Protein AF-0000000086685899 (afdb_homodimer)

Solvent-accessible surface area (backbone atoms only — not comparable to full-atom values): 23240 Å² total; per-residue (Å²): 134,86,54,44,37,29,38,30,48,35,40,77,41,62,31,35,42,92,77,44,75,45,52,22,32,34,42,58,38,41,54,49,52,27,32,42,73,35,53,27,36,53,33,35,33,55,59,57,46,68,66,38,54,64,39,22,36,62,55,45,72,66,41,32,26,37,35,34,46,57,68,65,41,73,59,38,69,74,48,77,40,80,75,54,94,82,59,51,63,44,70,60,45,48,48,11,47,51,23,39,51,52,31,25,58,74,71,53,40,18,37,39,18,29,26,41,17,21,46,50,50,21,35,75,39,67,11,33,63,37,72,49,40,31,78,80,57,79,61,50,43,62,41,38,68,43,94,79,35,69,28,66,46,55,35,39,30,38,86,90,33,70,57,17,73,60,54,38,62,50,43,80,40,50,20,68,44,50,54,41,52,69,36,48,46,74,39,43,78,33,23,27,33,89,86,62,50,53,35,23,36,30,39,90,90,47,83,37,39,42,23,30,47,34,48,47,42,82,70,71,46,39,50,68,39,30,55,43,46,71,65,63,134,87,51,45,38,28,38,30,48,34,41,79,42,64,30,35,39,91,77,45,75,48,52,22,32,35,40,61,37,42,54,49,51,26,32,41,72,37,52,27,37,55,34,34,33,56,59,55,47,68,66,39,55,64,40,22,36,62,55,45,71,67,41,32,26,38,36,34,47,58,68,65,42,73,60,36,69,74,48,77,39,78,77,55,94,83,59,49,64,46,71,61,44,49,48,12,48,52,22,38,50,52,31,26,59,73,71,52,41,18,34,39,17,28,27,41,16,22,45,49,50,22,36,76,39,68,11,35,65,36,74,48,39,33,79,77,55,79,63,51,42,61,40,37,66,43,92,78,36,70,27,65,46,55,34,40,30,37,89,91,34,70,57,17,73,60,54,39,62,48,46,81,39,50,21,69,45,48,51,42,53,69,34,48,45,75,40,42,78,34,24,28,33,88,86,63,50,53,37,24,36,31,37,90,88,46,84,35,39,41,21,30,46,34,48,47,42,82,68,72,46,40,50,68,39,30,55,44,46,73,64,64

Structure (mmCIF, N/CA/C/O backbone):
data_AF-0000000086685899-model_v1
#
loop_
_entity.id
_entity.type
_entity.pdbx_description
1 polymer 'Glutamine amidotransferase'
#
loop_
_atom_site.group_PDB
_atom_site.id
_atom_site.type_symbol
_atom_site.label_atom_id
_atom_site.label_alt_id
_atom_site.label_comp_id
_atom_site.label_asym_id
_atom_site.label_entity_id
_atom_site.label_seq_id
_atom_site.pdbx_PDB_ins_code
_atom_site.Cartn_x
_atom_site.Cartn_y
_atom_site.Cartn_z
_atom_site.occupancy
_atom_site.B_iso_or_equiv
_atom_site.auth_seq_id
_atom_site.auth_comp_id
_atom_site.auth_asym_id
_atom_site.auth_atom_id
_atom_site.pdbx_PDB_model_num
ATOM 1 N N . MET A 1 1 ? 9.648 11.805 -19.438 1 61.28 1 MET A N 1
ATOM 2 C CA . MET A 1 1 ? 10.25 12.141 -18.141 1 61.28 1 MET A CA 1
ATOM 3 C C . MET A 1 1 ? 9.797 11.164 -17.062 1 61.28 1 MET A C 1
ATOM 5 O O . MET A 1 1 ? 8.672 10.664 -17.109 1 61.28 1 MET A O 1
ATOM 9 N N . THR A 1 2 ? 10.664 10.609 -16.125 1 86.69 2 THR A N 1
ATOM 10 C CA . THR A 1 2 ? 10.391 9.641 -15.078 1 86.69 2 THR A CA 1
ATOM 11 C C . THR A 1 2 ? 9.445 10.227 -14.031 1 86.69 2 THR A C 1
ATOM 13 O O . THR A 1 2 ? 9.5 11.422 -13.75 1 86.69 2 THR A O 1
ATOM 16 N N . ARG A 1 3 ? 8.43 9.57 -13.758 1 95.25 3 ARG A N 1
ATOM 17 C CA . ARG A 1 3 ? 7.512 9.984 -12.703 1 95.25 3 ARG A CA 1
ATOM 18 C C . ARG A 1 3 ? 8.164 9.859 -11.328 1 95.25 3 ARG A C 1
ATOM 20 O O . ARG A 1 3 ? 8.617 8.781 -10.945 1 95.25 3 ARG A O 1
ATOM 27 N N . PRO A 1 4 ? 8.289 11.016 -10.547 1 98.06 4 PRO A N 1
ATOM 28 C CA . PRO A 1 4 ? 8.844 10.906 -9.195 1 98.06 4 PRO A CA 1
ATOM 29 C C . PRO A 1 4 ? 8.133 9.852 -8.359 1 98.06 4 PRO A C 1
ATOM 31 O O . PRO A 1 4 ? 6.902 9.75 -8.391 1 98.06 4 PRO A O 1
ATOM 34 N N . LEU A 1 5 ? 8.914 9.016 -7.648 1 98.5 5 LEU A N 1
ATOM 35 C CA . LEU A 1 5 ? 8.359 7.992 -6.766 1 98.5 5 LEU A CA 1
ATOM 36 C C . LEU A 1 5 ? 7.984 8.586 -5.414 1 98.5 5 LEU A C 1
ATOM 38 O O . LEU A 1 5 ? 8.859 8.977 -4.641 1 98.5 5 LEU A O 1
ATOM 42 N N . ILE A 1 6 ? 6.719 8.641 -5.102 1 98.88 6 ILE A N 1
ATOM 43 C CA . ILE A 1 6 ? 6.188 9.273 -3.902 1 98.88 6 ILE A CA 1
ATOM 44 C C . ILE A 1 6 ? 5.691 8.211 -2.928 1 98.88 6 ILE A C 1
ATOM 46 O O . ILE A 1 6 ? 4.777 7.449 -3.246 1 98.88 6 ILE A O 1
ATOM 50 N N . GLY A 1 7 ? 6.312 8.133 -1.762 1 98.94 7 GLY A N 1
ATOM 51 C CA . GLY A 1 7 ? 5.801 7.27 -0.708 1 98.94 7 GLY A CA 1
ATOM 52 C C . GLY A 1 7 ? 4.609 7.859 0.02 1 98.94 7 GLY A C 1
ATOM 53 O O . GLY A 1 7 ? 4.59 9.055 0.324 1 98.94 7 GLY A O 1
ATOM 54 N N . ILE A 1 8 ? 3.605 7.086 0.219 1 98.94 8 ILE A N 1
ATOM 55 C CA . ILE A 1 8 ? 2.439 7.453 1.017 1 98.94 8 ILE A CA 1
ATOM 56 C C . ILE A 1 8 ? 2.357 6.562 2.252 1 98.94 8 ILE A C 1
ATOM 58 O O . ILE A 1 8 ? 2.232 5.34 2.135 1 98.94 8 ILE A O 1
ATOM 62 N N . THR A 1 9 ? 2.426 7.129 3.455 1 98.81 9 THR A N 1
ATOM 63 C CA . THR A 1 9 ? 2.301 6.316 4.66 1 98.81 9 THR A CA 1
ATOM 64 C C . THR A 1 9 ? 0.893 5.738 4.781 1 98.81 9 THR A C 1
ATOM 66 O O . THR A 1 9 ? -0.087 6.406 4.441 1 98.81 9 THR A O 1
ATOM 69 N N . ALA A 1 10 ? 0.853 4.516 5.262 1 98.12 10 ALA A N 1
ATOM 70 C CA . ALA A 1 10 ? -0.421 3.805 5.316 1 98.12 10 ALA A CA 1
ATOM 71 C C . ALA A 1 10 ? -0.771 3.416 6.75 1 98.12 10 ALA A C 1
ATOM 73 O O . ALA A 1 10 ? -0.029 3.73 7.684 1 98.12 10 ALA A O 1
ATOM 74 N N . TYR A 1 11 ? -2.021 2.818 6.797 1 94.25 11 TYR A N 1
ATOM 75 C CA . TYR A 1 11 ? -2.613 2.271 8.008 1 94.25 11 TYR A CA 1
ATOM 76 C C . TYR A 1 11 ? -2.562 0.75 8.008 1 94.25 11 TYR A C 1
ATOM 78 O O . TYR A 1 11 ? -2.443 0.129 6.949 1 94.25 11 TYR A O 1
ATOM 86 N N . VAL A 1 12 ? -2.525 0.251 9.227 1 98.06 12 VAL A N 1
ATOM 87 C CA . VAL A 1 12 ? -2.93 -1.14 9.406 1 98.06 12 VAL A CA 1
ATOM 88 C C . VAL A 1 12 ? -4.156 -1.209 10.312 1 98.06 12 VAL A C 1
ATOM 90 O O . VAL A 1 12 ? -4.094 -0.811 11.484 1 98.06 12 VAL A O 1
ATOM 93 N N . GLU A 1 13 ? -5.266 -1.632 9.781 1 98.12 13 GLU A N 1
ATOM 94 C CA . GLU A 1 13 ? -6.539 -1.65 10.492 1 98.12 13 GLU A CA 1
ATOM 95 C C . GLU A 1 13 ? -7.328 -2.92 10.18 1 98.12 13 GLU A C 1
ATOM 97 O O . GLU A 1 13 ? -7.172 -3.504 9.102 1 98.12 13 GLU A O 1
ATOM 102 N N . PRO A 1 14 ? -8.172 -3.404 11.203 1 98.19 14 PRO A N 1
ATOM 103 C CA . PRO A 1 14 ? -9.219 -4.32 10.75 1 98.19 14 PRO A CA 1
ATOM 104 C C . PRO A 1 14 ? -10.094 -3.727 9.656 1 98.19 14 PRO A C 1
ATOM 106 O O . PRO A 1 14 ? -10.562 -2.59 9.773 1 98.19 14 PRO A O 1
ATOM 109 N N . ALA A 1 15 ? -10.219 -4.414 8.57 1 98.25 15 ALA A N 1
ATOM 110 C CA . ALA A 1 15 ? -10.953 -3.898 7.422 1 98.25 15 ALA A CA 1
ATOM 111 C C . ALA A 1 15 ? -11.812 -4.988 6.785 1 98.25 15 ALA A C 1
ATOM 113 O O . ALA A 1 15 ? -11.555 -6.18 6.977 1 98.25 15 ALA A O 1
ATOM 114 N N . ALA A 1 16 ? -12.82 -4.578 6.125 1 98.44 16 ALA A N 1
ATOM 115 C CA . ALA A 1 16 ? -13.68 -5.477 5.355 1 98.44 16 ALA A CA 1
ATOM 116 C C . ALA A 1 16 ? -13.719 -5.074 3.885 1 98.44 16 ALA A C 1
ATOM 118 O O . ALA A 1 16 ? -13.781 -3.887 3.561 1 98.44 16 ALA A O 1
ATOM 119 N N . TRP A 1 17 ? -13.609 -5.992 2.973 1 97.12 17 TRP A N 1
ATOM 120 C CA . TRP A 1 17 ? -13.758 -5.809 1.532 1 97.12 17 TRP A CA 1
ATOM 121 C C . TRP A 1 17 ? -14.164 -7.113 0.857 1 97.12 17 TRP A C 1
ATOM 123 O O . TRP A 1 17 ? -13.617 -8.172 1.165 1 97.12 17 TRP A O 1
ATOM 133 N N . GLY A 1 18 ? -15.117 -7.035 -0.012 1 94.19 18 GLY A N 1
ATOM 134 C CA . GLY A 1 18 ? -15.656 -8.273 -0.546 1 94.19 18 GLY A CA 1
ATOM 135 C C . GLY A 1 18 ? -16.141 -9.234 0.531 1 94.19 18 GLY A C 1
ATOM 136 O O . GLY A 1 18 ? -16.969 -8.867 1.368 1 94.19 18 GLY A O 1
ATOM 137 N N . VAL A 1 19 ? -15.484 -10.43 0.601 1 93.56 19 VAL A N 1
ATOM 138 C CA . VAL A 1 19 ? -15.898 -11.445 1.561 1 93.56 19 VAL A CA 1
ATOM 139 C C . VAL A 1 19 ? -14.93 -11.469 2.74 1 93.56 19 VAL A C 1
ATOM 141 O O . VAL A 1 19 ? -15.07 -12.297 3.646 1 93.56 19 VAL A O 1
ATOM 144 N N . TRP A 1 20 ? -13.984 -10.586 2.682 1 95.5 20 TRP A N 1
ATOM 145 C CA . TRP A 1 20 ? -12.891 -10.664 3.641 1 95.5 20 TRP A CA 1
ATOM 146 C C . TRP A 1 20 ? -13.102 -9.695 4.797 1 95.5 20 TRP A C 1
ATOM 148 O O . TRP A 1 20 ? -13.609 -8.586 4.598 1 95.5 20 TRP A O 1
ATOM 158 N N . GLU A 1 21 ? -12.773 -10.102 5.965 1 97.06 21 GLU A N 1
ATOM 159 C CA . GLU A 1 21 ? -12.664 -9.297 7.184 1 97.06 21 GLU A CA 1
ATOM 160 C C . GLU A 1 21 ? -11.406 -9.664 7.973 1 97.06 21 GLU A C 1
ATOM 162 O O . GLU A 1 21 ? -11.367 -10.695 8.641 1 97.06 21 GLU A O 1
ATOM 167 N N . MET A 1 22 ? -10.414 -8.836 7.855 1 97.75 22 MET A N 1
ATOM 168 C CA . MET A 1 22 ? -9.117 -9.078 8.484 1 97.75 22 MET A CA 1
ATOM 169 C C . MET A 1 22 ? -8.289 -7.801 8.539 1 97.75 22 MET A C 1
ATOM 171 O O . MET A 1 22 ? -8.719 -6.758 8.039 1 97.75 22 MET A O 1
ATOM 175 N N . ARG A 1 23 ? -7.125 -7.855 9.18 1 98.25 23 ARG A N 1
ATOM 176 C CA . ARG A 1 23 ? -6.219 -6.711 9.18 1 98.25 23 ARG A CA 1
ATOM 177 C C . ARG A 1 23 ? -5.598 -6.496 7.809 1 98.25 23 ARG A C 1
ATOM 179 O O . ARG A 1 23 ? -5.227 -7.457 7.129 1 98.25 23 ARG A O 1
ATOM 186 N N . ALA A 1 24 ? -5.594 -5.262 7.367 1 98.62 24 ALA A N 1
ATOM 187 C CA . ALA A 1 24 ? -5.047 -4.887 6.066 1 98.62 24 ALA A CA 1
ATOM 188 C C . ALA A 1 24 ? -4.184 -3.631 6.176 1 98.62 24 ALA A C 1
ATOM 190 O O . ALA A 1 24 ? -4.434 -2.77 7.023 1 98.62 24 ALA A O 1
ATOM 191 N N . VAL A 1 25 ? -3.148 -3.629 5.449 1 98.69 25 VAL A N 1
ATOM 192 C CA . VAL A 1 25 ? -2.51 -2.357 5.125 1 98.69 25 VAL A CA 1
ATOM 193 C C . VAL A 1 25 ? -3.365 -1.59 4.121 1 98.69 25 VAL A C 1
ATOM 195 O O . VAL A 1 25 ? -3.744 -2.131 3.078 1 98.69 25 VAL A O 1
ATOM 198 N N . LEU A 1 26 ? -3.689 -0.32 4.438 1 98.56 26 LEU A N 1
ATOM 199 C CA . LEU A 1 26 ? -4.586 0.348 3.502 1 98.56 26 LEU A CA 1
ATOM 200 C C . LEU A 1 26 ? -4.457 1.863 3.609 1 98.56 26 LEU A C 1
ATOM 202 O O . LEU A 1 26 ? -3.943 2.377 4.605 1 98.56 26 LEU A O 1
ATOM 206 N N . VAL A 1 27 ? -4.738 2.561 2.627 1 98.69 27 VAL A N 1
ATOM 207 C CA . VAL A 1 27 ? -4.895 4.008 2.539 1 98.69 27 VAL A CA 1
ATOM 208 C C . VAL A 1 27 ? -6.02 4.348 1.564 1 98.69 27 VAL A C 1
ATOM 210 O O . VAL A 1 27 ? -6.258 3.617 0.601 1 98.69 27 VAL A O 1
ATOM 213 N N . PRO A 1 28 ? -6.812 5.418 1.834 1 98.62 28 PRO A N 1
ATOM 214 C CA . PRO A 1 28 ? -7.805 5.816 0.835 1 98.62 28 PRO A CA 1
ATOM 215 C C . PRO A 1 28 ? -7.211 5.961 -0.564 1 98.62 28 PRO A C 1
ATOM 217 O O . PRO A 1 28 ? -6.129 6.531 -0.722 1 98.62 28 PRO A O 1
ATOM 220 N N . GLU A 1 29 ? -7.902 5.422 -1.553 1 98.69 29 GLU A N 1
ATOM 221 C CA . GLU A 1 29 ? -7.441 5.488 -2.936 1 98.69 29 GLU A CA 1
ATOM 222 C C . GLU A 1 29 ? -7.191 6.93 -3.367 1 98.69 29 GLU A C 1
ATOM 224 O O . GLU A 1 29 ? -6.363 7.188 -4.242 1 98.69 29 GLU A O 1
ATOM 229 N N . SER A 1 30 ? -7.883 7.859 -2.752 1 98.69 30 SER A N 1
ATOM 230 C CA . SER A 1 30 ? -7.812 9.266 -3.139 1 98.69 30 SER A CA 1
ATOM 231 C C . SER A 1 30 ? -6.387 9.789 -3.055 1 98.69 30 SER A C 1
ATOM 233 O O . SER A 1 30 ? -5.977 10.625 -3.869 1 98.69 30 SER A O 1
ATOM 235 N N . TYR A 1 31 ? -5.578 9.336 -2.057 1 98.81 31 TYR A N 1
ATOM 236 C CA . TYR A 1 31 ? -4.18 9.75 -1.982 1 98.81 31 TYR A CA 1
ATOM 237 C C . TYR A 1 31 ? -3.428 9.359 -3.248 1 98.81 31 TYR A C 1
ATOM 239 O O . TYR A 1 31 ? -2.689 10.164 -3.814 1 98.81 31 TYR A O 1
ATOM 247 N N . VAL A 1 32 ? -3.611 8.117 -3.672 1 98.69 32 VAL A N 1
ATOM 248 C CA . VAL A 1 32 ? -2.92 7.566 -4.832 1 98.69 32 VAL A CA 1
ATOM 249 C C . VAL A 1 32 ? -3.352 8.312 -6.094 1 98.69 32 VAL A C 1
ATOM 251 O O . VAL A 1 32 ? -2.518 8.664 -6.93 1 98.69 32 VAL A O 1
ATOM 254 N N . LEU A 1 33 ? -4.629 8.578 -6.203 1 98.44 33 LEU A N 1
ATOM 255 C CA . LEU A 1 33 ? -5.156 9.289 -7.363 1 98.44 33 LEU A CA 1
ATOM 256 C C . LEU A 1 33 ? -4.578 10.703 -7.441 1 98.44 33 LEU A C 1
ATOM 258 O O . LEU A 1 33 ? -4.246 11.18 -8.523 1 98.44 33 LEU A O 1
ATOM 262 N N . MET A 1 34 ? -4.438 11.375 -6.312 1 98.75 34 MET A N 1
ATOM 263 C CA . MET A 1 34 ? -3.908 12.734 -6.293 1 98.75 34 MET A CA 1
ATOM 264 C C . MET A 1 34 ? -2.439 12.758 -6.703 1 98.75 34 MET A C 1
ATOM 266 O O . MET A 1 34 ? -2.016 13.625 -7.465 1 98.75 34 MET A O 1
ATOM 270 N N . VAL A 1 35 ? -1.655 11.805 -6.199 1 98.69 35 VAL A N 1
ATOM 271 C CA . VAL A 1 35 ? -0.245 11.719 -6.566 1 98.69 35 VAL A CA 1
ATOM 272 C C . VAL A 1 35 ? -0.114 11.438 -8.062 1 98.69 35 VAL A C 1
ATOM 274 O O . VAL A 1 35 ? 0.688 12.07 -8.75 1 98.69 35 VAL A O 1
ATOM 277 N N . THR A 1 36 ? -0.958 10.508 -8.547 1 97.44 36 THR A N 1
ATOM 278 C CA . THR A 1 36 ? -0.919 10.133 -9.953 1 97.44 36 THR A CA 1
ATOM 279 C C . THR A 1 36 ? -1.315 11.312 -10.844 1 97.44 36 THR A C 1
ATOM 281 O O . THR A 1 36 ? -0.658 11.586 -11.844 1 97.44 36 THR A O 1
ATOM 284 N N . GLU A 1 37 ? -2.344 11.969 -10.453 1 97.44 37 GLU A N 1
ATOM 285 C CA . GLU A 1 37 ? -2.803 13.141 -11.195 1 97.44 37 GLU A CA 1
ATOM 286 C C . GLU A 1 37 ? -1.733 14.227 -11.219 1 97.44 37 GLU A C 1
ATOM 288 O O . GLU A 1 37 ? -1.608 14.953 -12.203 1 97.44 37 GLU A O 1
ATOM 293 N N . ALA A 1 38 ? -0.98 14.336 -10.18 1 98.31 38 ALA A N 1
ATOM 294 C CA . ALA A 1 38 ? 0.07 15.344 -10.055 1 98.31 38 ALA A CA 1
ATOM 295 C C . ALA A 1 38 ? 1.303 14.953 -10.859 1 98.31 38 ALA A C 1
ATOM 297 O O . ALA A 1 38 ? 2.26 15.727 -10.953 1 98.31 38 ALA A O 1
ATOM 298 N N . GLY A 1 39 ? 1.312 13.75 -11.43 1 97.56 39 GLY A N 1
ATOM 299 C CA . GLY A 1 39 ? 2.418 13.32 -12.266 1 97.56 39 GLY A CA 1
ATOM 300 C C . GLY A 1 39 ? 3.418 12.445 -11.531 1 97.56 39 GLY A C 1
ATOM 301 O O . GLY A 1 39 ? 4.512 12.18 -12.039 1 97.56 39 GLY A O 1
ATOM 302 N N . GLY A 1 40 ? 3.055 12 -10.305 1 98.12 40 GLY A N 1
ATOM 303 C CA . GLY A 1 40 ? 3.926 11.125 -9.539 1 98.12 40 GLY A CA 1
ATOM 304 C C . GLY A 1 40 ? 3.531 9.664 -9.617 1 98.12 40 GLY A C 1
ATOM 305 O O . GLY A 1 40 ? 2.457 9.328 -10.125 1 98.12 40 GLY A O 1
ATOM 306 N N . ARG A 1 41 ? 4.434 8.797 -9.227 1 98.06 41 ARG A N 1
ATOM 307 C CA . ARG A 1 41 ? 4.188 7.379 -9.008 1 98.06 41 ARG A CA 1
ATOM 308 C C . ARG A 1 41 ? 4.078 7.066 -7.516 1 98.06 41 ARG A C 1
ATOM 310 O O . ARG A 1 41 ? 5.031 7.273 -6.762 1 98.06 41 ARG A O 1
ATOM 317 N N . ALA A 1 42 ? 2.955 6.559 -7.148 1 98.31 42 ALA A N 1
ATOM 318 C CA . ALA A 1 42 ? 2.715 6.324 -5.727 1 98.31 42 ALA A CA 1
ATOM 319 C C . ALA A 1 42 ? 3.17 4.93 -5.316 1 98.31 42 ALA A C 1
ATOM 321 O O . ALA A 1 42 ? 2.975 3.961 -6.055 1 98.31 42 ALA A O 1
ATOM 322 N N . VAL A 1 43 ? 3.783 4.82 -4.191 1 98.75 43 VAL A N 1
ATOM 323 C CA . VAL A 1 43 ? 3.922 3.58 -3.439 1 98.75 43 VAL A CA 1
ATOM 324 C C . VAL A 1 43 ? 3.422 3.783 -2.012 1 98.75 43 VAL A C 1
ATOM 326 O O . VAL A 1 43 ? 3.535 4.879 -1.457 1 98.75 43 VAL A O 1
ATOM 329 N N . VAL A 1 44 ? 2.852 2.77 -1.47 1 98.88 44 VAL A N 1
ATOM 330 C CA . VAL A 1 44 ? 2.256 2.822 -0.139 1 98.88 44 VAL A CA 1
ATOM 331 C C . VAL A 1 44 ? 3.211 2.203 0.879 1 98.88 44 VAL A C 1
ATOM 333 O O . VAL A 1 44 ? 3.754 1.12 0.651 1 98.88 44 VAL A O 1
ATOM 336 N N . LEU A 1 45 ? 3.424 2.91 1.993 1 98.81 45 LEU A N 1
ATOM 337 C CA . LEU A 1 45 ? 4.41 2.516 2.992 1 98.81 45 LEU A CA 1
ATOM 338 C C . LEU A 1 45 ? 3.73 1.971 4.242 1 98.81 45 LEU A C 1
ATOM 340 O O . LEU A 1 45 ? 3.225 2.738 5.066 1 98.81 45 LEU A O 1
ATOM 344 N N . PRO A 1 46 ? 3.787 0.634 4.43 1 98.56 46 PRO A N 1
ATOM 345 C CA . PRO A 1 46 ? 3.285 0.114 5.707 1 98.56 46 PRO A CA 1
ATOM 346 C C . PRO A 1 46 ? 4.117 0.575 6.898 1 98.56 46 PRO A C 1
ATOM 348 O O . PRO A 1 46 ? 5.309 0.854 6.754 1 98.56 46 PRO A O 1
ATOM 351 N N . PRO A 1 47 ? 3.436 0.677 8.078 1 96.88 47 PRO A N 1
ATOM 352 C CA . PRO A 1 47 ? 4.219 0.957 9.281 1 96.88 47 PRO A CA 1
ATOM 353 C C . PRO A 1 47 ? 5.344 -0.054 9.5 1 96.88 47 PRO A C 1
ATOM 355 O O . PRO A 1 47 ? 5.109 -1.264 9.453 1 96.88 47 PRO A O 1
ATOM 358 N N . ASP A 1 48 ? 6.465 0.428 9.641 1 95.81 48 ASP A N 1
ATOM 359 C CA . ASP A 1 48 ? 7.66 -0.383 9.852 1 95.81 48 ASP A CA 1
ATOM 360 C C . ASP A 1 48 ? 8.758 0.428 10.539 1 95.81 48 ASP A C 1
ATOM 362 O O . ASP A 1 48 ? 9.344 1.325 9.93 1 95.81 48 ASP A O 1
ATOM 366 N N . SER A 1 49 ? 9.047 0.074 11.742 1 89.38 49 SER A N 1
ATOM 367 C CA . SER A 1 49 ? 10.078 0.798 12.477 1 89.38 49 SER A CA 1
ATOM 368 C C . SER A 1 49 ? 11.32 -0.066 12.688 1 89.38 49 SER A C 1
ATOM 370 O O . SER A 1 49 ? 12.195 0.28 13.484 1 89.38 49 SER A O 1
ATOM 372 N N . ILE A 1 50 ? 11.297 -1.153 12.023 1 90.31 50 ILE A N 1
ATOM 373 C CA . ILE A 1 50 ? 12.438 -2.057 12.141 1 90.31 50 ILE A CA 1
ATOM 374 C C . ILE A 1 50 ? 13.695 -1.372 11.617 1 90.31 50 ILE A C 1
ATOM 376 O O . ILE A 1 50 ? 13.68 -0.767 10.547 1 90.31 50 ILE A O 1
ATOM 380 N N . GLY A 1 51 ? 14.766 -1.414 12.352 1 89.69 51 GLY A N 1
ATOM 381 C CA . GLY A 1 51 ? 16.031 -0.784 12 1 89.69 51 GLY A CA 1
ATOM 382 C C . GLY A 1 51 ? 16.094 0.679 12.391 1 89.69 51 GLY A C 1
ATOM 383 O O . GLY A 1 51 ? 17.125 1.326 12.227 1 89.69 51 GLY A O 1
ATOM 384 N N . GLY A 1 52 ? 14.977 1.212 12.906 1 89.12 52 GLY A N 1
ATOM 385 C CA . GLY A 1 52 ? 14.977 2.59 13.375 1 89.12 52 GLY A CA 1
ATOM 386 C C . GLY A 1 52 ? 15.328 3.588 12.281 1 89.12 52 GLY A C 1
ATOM 387 O O . GLY A 1 52 ? 14.828 3.484 11.156 1 89.12 52 GLY A O 1
ATOM 388 N N . ALA A 1 53 ? 16.109 4.488 12.648 1 89.38 53 ALA A N 1
ATOM 389 C CA . ALA A 1 53 ? 16.516 5.562 11.742 1 89.38 53 ALA A CA 1
ATOM 390 C C . ALA A 1 53 ? 17.25 5.004 10.531 1 89.38 53 ALA A C 1
ATOM 392 O O . ALA A 1 53 ? 17.016 5.441 9.398 1 89.38 53 ALA A O 1
ATOM 393 N N . ALA A 1 54 ? 18.062 4.008 10.758 1 89.88 54 ALA A N 1
ATOM 394 C CA . ALA A 1 54 ? 18.859 3.438 9.672 1 89.88 54 ALA A CA 1
ATOM 395 C C . ALA A 1 54 ? 17.969 2.699 8.672 1 89.88 54 ALA A C 1
ATOM 397 O O . ALA A 1 54 ? 18.156 2.822 7.461 1 89.88 54 ALA A O 1
ATOM 398 N N . GLY A 1 55 ? 17.031 1.99 9.203 1 91.19 55 GLY A N 1
ATOM 399 C CA . GLY A 1 55 ? 16.078 1.307 8.336 1 91.19 55 GLY A CA 1
ATOM 400 C C . GLY A 1 55 ? 15.242 2.256 7.5 1 91.19 55 GLY A C 1
ATOM 401 O O . GLY A 1 55 ? 14.992 2 6.32 1 91.19 55 GLY A O 1
ATOM 402 N N . ALA A 1 56 ? 14.852 3.295 8.078 1 96.12 56 ALA A N 1
ATOM 403 C CA . ALA A 1 56 ? 14.039 4.297 7.387 1 96.12 56 ALA A CA 1
ATOM 404 C C . ALA A 1 56 ? 14.867 5.039 6.34 1 96.12 56 ALA A C 1
ATOM 406 O O . ALA A 1 56 ? 14.352 5.406 5.281 1 96.12 56 ALA A O 1
ATOM 407 N N . ALA A 1 57 ? 16.156 5.246 6.652 1 96.75 57 ALA A N 1
ATOM 408 C CA . ALA A 1 57 ? 17.031 5.953 5.727 1 96.75 57 ALA A CA 1
ATOM 409 C C . ALA A 1 57 ? 17.156 5.195 4.41 1 96.75 57 ALA A C 1
ATOM 411 O O . ALA A 1 57 ? 17.172 5.805 3.336 1 96.75 57 ALA A O 1
ATOM 412 N N . ASP A 1 58 ? 17.281 3.9 4.457 1 95.69 58 ASP A N 1
ATOM 413 C CA . ASP A 1 58 ? 17.391 3.07 3.26 1 95.69 58 ASP A CA 1
ATOM 414 C C . ASP A 1 58 ? 16.156 3.203 2.377 1 95.69 58 ASP A C 1
ATOM 416 O O . ASP A 1 58 ? 16.266 3.287 1.152 1 95.69 58 ASP A O 1
ATOM 420 N N . LEU A 1 59 ? 15.023 3.244 2.959 1 97.19 59 LEU A N 1
ATOM 421 C CA . LEU A 1 59 ? 13.766 3.406 2.229 1 97.19 59 LEU A CA 1
ATOM 422 C C . LEU A 1 59 ? 13.688 4.789 1.594 1 97.19 59 LEU A C 1
ATOM 424 O O . LEU A 1 59 ? 13.359 4.918 0.412 1 97.19 59 LEU A O 1
ATOM 428 N N . VAL A 1 60 ? 14.008 5.777 2.363 1 97.94 60 VAL A N 1
ATOM 429 C CA . VAL A 1 60 ? 13.844 7.168 1.959 1 97.94 60 VAL A CA 1
ATOM 430 C C . VAL A 1 60 ? 14.766 7.48 0.787 1 97.94 60 VAL A C 1
ATOM 432 O O . VAL A 1 60 ? 14.406 8.25 -0.108 1 97.94 60 VAL A O 1
ATOM 435 N N . ARG A 1 61 ? 15.867 6.785 0.738 1 96.62 61 ARG A N 1
ATOM 436 C CA . ARG A 1 61 ? 16.828 6.992 -0.344 1 96.62 61 ARG A CA 1
ATOM 437 C C . ARG A 1 61 ? 16.25 6.516 -1.676 1 96.62 61 ARG A C 1
ATOM 439 O O . ARG A 1 61 ? 16.734 6.914 -2.74 1 96.62 61 ARG A O 1
ATOM 446 N N . ARG A 1 62 ? 15.258 5.73 -1.604 1 97.12 62 ARG A N 1
ATOM 447 C CA . ARG A 1 62 ? 14.641 5.195 -2.814 1 97.12 62 ARG A CA 1
ATOM 448 C C . ARG A 1 62 ? 13.461 6.055 -3.258 1 97.12 62 ARG A C 1
ATOM 450 O O . ARG A 1 62 ? 12.867 5.809 -4.309 1 97.12 62 ARG A O 1
ATOM 457 N N . LEU A 1 63 ? 13.109 7.047 -2.508 1 98.56 63 LEU A N 1
ATOM 458 C CA . LEU A 1 63 ? 11.93 7.863 -2.771 1 98.56 63 LEU A CA 1
ATOM 459 C C . LEU A 1 63 ? 12.328 9.242 -3.281 1 98.56 63 LEU A C 1
ATOM 461 O O . LEU A 1 63 ? 13.461 9.688 -3.072 1 98.56 63 LEU A O 1
ATOM 465 N N . ASP A 1 64 ? 11.344 9.922 -3.912 1 98.75 64 ASP A N 1
ATOM 466 C CA . ASP A 1 64 ? 11.539 11.289 -4.383 1 98.75 64 ASP A CA 1
ATOM 467 C C . ASP A 1 64 ? 10.695 12.273 -3.58 1 98.75 64 ASP A C 1
ATOM 469 O O . ASP A 1 64 ? 10.922 13.484 -3.637 1 98.75 64 ASP A O 1
ATOM 473 N N . GLY A 1 65 ? 9.789 11.828 -2.824 1 98.94 65 GLY A N 1
ATOM 474 C CA . GLY A 1 65 ? 8.906 12.609 -1.97 1 98.94 65 GLY A CA 1
ATOM 475 C C . GLY A 1 65 ? 8.086 11.75 -1.018 1 98.94 65 GLY A C 1
ATOM 476 O O . GLY A 1 65 ? 8.07 10.523 -1.136 1 98.94 65 GLY A O 1
ATOM 477 N N . LEU A 1 66 ? 7.445 12.375 -0.089 1 98.94 66 LEU A N 1
ATOM 478 C CA . LEU A 1 66 ? 6.734 11.672 0.972 1 98.94 66 LEU A CA 1
ATOM 479 C C . LEU A 1 66 ? 5.414 12.359 1.291 1 98.94 66 LEU A C 1
ATOM 481 O O . LEU A 1 66 ? 5.371 13.586 1.462 1 98.94 66 LEU A O 1
ATOM 485 N N . VAL A 1 67 ? 4.375 11.602 1.289 1 99 67 VAL A N 1
ATOM 486 C CA . VAL A 1 67 ? 3.086 12.047 1.809 1 99 67 VAL A CA 1
ATOM 487 C C . VAL A 1 67 ? 2.801 11.359 3.143 1 99 67 VAL A C 1
ATOM 489 O O . VAL A 1 67 ? 2.783 10.133 3.223 1 99 67 VAL A O 1
ATOM 492 N N . LEU A 1 68 ? 2.66 12.148 4.172 1 98.94 68 LEU A N 1
ATOM 493 C CA . LEU A 1 68 ? 2.139 11.656 5.441 1 98.94 68 LEU A CA 1
ATOM 494 C C . LEU A 1 68 ? 0.616 11.734 5.473 1 98.94 68 LEU A C 1
ATOM 496 O O . LEU A 1 68 ? 0.05 12.828 5.578 1 98.94 68 LEU A O 1
ATOM 500 N N . ALA A 1 69 ? -0.044 10.586 5.434 1 98.81 69 ALA A N 1
ATOM 501 C CA . ALA A 1 69 ? -1.497 10.508 5.309 1 98.81 69 ALA A CA 1
ATOM 502 C C . ALA A 1 69 ? -2.182 10.82 6.637 1 98.81 69 ALA A C 1
ATOM 504 O O . ALA A 1 69 ? -1.551 10.758 7.695 1 98.81 69 ALA A O 1
ATOM 505 N N . GLY A 1 70 ? -3.463 11.156 6.547 1 98.12 70 GLY A N 1
ATOM 506 C CA . GLY A 1 70 ? -4.273 11.352 7.738 1 98.12 70 GLY A CA 1
ATOM 507 C C . GLY A 1 70 ? -4.559 10.062 8.484 1 98.12 70 GLY A C 1
ATOM 508 O O . GLY A 1 70 ? -4.059 9 8.109 1 98.12 70 GLY A O 1
ATOM 509 N N . GLY A 1 71 ? -5.285 10.195 9.602 1 95.94 71 GLY A N 1
ATOM 510 C CA . GLY A 1 71 ? -5.613 8.977 10.32 1 95.94 71 GLY A CA 1
ATOM 511 C C . GLY A 1 71 ? -5.719 9.18 11.82 1 95.94 71 GLY A C 1
ATOM 512 O O . GLY A 1 71 ? -6.078 10.273 12.281 1 95.94 71 GLY A O 1
ATOM 513 N N . ALA A 1 72 ? -5.426 8.156 12.594 1 95.69 72 ALA A N 1
ATOM 514 C CA . ALA A 1 72 ? -5.613 8.109 14.039 1 95.69 72 ALA A CA 1
ATOM 515 C C . ALA A 1 72 ? -4.711 9.117 14.734 1 95.69 72 ALA A C 1
ATOM 517 O O . ALA A 1 72 ? -3.742 9.609 14.148 1 95.69 72 ALA A O 1
ATOM 518 N N . ASP A 1 73 ? -5.004 9.344 15.922 1 97.38 73 ASP A N 1
ATOM 519 C CA . ASP A 1 73 ? -4.293 10.344 16.719 1 97.38 73 ASP A CA 1
ATOM 520 C C . ASP A 1 73 ? -2.846 9.93 16.953 1 97.38 73 ASP A C 1
ATOM 522 O O . ASP A 1 73 ? -2.539 8.734 17.016 1 97.38 73 ASP A O 1
ATOM 526 N N . ILE A 1 74 ? -2.029 10.906 17.094 1 97.69 74 ILE A N 1
ATOM 527 C CA . ILE A 1 74 ? -0.646 10.672 17.484 1 97.69 74 ILE A CA 1
ATOM 528 C C . ILE A 1 74 ? -0.577 10.414 18.984 1 97.69 74 ILE A C 1
ATOM 530 O O . ILE A 1 74 ? -1.268 11.07 19.781 1 97.69 74 ILE A O 1
ATOM 534 N N . GLU A 1 75 ? 0.247 9.508 19.359 1 97.38 75 GLU A N 1
ATOM 535 C CA . GLU A 1 75 ? 0.441 9.242 20.781 1 97.38 75 GLU A CA 1
ATOM 536 C C . GLU A 1 75 ? 0.874 10.5 21.516 1 97.38 75 GLU A C 1
ATOM 538 O O . GLU A 1 75 ? 1.905 11.094 21.203 1 97.38 75 GLU A O 1
ATOM 543 N N . PRO A 1 76 ? 0.117 10.883 22.609 1 97.81 76 PRO A N 1
ATOM 544 C CA . PRO A 1 76 ? 0.406 12.133 23.312 1 97.81 76 PRO A CA 1
ATOM 545 C C . PRO A 1 76 ? 1.795 12.141 23.953 1 97.81 76 PRO A C 1
ATOM 547 O O . PRO A 1 76 ? 2.432 13.195 24.031 1 97.81 76 PRO A O 1
ATOM 550 N N . ALA A 1 77 ? 2.338 11.039 24.359 1 97.31 77 ALA A N 1
ATOM 551 C CA . ALA A 1 77 ? 3.66 10.945 24.969 1 97.31 77 ALA A CA 1
ATOM 552 C C . ALA A 1 77 ? 4.738 11.484 24.031 1 97.31 77 ALA A C 1
ATOM 554 O O . ALA A 1 77 ? 5.777 11.969 24.484 1 97.31 77 ALA A O 1
ATOM 555 N N . ARG A 1 78 ? 4.496 11.445 22.75 1 96.88 78 ARG A N 1
ATOM 556 C CA . ARG A 1 78 ? 5.48 11.859 21.75 1 96.88 78 ARG A CA 1
ATOM 557 C C . ARG A 1 78 ? 5.609 13.375 21.719 1 96.88 78 ARG A C 1
ATOM 559 O O . ARG A 1 78 ? 6.562 13.906 21.141 1 96.88 78 ARG A O 1
ATOM 566 N N . TYR A 1 79 ? 4.668 14.016 22.281 1 97.19 79 TYR A N 1
ATOM 567 C CA . TYR A 1 79 ? 4.797 15.461 22.375 1 97.19 79 TYR A CA 1
ATOM 568 C C .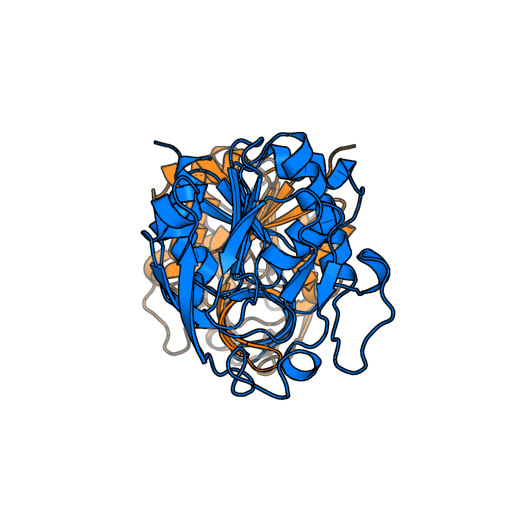 TYR A 1 79 ? 4.586 15.945 23.812 1 97.19 79 TYR A C 1
ATOM 570 O O . TYR A 1 79 ? 4.086 17.047 24.031 1 97.19 79 TYR A O 1
ATOM 578 N N . GLY A 1 80 ? 4.828 15.102 24.797 1 96.12 80 GLY A N 1
ATOM 579 C CA . GLY A 1 80 ? 4.941 15.445 26.203 1 96.12 80 GLY A CA 1
ATOM 580 C C . GLY A 1 80 ? 3.6 15.672 26.875 1 96.12 80 GLY A C 1
ATOM 581 O O . GLY A 1 80 ? 3.502 16.438 27.844 1 96.12 80 GLY A O 1
ATOM 582 N N . ALA A 1 81 ? 2.582 15.102 26.391 1 96.5 81 ALA A N 1
ATOM 583 C CA . ALA A 1 81 ? 1.248 15.312 26.953 1 96.5 81 ALA A CA 1
ATOM 584 C C . ALA A 1 81 ? 0.691 14.023 27.547 1 96.5 81 ALA A C 1
ATOM 586 O O . ALA A 1 81 ? 1.069 12.922 27.125 1 96.5 81 ALA A O 1
ATOM 587 N N . GLU A 1 82 ? -0.21 14.164 28.578 1 96.75 82 GLU A N 1
ATOM 588 C CA . GLU A 1 82 ? -1.003 13.047 29.062 1 96.75 82 GLU A CA 1
ATOM 589 C C . GLU A 1 82 ? -2.186 12.758 28.141 1 96.75 82 GLU A C 1
ATOM 591 O O . GLU A 1 82 ? -2.834 13.68 27.656 1 96.75 82 GLU A O 1
ATOM 596 N N . PRO A 1 83 ? -2.447 11.5 27.922 1 96.25 83 PRO A N 1
ATOM 597 C CA . PRO A 1 83 ? -3.514 11.148 26.984 1 96.25 83 PRO A CA 1
ATOM 598 C C . PRO A 1 83 ? -4.879 11.68 27.406 1 96.25 83 PRO A C 1
ATOM 600 O O . PRO A 1 83 ? -5.254 11.547 28.578 1 96.25 83 PRO A O 1
ATOM 603 N N . HIS A 1 84 ? -5.531 12.305 26.516 1 95.31 84 HIS A N 1
ATOM 604 C CA . HIS A 1 84 ? -6.941 12.656 26.641 1 95.31 84 HIS A CA 1
ATOM 605 C C . HIS A 1 84 ? -7.832 11.43 26.5 1 95.31 84 HIS A C 1
ATOM 607 O O . HIS A 1 84 ? -7.496 10.5 25.766 1 95.31 84 HIS A O 1
ATOM 613 N N . GLU A 1 85 ? -9 11.359 27.125 1 95.12 85 GLU A N 1
ATOM 614 C CA . GLU A 1 85 ? -9.883 10.195 27.125 1 95.12 85 GLU A CA 1
ATOM 615 C C . GLU A 1 85 ? -10.391 9.883 25.719 1 95.12 85 GLU A C 1
ATOM 617 O O . GLU A 1 85 ? -10.688 8.727 25.422 1 95.12 85 GLU A O 1
ATOM 622 N N . LEU A 1 86 ? -10.352 10.852 24.844 1 93.19 86 LEU A N 1
ATOM 623 C CA . LEU A 1 86 ? -10.922 10.656 23.516 1 93.19 86 LEU A CA 1
ATOM 624 C C . LEU A 1 86 ? -9.836 10.391 22.484 1 93.19 86 LEU A C 1
ATOM 626 O O . LEU A 1 86 ? -10.125 10.258 21.281 1 93.19 86 LEU A O 1
ATOM 630 N N . THR A 1 87 ? -8.625 10.312 22.906 1 94.75 87 THR A N 1
ATOM 631 C CA . THR A 1 87 ? -7.508 10.055 22 1 94.75 87 THR A CA 1
ATOM 632 C C . THR A 1 87 ? -7.449 8.578 21.609 1 94.75 87 THR A C 1
ATOM 634 O O . THR A 1 87 ? -7.508 7.703 22.469 1 94.75 87 THR A O 1
ATOM 637 N N . VAL A 1 88 ? -7.441 8.281 20.359 1 94.88 88 VAL A N 1
ATOM 638 C CA . VAL A 1 88 ? -7.301 6.941 19.812 1 94.88 88 VAL A CA 1
ATOM 639 C C . VAL A 1 88 ? -6.023 6.855 18.969 1 94.88 88 VAL A C 1
ATOM 641 O O . VAL A 1 88 ? -5.934 7.449 17.891 1 94.88 88 VAL A O 1
ATOM 644 N N . THR A 1 89 ? -5.078 6.059 19.438 1 96.62 89 THR A N 1
ATOM 645 C CA . THR A 1 89 ? -3.746 6.074 18.844 1 96.62 89 THR A CA 1
ATOM 646 C C . THR A 1 89 ? -3.443 4.746 18.156 1 96.62 89 THR A C 1
ATOM 648 O O . THR A 1 89 ? -4.199 3.783 18.297 1 96.62 89 THR A O 1
ATOM 651 N N . ARG A 1 90 ? -2.447 4.734 17.328 1 97.38 90 ARG A N 1
ATOM 652 C CA . ARG A 1 90 ? -1.796 3.588 16.703 1 97.38 90 ARG A CA 1
ATOM 653 C C . ARG A 1 90 ? -0.283 3.652 16.875 1 97.38 90 ARG A C 1
ATOM 655 O O . ARG A 1 90 ? 0.431 4.16 16.016 1 97.38 90 ARG A O 1
ATOM 662 N N . PRO A 1 91 ? 0.195 3.107 17.984 1 95.75 91 PRO A N 1
ATOM 663 C CA . PRO A 1 91 ? 1.613 3.262 18.312 1 95.75 91 PRO A CA 1
ATOM 664 C C . PRO A 1 91 ? 2.537 2.729 17.219 1 95.75 91 PRO A C 1
ATOM 666 O O . PRO A 1 91 ? 3.615 3.287 17 1 95.75 91 PRO A O 1
ATOM 669 N N . ASP A 1 92 ? 2.145 1.64 16.547 1 94.38 92 ASP A N 1
ATOM 670 C CA . ASP A 1 92 ? 2.971 1.08 15.484 1 94.38 92 ASP A CA 1
ATOM 671 C C . ASP A 1 92 ? 3.086 2.051 14.312 1 94.38 92 ASP A C 1
ATOM 673 O O . ASP A 1 92 ? 4.168 2.227 13.75 1 94.38 92 ASP A O 1
ATOM 677 N N . ARG A 1 93 ? 1.99 2.623 13.977 1 97 93 ARG A N 1
ATOM 678 C CA . ARG A 1 93 ? 2.008 3.609 12.906 1 97 93 ARG A CA 1
ATOM 679 C C . ARG A 1 93 ? 2.883 4.801 13.266 1 97 93 ARG A C 1
ATOM 681 O O . ARG A 1 93 ? 3.682 5.266 12.453 1 97 93 ARG A O 1
ATOM 688 N N . ASP A 1 94 ? 2.699 5.293 14.555 1 97.62 94 ASP A N 1
ATOM 689 C CA . ASP A 1 94 ? 3.508 6.418 15.016 1 97.62 94 ASP A CA 1
ATOM 690 C C . ASP A 1 94 ? 5 6.117 14.875 1 97.62 94 ASP A C 1
ATOM 692 O O . ASP A 1 94 ? 5.754 6.918 14.32 1 97.62 94 ASP A O 1
ATOM 696 N N . ALA A 1 95 ? 5.402 4.992 15.352 1 96.75 95 ALA A N 1
ATOM 697 C CA . ALA A 1 95 ? 6.82 4.633 15.359 1 96.75 95 ALA A CA 1
ATOM 698 C C . ALA A 1 95 ? 7.383 4.59 13.945 1 96.75 95 ALA A C 1
ATOM 700 O O . ALA A 1 95 ? 8.469 5.113 13.688 1 96.75 95 ALA A O 1
ATOM 701 N N . GLY A 1 96 ? 6.676 3.957 13.031 1 97.06 96 GLY A N 1
ATOM 702 C CA . GLY A 1 96 ? 7.117 3.879 11.648 1 97.06 96 GLY A CA 1
ATOM 703 C C . GLY A 1 96 ? 7.199 5.234 10.969 1 97.06 96 GLY A C 1
ATOM 704 O O . GLY A 1 96 ? 8.172 5.527 10.273 1 97.06 96 GLY A O 1
ATOM 705 N N . GLU A 1 97 ? 6.219 6.043 11.219 1 97.94 97 GLU A N 1
ATOM 706 C CA . GLU A 1 97 ? 6.148 7.336 10.547 1 97.94 97 GLU A CA 1
ATOM 707 C C . GLU A 1 97 ? 7.188 8.305 11.102 1 97.94 97 GLU A C 1
ATOM 709 O O . GLU A 1 97 ? 7.742 9.125 10.359 1 97.94 97 GLU A O 1
ATOM 714 N N . VAL A 1 98 ? 7.41 8.227 12.406 1 97.44 98 VAL A N 1
ATOM 715 C CA . VAL A 1 98 ? 8.445 9.062 13 1 97.44 98 VAL A CA 1
ATOM 716 C C . VAL A 1 98 ? 9.805 8.727 12.391 1 97.44 98 VAL A C 1
ATOM 718 O O . VAL A 1 98 ? 10.578 9.625 12.047 1 97.44 98 VAL A O 1
ATOM 721 N N . ALA A 1 99 ? 10.102 7.441 12.211 1 97.38 99 ALA A N 1
ATOM 722 C CA . ALA A 1 99 ? 11.367 7 11.625 1 97.38 99 ALA A CA 1
ATOM 723 C C . ALA A 1 99 ? 11.492 7.477 10.18 1 97.38 99 ALA A C 1
ATOM 725 O O . ALA A 1 99 ? 12.523 8.023 9.789 1 97.38 99 ALA A O 1
ATOM 726 N N . VAL A 1 100 ? 10.422 7.344 9.398 1 98.38 100 VAL A N 1
ATOM 727 C CA . VAL A 1 100 ? 10.461 7.688 7.984 1 98.38 100 VAL A CA 1
ATOM 728 C C . VAL A 1 100 ? 10.539 9.203 7.82 1 98.38 100 VAL A C 1
ATOM 730 O O . VAL A 1 100 ? 11.289 9.703 6.977 1 98.38 100 VAL A O 1
ATOM 733 N N . LEU A 1 101 ? 9.758 9.914 8.609 1 98.69 101 LEU A N 1
ATOM 734 C CA . LEU A 1 101 ? 9.797 11.375 8.547 1 98.69 101 LEU A CA 1
ATOM 735 C C . LEU A 1 101 ? 11.18 11.898 8.922 1 98.69 101 LEU A C 1
ATOM 737 O O . LEU A 1 101 ? 11.719 12.781 8.242 1 98.69 101 LEU A O 1
ATOM 741 N N . GLY A 1 102 ? 11.719 11.391 10.023 1 98.25 102 GLY A N 1
ATOM 742 C CA . GLY A 1 102 ? 13.055 11.797 10.414 1 98.25 102 GLY A CA 1
ATOM 743 C C . GLY A 1 102 ? 14.086 11.586 9.312 1 98.25 102 GLY A C 1
ATOM 744 O O . GLY A 1 102 ? 14.875 12.484 9.023 1 98.25 102 GLY A O 1
ATOM 745 N N . ALA A 1 103 ? 14.094 10.406 8.703 1 98.31 103 ALA A N 1
ATOM 746 C CA . ALA A 1 103 ? 15.008 10.094 7.605 1 98.31 103 ALA A CA 1
ATOM 747 C C . ALA A 1 103 ? 14.789 11.031 6.422 1 98.31 103 ALA A C 1
ATOM 749 O O . ALA A 1 103 ? 15.75 11.453 5.77 1 98.31 103 ALA A O 1
ATOM 750 N N . ALA A 1 104 ? 13.523 11.328 6.129 1 98.75 104 ALA A N 1
ATOM 751 C CA . ALA A 1 104 ? 13.188 12.219 5.02 1 98.75 104 ALA A CA 1
ATOM 752 C C . ALA A 1 104 ? 13.742 13.617 5.25 1 98.75 104 ALA A C 1
ATOM 754 O O . ALA A 1 104 ? 14.328 14.219 4.344 1 98.75 104 ALA A O 1
ATOM 755 N N . LEU A 1 105 ? 13.547 14.109 6.438 1 98.56 105 LEU A N 1
ATOM 756 C CA . LEU A 1 105 ? 14.031 15.445 6.777 1 98.56 105 LEU A CA 1
ATOM 757 C C . LEU A 1 105 ? 15.555 15.5 6.734 1 98.56 105 LEU A C 1
ATOM 759 O O . LEU A 1 105 ? 16.125 16.5 6.32 1 98.56 105 LEU A O 1
ATOM 763 N N . ASP A 1 106 ? 16.203 14.414 7.125 1 97.81 106 ASP A N 1
ATOM 764 C CA . ASP A 1 106 ? 17.672 14.352 7.148 1 97.81 106 ASP A CA 1
ATOM 765 C C . ASP A 1 106 ? 18.25 14.562 5.754 1 97.81 106 ASP A C 1
ATOM 767 O O . ASP A 1 106 ? 19.344 15.117 5.605 1 97.81 106 ASP A O 1
ATOM 771 N N . VAL A 1 107 ? 17.547 14.156 4.719 1 98 107 VAL A N 1
ATOM 772 C CA . VAL A 1 107 ? 18.094 14.25 3.367 1 98 107 VAL A CA 1
ATOM 773 C C . VAL A 1 107 ? 17.344 15.328 2.582 1 98 107 VAL A C 1
ATOM 775 O O . VAL A 1 107 ? 17.438 15.383 1.354 1 98 107 VAL A O 1
ATOM 778 N N . ASP A 1 108 ? 16.5 16.062 3.219 1 98.69 108 ASP A N 1
ATOM 779 C CA . ASP A 1 108 ? 15.742 17.172 2.646 1 98.69 108 ASP A CA 1
ATOM 780 C C . ASP A 1 108 ? 14.805 16.688 1.549 1 98.69 108 ASP A C 1
ATOM 782 O O . ASP A 1 108 ? 14.68 17.312 0.499 1 98.69 108 ASP A O 1
ATOM 786 N N . LEU A 1 109 ? 14.234 15.477 1.771 1 98.88 109 LEU A N 1
ATOM 787 C CA . LEU A 1 109 ? 13.203 14.953 0.885 1 98.88 109 LEU A CA 1
ATOM 788 C C . LEU A 1 109 ? 11.938 15.805 0.958 1 98.88 109 LEU A C 1
ATOM 790 O O . LEU A 1 109 ? 11.508 16.188 2.047 1 98.88 109 LEU A O 1
ATOM 794 N N . PRO A 1 110 ? 11.289 16.188 -0.156 1 98.94 110 PRO A N 1
ATOM 795 C CA . PRO A 1 110 ? 10.008 16.906 -0.099 1 98.94 110 PRO A CA 1
ATOM 796 C C . PRO A 1 110 ? 8.945 16.125 0.672 1 98.94 110 PRO A C 1
ATOM 798 O O . PRO A 1 110 ? 8.773 14.922 0.46 1 98.94 110 PRO A O 1
ATOM 801 N N . VAL A 1 111 ? 8.219 16.844 1.567 1 98.94 111 VAL A N 1
ATOM 802 C CA . VAL A 1 111 ? 7.234 16.188 2.43 1 98.94 111 VAL A CA 1
ATOM 803 C C . VAL A 1 111 ? 5.934 16.984 2.424 1 98.94 111 VAL A C 1
ATOM 805 O O . VAL A 1 111 ? 5.945 18.219 2.58 1 98.94 111 VAL A O 1
ATOM 808 N N . LEU A 1 112 ? 4.848 16.297 2.186 1 99 112 LEU A N 1
ATOM 809 C CA . LEU A 1 112 ? 3.502 16.828 2.369 1 99 112 LEU A CA 1
ATOM 810 C C . LEU A 1 112 ? 2.771 16.094 3.484 1 99 112 LEU A C 1
ATOM 812 O O . LEU A 1 112 ? 2.635 14.867 3.434 1 99 112 LEU A O 1
ATOM 816 N N . GLY A 1 113 ? 2.373 16.766 4.5 1 98.94 113 GLY A N 1
ATOM 817 C CA . GLY A 1 113 ? 1.544 16.203 5.551 1 98.94 113 GLY A CA 1
ATOM 818 C C . GLY A 1 113 ? 0.08 16.578 5.426 1 98.94 113 GLY A C 1
ATOM 819 O O . GLY A 1 113 ? -0.251 17.75 5.238 1 98.94 113 GLY A O 1
ATOM 820 N N . VAL A 1 114 ? -0.798 15.617 5.555 1 98.88 114 VAL A N 1
ATOM 821 C CA . VAL A 1 114 ? -2.238 15.836 5.438 1 98.88 114 VAL A CA 1
ATOM 822 C C . VAL A 1 114 ? -2.922 15.453 6.75 1 98.88 114 VAL A C 1
ATOM 824 O O . VAL A 1 114 ? -2.801 14.32 7.215 1 98.88 114 VAL A O 1
ATOM 827 N N . CYS A 1 115 ? -3.67 16.406 7.34 1 98.44 115 CYS A N 1
ATOM 828 C CA . CYS A 1 115 ? -4.41 16.219 8.578 1 98.44 115 CYS A CA 1
ATOM 829 C C . CYS A 1 115 ? -3.502 15.68 9.68 1 98.44 115 CYS A C 1
ATOM 831 O O . CYS A 1 115 ? -2.629 16.406 10.172 1 98.44 115 CYS A O 1
ATOM 833 N N . ARG A 1 116 ? -3.598 14.406 10.023 1 98.25 116 ARG A N 1
ATOM 834 C CA . ARG A 1 116 ? -2.695 13.797 10.984 1 98.25 116 ARG A CA 1
ATOM 835 C C . ARG A 1 116 ? -1.241 13.953 10.555 1 98.25 116 ARG A C 1
ATOM 837 O O . ARG A 1 116 ? -0.354 14.117 11.398 1 98.25 116 ARG A O 1
ATOM 844 N N . GLY A 1 117 ? -0.986 13.867 9.258 1 98.75 117 GLY A N 1
ATOM 845 C CA . GLY A 1 117 ? 0.358 14.055 8.734 1 98.75 117 GLY A CA 1
ATOM 846 C C . GLY A 1 117 ? 0.947 15.406 9.07 1 98.75 117 GLY A C 1
ATOM 847 O O . GLY A 1 117 ? 2.145 15.523 9.344 1 98.75 117 GLY A O 1
ATOM 848 N N . MET A 1 118 ? 0.148 16.438 9.008 1 98.81 118 MET A N 1
ATOM 849 C CA . MET A 1 118 ? 0.595 17.75 9.453 1 98.81 118 MET A CA 1
ATOM 850 C C . MET A 1 118 ? 0.904 17.75 10.945 1 98.81 118 MET A C 1
ATOM 852 O O . MET A 1 118 ? 1.878 18.375 11.383 1 98.81 118 MET A O 1
ATOM 856 N N . GLU A 1 119 ? 0.028 17.125 11.727 1 98.75 119 GLU A N 1
ATOM 857 C CA . GLU A 1 119 ? 0.235 17.031 13.164 1 98.75 119 GLU A CA 1
ATOM 858 C C . GLU A 1 119 ? 1.539 16.312 13.492 1 98.75 119 GLU A C 1
ATOM 860 O O . GLU A 1 119 ? 2.273 16.719 14.391 1 98.75 119 GLU A O 1
ATOM 865 N N . LEU A 1 120 ? 1.834 15.25 12.742 1 98.75 120 LEU A N 1
ATOM 866 C CA . LEU A 1 120 ? 3.096 14.539 12.914 1 98.75 120 LEU A CA 1
ATOM 867 C C . LEU A 1 120 ? 4.281 15.445 12.602 1 98.75 120 LEU A C 1
ATOM 869 O O . LEU A 1 120 ? 5.309 15.391 13.281 1 98.75 120 LEU A O 1
ATOM 873 N N . LEU A 1 121 ? 4.156 16.25 11.539 1 98.75 121 LEU A N 1
ATOM 874 C CA . LEU A 1 121 ? 5.176 17.234 11.219 1 98.75 121 LEU A CA 1
ATOM 875 C C . LEU A 1 121 ? 5.434 18.156 12.414 1 98.75 121 LEU A C 1
ATOM 877 O O . LEU A 1 121 ? 6.586 18.359 12.805 1 98.75 121 LEU A O 1
ATOM 881 N N . ALA A 1 122 ? 4.367 18.688 12.992 1 98.81 122 ALA A N 1
ATOM 882 C CA . ALA A 1 122 ? 4.504 19.594 14.133 1 98.81 122 ALA A CA 1
ATOM 883 C C . ALA A 1 122 ? 5.23 18.922 15.289 1 98.81 122 ALA A C 1
ATOM 885 O O . ALA A 1 122 ? 6.145 19.5 15.883 1 98.81 122 ALA A O 1
ATOM 886 N N . VAL A 1 123 ? 4.844 17.688 15.57 1 98.62 123 VAL A N 1
ATOM 887 C CA . VAL A 1 123 ? 5.453 16.953 16.672 1 98.62 123 VAL A CA 1
ATOM 888 C C . VAL A 1 123 ? 6.934 16.719 16.375 1 98.62 123 VAL A C 1
ATOM 890 O O . VAL A 1 123 ? 7.777 16.859 17.266 1 98.62 123 VAL A O 1
ATOM 893 N N . ALA A 1 124 ? 7.297 16.406 15.148 1 98.12 124 ALA A N 1
ATOM 894 C CA . ALA A 1 124 ? 8.688 16.172 14.742 1 98.12 124 ALA A CA 1
ATOM 895 C C . ALA A 1 124 ? 9.516 17.453 14.891 1 98.12 124 ALA A C 1
ATOM 897 O O . ALA A 1 124 ? 10.742 17.391 15.016 1 98.12 124 ALA A O 1
ATOM 898 N N . TYR A 1 125 ? 8.891 18.578 14.82 1 98.44 125 TYR A N 1
ATOM 899 C CA . TYR A 1 125 ? 9.547 19.875 14.93 1 98.44 125 TYR A CA 1
ATOM 900 C C . TYR A 1 125 ? 9.43 20.422 16.344 1 98.44 125 TYR A C 1
ATOM 902 O O . TYR A 1 125 ? 9.531 21.641 16.547 1 98.44 125 TYR A O 1
ATOM 910 N N . ASP A 1 126 ? 9.086 19.578 17.344 1 98.31 126 ASP A N 1
ATOM 911 C CA . ASP A 1 126 ? 9.031 19.891 18.766 1 98.31 126 ASP A CA 1
ATOM 912 C C . ASP A 1 126 ? 7.793 20.703 19.109 1 98.31 126 ASP A C 1
ATOM 914 O O . ASP A 1 126 ? 7.824 21.547 20.016 1 98.31 126 ASP A O 1
ATO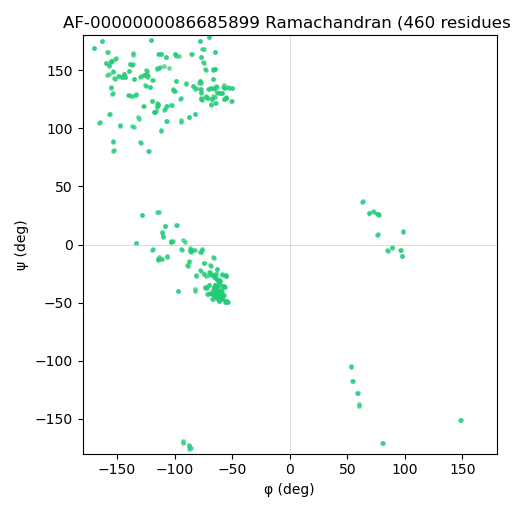M 918 N N . GLY A 1 127 ? 6.77 20.531 18.297 1 98.69 127 GLY A N 1
ATOM 919 C CA . GLY A 1 127 ? 5.492 21.172 18.562 1 98.69 127 GLY A CA 1
ATOM 920 C C . GLY A 1 127 ? 4.598 20.344 19.469 1 98.69 127 GLY A C 1
ATOM 921 O O . GLY A 1 127 ? 5.035 19.344 20.047 1 98.69 127 GLY A O 1
ATOM 922 N N . GLN A 1 128 ? 3.354 20.891 19.656 1 98.25 128 GLN A N 1
ATOM 923 C CA . GLN A 1 128 ? 2.338 20.25 20.5 1 98.25 128 GLN A CA 1
ATOM 924 C C . GLN A 1 128 ? 0.973 20.281 19.812 1 98.25 128 GLN A C 1
ATOM 926 O O . GLN A 1 128 ? 0.777 20.984 18.828 1 98.25 128 GLN A O 1
ATOM 931 N N . LEU A 1 129 ? 0.086 19.438 20.359 1 98.25 129 LEU A N 1
ATOM 932 C CA . LEU A 1 129 ? -1.25 19.328 19.781 1 98.25 129 LEU A CA 1
ATOM 933 C C . LEU A 1 129 ? -2.32 19.609 20.828 1 98.25 129 LEU A C 1
ATOM 935 O O . LEU A 1 129 ? -2.141 19.281 22.016 1 98.25 129 LEU A O 1
ATOM 939 N N . HIS A 1 130 ? -3.381 20.25 20.344 1 96.38 130 HIS A N 1
ATOM 940 C CA . HIS A 1 130 ? -4.648 20.062 21.047 1 96.38 130 HIS A CA 1
ATOM 941 C C . HIS A 1 130 ? -5.191 18.656 20.812 1 96.38 130 HIS A C 1
ATOM 943 O O . HIS A 1 130 ? -5.371 18.234 19.672 1 96.38 130 HIS A O 1
ATOM 949 N N . GLN A 1 131 ? -5.457 17.984 21.844 1 95.62 131 GLN A N 1
ATOM 950 C CA . GLN A 1 131 ? -5.898 16.594 21.688 1 95.62 131 GLN A CA 1
ATOM 951 C C . GLN A 1 131 ? -7.387 16.516 21.359 1 95.62 131 GLN A C 1
ATOM 953 O O . GLN A 1 131 ? -7.859 15.531 20.812 1 95.62 131 GLN A O 1
ATOM 958 N N . HIS A 1 132 ? -8.141 17.531 21.781 1 94.44 132 HIS A N 1
ATOM 959 C CA . HIS A 1 132 ? -9.57 17.578 21.516 1 94.44 132 HIS A CA 1
ATOM 960 C C . HIS A 1 132 ? -10.047 19.031 21.344 1 94.44 132 HIS A C 1
ATOM 962 O O . HIS A 1 132 ? -10.383 19.688 22.328 1 94.44 132 HIS A O 1
ATOM 968 N N . LEU A 1 133 ? -10.234 19.406 20.109 1 90.88 133 LEU A N 1
ATOM 969 C CA . LEU A 1 133 ? -10.469 20.797 19.719 1 90.88 133 LEU A CA 1
ATOM 970 C C . LEU A 1 133 ? -11.75 21.328 20.359 1 90.88 133 LEU A C 1
ATOM 972 O O . LEU A 1 133 ? -11.789 22.484 20.797 1 90.88 133 LEU A O 1
ATOM 976 N N . PRO A 1 134 ? -12.82 20.562 20.375 1 88.25 134 PRO A N 1
ATOM 977 C CA . PRO A 1 134 ? -14.047 21.094 20.953 1 88.25 134 PRO A CA 1
ATOM 978 C C . PRO A 1 134 ? -13.859 21.562 22.391 1 88.25 134 PRO A C 1
ATOM 980 O O . PRO A 1 134 ? -14.57 22.453 22.859 1 88.25 134 PRO A O 1
ATOM 983 N N . ASP A 1 135 ? -12.906 20.984 23.078 1 88 135 ASP A N 1
ATOM 984 C CA . ASP A 1 135 ? -12.625 21.406 24.453 1 88 135 ASP A CA 1
ATOM 985 C C . ASP A 1 135 ? -12.094 22.844 24.484 1 88 135 ASP A C 1
ATOM 987 O O . ASP A 1 135 ? -12.258 23.547 25.484 1 88 135 ASP A O 1
ATOM 991 N N . VAL A 1 136 ? -11.438 23.297 23.359 1 86.81 136 VAL A N 1
ATOM 992 C CA . VAL A 1 136 ? -10.781 24.609 23.375 1 86.81 136 VAL A CA 1
ATOM 993 C C . VAL A 1 136 ? -11.594 25.594 22.547 1 86.81 136 VAL A C 1
ATOM 995 O O . VAL A 1 136 ? -11.352 26.812 22.609 1 86.81 136 VAL A O 1
ATOM 998 N N . LEU A 1 137 ? -12.609 25.109 21.797 1 86.88 137 LEU A N 1
ATOM 999 C CA . LEU A 1 137 ? -13.43 25.969 20.953 1 86.88 137 LEU A CA 1
ATOM 1000 C C . LEU A 1 137 ? -14.836 26.125 21.531 1 86.88 137 LEU A C 1
ATOM 1002 O O . LEU A 1 137 ? -15.781 26.438 20.797 1 86.88 137 LEU A O 1
ATOM 1006 N N . GLY A 1 138 ? -14.992 25.797 22.688 1 82.38 138 GLY A N 1
ATOM 1007 C CA . GLY A 1 138 ? -16.281 25.984 23.359 1 82.38 138 GLY A CA 1
ATOM 1008 C C . GLY A 1 138 ? -17.344 25.016 22.875 1 82.38 138 GLY A C 1
ATOM 1009 O O . GLY A 1 138 ? -18.5 25.375 22.703 1 82.38 138 GLY A O 1
ATOM 1010 N N . GLY A 1 139 ? -16.906 23.859 22.438 1 77.81 139 GLY A N 1
ATOM 1011 C CA . GLY A 1 139 ? -17.844 22.828 22.078 1 77.81 139 GLY A CA 1
ATOM 1012 C C . GLY A 1 139 ? -18.141 22.797 20.578 1 77.81 139 GLY A C 1
ATOM 1013 O O . GLY A 1 139 ? -18.859 21.906 20.109 1 77.81 139 GLY A O 1
ATOM 1014 N N . ALA A 1 140 ? -17.609 23.719 19.906 1 73.12 140 ALA A N 1
ATOM 1015 C CA . ALA A 1 140 ? -17.859 23.781 18.469 1 73.12 140 ALA A CA 1
ATOM 1016 C C . ALA A 1 140 ? -17.297 22.547 17.766 1 73.12 140 ALA A C 1
ATOM 1018 O O . ALA A 1 140 ? -16.219 22.062 18.109 1 73.12 140 ALA A O 1
ATOM 1019 N N . ASN A 1 141 ? -18.188 22.016 16.812 1 78.25 141 ASN A N 1
ATOM 1020 C CA . ASN A 1 141 ? -17.812 20.812 16.094 1 78.25 141 ASN A CA 1
ATOM 1021 C C . ASN A 1 141 ? -17.641 21.078 14.602 1 78.25 141 ASN A C 1
ATOM 1023 O O . ASN A 1 141 ? -17.781 20.172 13.773 1 78.25 141 ASN A O 1
ATOM 1027 N N . LYS A 1 142 ? -17.312 22.25 14.391 1 79.62 142 LYS A N 1
ATOM 1028 C CA . LYS A 1 142 ? -17.219 22.703 13 1 79.62 142 LYS A CA 1
ATOM 1029 C C . LYS A 1 142 ? -16.141 21.922 12.25 1 79.62 142 LYS A C 1
ATOM 1031 O O . LYS A 1 142 ? -16.25 21.688 11.047 1 79.62 142 LYS A O 1
ATOM 1036 N N . HIS A 1 143 ? -15.18 21.516 12.922 1 85.75 143 HIS A N 1
ATOM 1037 C CA . HIS A 1 143 ? -14.031 20.891 12.289 1 85.75 143 HIS A CA 1
ATOM 1038 C C . HIS A 1 143 ? -14.242 19.391 12.125 1 85.75 143 HIS A C 1
ATOM 1040 O O . HIS A 1 143 ? -13.5 18.734 11.391 1 85.75 143 HIS A O 1
ATOM 1046 N N . ALA A 1 144 ? -15.258 18.781 12.82 1 81.94 144 ALA A N 1
ATOM 1047 C CA . ALA A 1 144 ? -15.727 17.406 12.672 1 81.94 144 ALA A CA 1
ATOM 1048 C C . ALA A 1 144 ? -17.188 17.281 13.078 1 81.94 144 ALA A C 1
ATOM 1050 O O . ALA A 1 144 ? -17.5 16.906 14.219 1 81.94 144 ALA A O 1
ATOM 1051 N N . PRO A 1 145 ? -18.078 17.484 12.141 1 81.25 145 PRO A N 1
ATOM 1052 C CA . PRO A 1 145 ? -19.484 17.594 12.5 1 81.25 145 PRO A CA 1
ATOM 1053 C C . PRO A 1 145 ? -20.078 16.297 13.016 1 81.25 145 PRO A C 1
ATOM 1055 O O . PRO A 1 14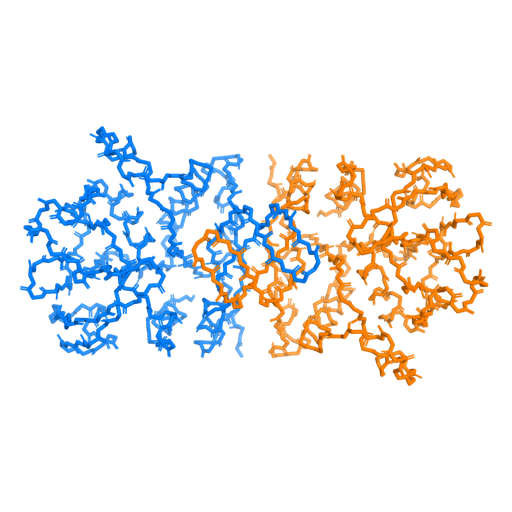5 ? -20.922 16.297 13.922 1 81.25 145 PRO A O 1
ATOM 1058 N N . ALA A 1 146 ? -19.734 15.172 12.359 1 82.38 146 ALA A N 1
ATOM 1059 C CA . ALA A 1 146 ? -20.172 13.836 12.734 1 82.38 146 ALA A CA 1
ATOM 1060 C C . ALA A 1 146 ? -19.188 12.773 12.234 1 82.38 146 ALA A C 1
ATOM 1062 O O . ALA A 1 146 ? -18.344 13.062 11.391 1 82.38 146 ALA A O 1
ATOM 1063 N N . PRO A 1 147 ? -19.266 11.664 12.93 1 82.12 147 PRO A N 1
ATOM 1064 C CA . PRO A 1 147 ? -18.375 10.602 12.445 1 82.12 147 PRO A CA 1
ATOM 1065 C C . PRO A 1 147 ? -18.5 10.375 10.938 1 82.12 147 PRO A C 1
ATOM 1067 O O . PRO A 1 147 ? -19.594 10.102 10.445 1 82.12 147 PRO A O 1
ATOM 1070 N N . GLY A 1 148 ? -17.344 10.5 10.234 1 85.12 148 GLY A N 1
ATOM 1071 C CA . GLY A 1 148 ? -17.281 10.211 8.812 1 85.12 148 GLY A CA 1
ATOM 1072 C C . GLY A 1 148 ? -17.891 11.312 7.961 1 85.12 148 GLY A C 1
ATOM 1073 O O . GLY A 1 148 ? -18.031 11.156 6.746 1 85.12 148 GLY A O 1
ATOM 1074 N N . VAL A 1 149 ? -18.234 12.43 8.547 1 86.56 149 VAL A N 1
ATOM 1075 C CA . VAL A 1 149 ? -18.859 13.539 7.828 1 86.56 149 VAL A CA 1
ATOM 1076 C C . VAL A 1 149 ? -17.922 14.742 7.82 1 86.56 149 VAL A C 1
ATOM 1078 O O . VAL A 1 149 ? -17.547 15.258 8.883 1 86.56 149 VAL A O 1
ATOM 1081 N N . TYR A 1 150 ? -17.609 15.133 6.621 1 91.56 150 TYR A N 1
ATOM 1082 C CA . TYR A 1 150 ? -16.719 16.281 6.492 1 91.56 150 TYR A CA 1
ATOM 1083 C C . TYR A 1 150 ? -17.484 17.594 6.637 1 91.56 150 TYR A C 1
ATOM 1085 O O . TYR A 1 150 ? -18.562 17.75 6.066 1 91.56 150 TYR A O 1
ATOM 1093 N N . GLY A 1 151 ? -16.938 18.484 7.406 1 91.75 151 GLY A N 1
ATOM 1094 C CA . GLY A 1 151 ? -17.375 19.875 7.398 1 91.75 151 GLY A CA 1
ATOM 1095 C C . GLY A 1 151 ? -16.656 20.719 6.363 1 91.75 151 GLY A C 1
ATOM 1096 O O . GLY A 1 151 ? -15.984 20.188 5.48 1 91.75 151 GLY A O 1
ATOM 1097 N N . SER A 1 152 ? -16.906 21.969 6.43 1 94 152 SER A N 1
ATOM 1098 C CA . SER A 1 152 ? -16.219 22.938 5.57 1 94 152 SER A CA 1
ATOM 1099 C C . SER A 1 152 ? -16.062 24.281 6.262 1 94 152 SER A C 1
ATOM 1101 O O . SER A 1 152 ? -16.891 24.672 7.082 1 94 152 SER A O 1
ATOM 1103 N N . HIS A 1 153 ? -14.961 24.922 5.973 1 94.75 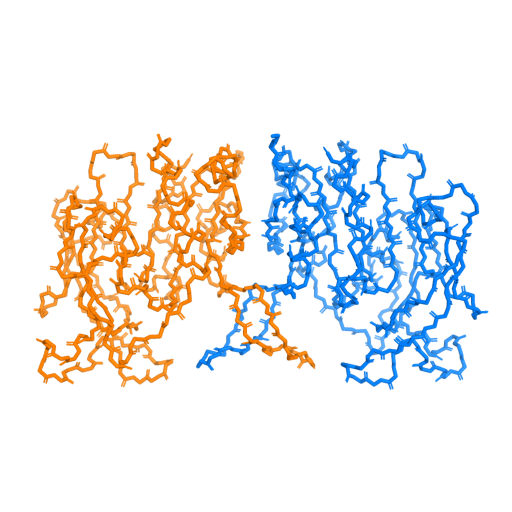153 HIS A N 1
ATOM 1104 C CA . HIS A 1 153 ? -14.719 26.281 6.469 1 94.75 153 HIS A CA 1
ATOM 1105 C C . HIS A 1 153 ? -13.688 27 5.613 1 94.75 153 HIS A C 1
ATOM 1107 O O . HIS A 1 153 ? -12.977 26.375 4.82 1 94.75 153 HIS A O 1
ATOM 1113 N N . ARG A 1 154 ? -13.648 28.25 5.809 1 96.75 154 ARG A N 1
ATOM 1114 C CA . ARG A 1 154 ? -12.68 29.078 5.102 1 96.75 154 ARG A CA 1
ATOM 1115 C C . ARG A 1 154 ? -11.336 29.078 5.82 1 96.75 154 ARG A C 1
ATOM 1117 O O . ARG A 1 154 ? -11.281 29.141 7.051 1 96.75 154 ARG A O 1
ATOM 1124 N N . ALA A 1 155 ? -10.258 28.953 5.074 1 98.19 155 ALA A N 1
ATOM 1125 C CA . ALA A 1 155 ? -8.898 29.141 5.566 1 98.19 155 ALA A CA 1
ATOM 1126 C C . ALA A 1 155 ? -8.195 30.281 4.828 1 98.19 155 ALA A C 1
ATOM 1128 O O . ALA A 1 155 ? -8.367 30.438 3.617 1 98.19 155 ALA A O 1
ATOM 1129 N N . THR A 1 156 ? -7.41 31.047 5.559 1 98.81 156 THR A N 1
ATOM 1130 C CA . THR A 1 156 ? -6.598 32.125 4.984 1 98.81 156 THR A CA 1
ATOM 1131 C C . THR A 1 156 ? -5.113 31.781 5.094 1 98.81 156 THR A C 1
ATOM 1133 O O . THR A 1 156 ? -4.699 31.047 5.988 1 98.81 156 THR A O 1
ATOM 1136 N N . PHE A 1 157 ? -4.32 32.344 4.145 1 98.88 157 PHE A N 1
ATOM 1137 C CA . PHE A 1 157 ? -2.936 31.906 4.039 1 98.88 157 PHE A CA 1
ATOM 1138 C C . PHE A 1 157 ? -1.987 33.094 4.02 1 98.88 157 PHE A C 1
ATOM 1140 O O . PHE A 1 157 ? -2.311 34.125 3.455 1 98.88 157 PHE A O 1
ATOM 1147 N N . ALA A 1 158 ? -0.848 32.969 4.617 1 98.81 158 ALA A N 1
ATOM 1148 C CA . ALA A 1 158 ? 0.166 34.031 4.68 1 98.81 158 ALA A CA 1
ATOM 1149 C C . ALA A 1 158 ? 0.755 34.312 3.301 1 98.81 158 ALA A C 1
ATOM 1151 O O . ALA A 1 158 ? 1.157 33.375 2.592 1 98.81 158 ALA A O 1
ATOM 1152 N N . PRO A 1 159 ? 0.886 35.656 2.922 1 98.5 159 PRO A N 1
ATOM 1153 C CA . PRO A 1 159 ? 1.546 35.969 1.653 1 98.5 159 PRO A CA 1
ATOM 1154 C C . PRO A 1 159 ? 2.971 35.406 1.576 1 98.5 159 PRO A C 1
ATOM 1156 O O . PRO A 1 159 ? 3.703 35.469 2.568 1 98.5 159 PRO A O 1
ATOM 1159 N N . GLY A 1 160 ? 3.297 34.844 0.41 1 98.38 160 GLY A N 1
ATOM 1160 C CA . GLY A 1 160 ? 4.652 34.375 0.189 1 98.38 160 GLY A CA 1
ATOM 1161 C C . GLY A 1 160 ? 4.852 32.938 0.637 1 98.38 160 GLY A C 1
ATOM 1162 O O . GLY A 1 160 ? 5.918 32.344 0.425 1 98.38 160 GLY A O 1
ATOM 1163 N N . SER A 1 161 ? 3.861 32.344 1.196 1 98.81 161 SER A N 1
ATOM 1164 C CA . SER A 1 161 ? 3.945 30.953 1.683 1 98.81 161 SER A CA 1
ATOM 1165 C C . SER A 1 161 ? 3.668 29.953 0.565 1 98.81 161 SER A C 1
ATOM 1167 O O . SER A 1 161 ? 3.189 30.328 -0.507 1 98.81 161 SER A O 1
ATOM 1169 N N . ILE A 1 162 ? 4.043 28.703 0.814 1 98.81 162 ILE A N 1
ATOM 1170 C CA . ILE A 1 162 ? 3.635 27.625 -0.071 1 98.81 162 ILE A CA 1
ATOM 1171 C C . ILE A 1 162 ? 2.111 27.578 -0.162 1 98.81 162 ILE A C 1
ATOM 1173 O O . ILE A 1 162 ? 1.552 27.453 -1.254 1 98.81 162 ILE A O 1
ATOM 1177 N N . ALA A 1 163 ? 1.428 27.719 0.972 1 98.88 163 ALA A N 1
ATOM 1178 C CA . ALA A 1 163 ? -0.031 27.641 1.009 1 98.88 163 ALA A CA 1
ATOM 1179 C C . ALA A 1 163 ? -0.652 28.703 0.096 1 98.88 163 ALA A C 1
ATOM 1181 O O . ALA A 1 163 ? -1.543 28.391 -0.7 1 98.88 163 ALA A O 1
ATOM 1182 N N . ALA A 1 164 ? -0.166 29.906 0.181 1 98.81 164 ALA A N 1
ATOM 1183 C CA . ALA A 1 164 ? -0.708 30.984 -0.644 1 98.81 164 ALA A CA 1
ATOM 1184 C C . ALA A 1 164 ? -0.41 30.75 -2.121 1 98.81 164 ALA A C 1
ATOM 1186 O O . ALA A 1 164 ? -1.222 31.094 -2.986 1 98.81 164 ALA A O 1
ATOM 1187 N N . ALA A 1 165 ? 0.771 30.266 -2.406 1 98.69 165 ALA A N 1
ATOM 1188 C CA . ALA A 1 165 ? 1.133 29.969 -3.791 1 98.69 165 ALA A CA 1
ATOM 1189 C C . ALA A 1 165 ? 0.242 28.875 -4.367 1 98.69 165 ALA A C 1
ATOM 1191 O O . ALA A 1 165 ? -0.103 28.906 -5.555 1 98.69 165 ALA A O 1
ATOM 1192 N N . VAL A 1 166 ? -0.122 27.922 -3.498 1 98.69 166 VAL A N 1
ATOM 1193 C CA . VAL A 1 166 ? -0.87 26.75 -3.928 1 98.69 166 VAL A CA 1
ATOM 1194 C C . VAL A 1 166 ? -2.357 27.078 -4.016 1 98.69 166 VAL A C 1
ATOM 1196 O O . VAL A 1 166 ? -3.037 26.672 -4.961 1 98.69 166 VAL A O 1
ATOM 1199 N N . PHE A 1 167 ? -2.875 27.891 -3.051 1 98.56 167 PHE A N 1
ATOM 1200 C CA . PHE A 1 167 ? -4.324 27.984 -2.902 1 98.56 167 PHE A CA 1
ATOM 1201 C C . PHE A 1 167 ? -4.801 29.406 -3.129 1 98.56 167 PHE A C 1
ATOM 1203 O O . PHE A 1 167 ? -6.004 29.672 -3.193 1 98.56 167 PHE A O 1
ATOM 1210 N N . GLY A 1 168 ? -3.914 30.391 -3.336 1 98.38 168 GLY A N 1
ATOM 1211 C CA . GLY A 1 168 ? -4.281 31.797 -3.256 1 98.38 168 GLY A CA 1
ATOM 1212 C C . GLY A 1 168 ? -4.34 32.312 -1.834 1 98.38 168 GLY A C 1
ATOM 1213 O O . GLY A 1 168 ? -3.854 31.672 -0.907 1 98.38 168 GLY A O 1
ATOM 1214 N N . PRO A 1 169 ? -4.844 33.531 -1.663 1 98.44 169 PRO A N 1
ATOM 1215 C CA . PRO A 1 169 ? -4.84 34.125 -0.33 1 98.44 169 PRO A CA 1
ATOM 1216 C C . PRO A 1 169 ? -5.773 33.406 0.646 1 98.44 169 PRO A C 1
ATOM 1218 O O . PRO A 1 169 ? -5.598 33.531 1.862 1 98.44 169 PRO A O 1
ATOM 1221 N N . ALA A 1 170 ? -6.82 32.75 0.053 1 98.5 170 ALA A N 1
ATOM 1222 C CA . ALA A 1 170 ? -7.789 32.031 0.86 1 98.5 170 ALA A CA 1
ATOM 1223 C C . ALA A 1 170 ? -8.445 30.906 0.047 1 98.5 170 ALA A C 1
ATOM 1225 O O . ALA A 1 170 ? -8.375 30.906 -1.185 1 98.5 170 ALA A O 1
ATOM 1226 N N . ALA A 1 171 ? -8.977 29.922 0.77 1 98.19 171 ALA A N 1
ATOM 1227 C CA . ALA A 1 171 ? -9.695 28.844 0.123 1 98.19 171 ALA A CA 1
ATOM 1228 C C . ALA A 1 171 ? -10.734 28.234 1.065 1 98.19 171 ALA A C 1
ATOM 1230 O O . ALA A 1 171 ? -10.57 28.266 2.287 1 98.19 171 ALA A O 1
ATOM 1231 N N . GLU A 1 172 ? -11.836 27.734 0.5 1 97.56 172 GLU A N 1
ATOM 1232 C CA . GLU A 1 172 ? -12.734 26.859 1.241 1 97.56 172 GLU A CA 1
ATOM 1233 C C . GLU A 1 172 ? -12.164 25.453 1.338 1 97.56 172 GLU A C 1
ATOM 1235 O O . GLU A 1 172 ? -11.82 24.844 0.323 1 97.56 172 GLU A O 1
ATOM 1240 N N . VAL A 1 173 ? -12.039 24.953 2.559 1 97.12 173 VAL A N 1
ATOM 1241 C CA . VAL A 1 173 ? -11.422 23.641 2.74 1 97.12 173 VAL A CA 1
ATOM 1242 C C . VAL A 1 173 ? -12.367 22.719 3.51 1 97.12 173 VAL A C 1
ATOM 1244 O O . VAL A 1 173 ? -13.203 23.188 4.285 1 97.12 173 VAL A O 1
ATOM 1247 N N . ASN A 1 174 ? -12.281 21.375 3.252 1 96.5 174 ASN A N 1
ATOM 1248 C CA . ASN A 1 174 ? -13.031 20.406 4.047 1 96.5 174 ASN A CA 1
ATOM 1249 C C . ASN A 1 174 ? -12.383 20.188 5.41 1 96.5 174 ASN A C 1
ATOM 1251 O O . ASN A 1 174 ? -11.32 20.734 5.695 1 96.5 174 ASN A O 1
ATOM 1255 N N . SER A 1 175 ? -13.102 19.531 6.281 1 93.25 175 SER A N 1
ATOM 1256 C CA . SER A 1 175 ? -12.547 19.359 7.621 1 93.25 175 SER A CA 1
ATOM 1257 C C . SER A 1 175 ? -13.109 18.109 8.297 1 93.25 175 SER A C 1
ATOM 1259 O O . SER A 1 175 ? -14.32 17.875 8.273 1 93.25 175 SER A O 1
ATOM 1261 N N . TYR A 1 176 ? -12.195 17.344 8.812 1 93.69 176 TYR A N 1
ATOM 1262 C CA . TYR A 1 176 ? -12.539 16.203 9.648 1 93.69 176 TYR A CA 1
ATOM 1263 C C . TYR A 1 176 ? -11.414 15.875 10.625 1 93.69 176 TYR A C 1
ATOM 1265 O O . TYR A 1 176 ? -10.648 14.93 10.406 1 93.69 176 TYR A O 1
ATOM 1273 N N . HIS A 1 177 ? -11.398 16.641 11.688 1 92.12 177 HIS A N 1
ATOM 1274 C CA . HIS A 1 177 ? -10.391 16.438 12.727 1 92.12 177 HIS A CA 1
ATOM 1275 C C . HIS A 1 177 ? -10.852 17 14.062 1 92.12 177 HIS A C 1
ATOM 1277 O O . HIS A 1 177 ? -11.555 18.016 14.102 1 92.12 177 HIS A O 1
ATOM 1283 N N . HIS A 1 178 ? -10.398 16.281 15.109 1 92.44 178 HIS A N 1
ATOM 1284 C CA . HIS A 1 178 ? -10.703 16.812 16.438 1 92.44 178 HIS A CA 1
ATOM 1285 C C . HIS A 1 178 ? -9.438 17.234 17.156 1 92.44 178 HIS A C 1
ATOM 1287 O O . HIS A 1 178 ? -9.508 17.844 18.234 1 92.44 178 HIS A O 1
ATOM 1293 N N . GLN A 1 179 ? -8.25 16.859 16.656 1 94.69 179 GLN A N 1
ATOM 1294 C CA . GLN A 1 179 ? -6.969 17.406 17.094 1 94.69 179 GLN A CA 1
ATOM 1295 C C . GLN A 1 179 ? -6.5 18.531 16.188 1 94.69 179 GLN A C 1
ATOM 1297 O O . GLN A 1 179 ? -7.051 18.734 15.102 1 94.69 179 GLN A O 1
ATOM 1302 N N . ALA A 1 180 ? -5.574 19.328 16.672 1 96.81 180 ALA A N 1
ATOM 1303 C CA . ALA A 1 180 ? -4.961 20.391 15.898 1 96.81 180 ALA A CA 1
ATOM 1304 C C . ALA A 1 180 ? -3.617 20.812 16.5 1 96.81 180 ALA A C 1
ATOM 1306 O O . ALA A 1 180 ? -3.363 20.578 17.688 1 96.81 180 ALA A O 1
ATOM 1307 N N . VAL A 1 181 ? -2.82 21.359 15.672 1 98.5 181 VAL A N 1
ATOM 1308 C CA . VAL A 1 181 ? -1.556 21.906 16.156 1 98.5 181 VAL A CA 1
ATOM 1309 C C . VAL A 1 181 ? -1.822 23.078 17.109 1 98.5 181 VAL A C 1
ATOM 1311 O O . VAL A 1 181 ? -2.557 24 16.766 1 98.5 181 VAL A O 1
ATOM 1314 N N . SER A 1 182 ? -1.333 22.984 18.328 1 98.06 182 SER A N 1
ATOM 1315 C CA . SER A 1 182 ? -1.441 24.062 19.297 1 98.06 182 SER A CA 1
ATOM 1316 C C . SER A 1 182 ? -0.171 24.906 19.328 1 98.06 182 SER A C 1
ATOM 1318 O O . SER A 1 182 ? -0.236 26.125 19.453 1 98.06 182 SER A O 1
ATOM 1320 N N . ASP A 1 183 ? 0.934 24.266 19.234 1 98.25 183 ASP A N 1
ATOM 1321 C CA . ASP A 1 183 ? 2.277 24.828 19.109 1 98.25 183 ASP A CA 1
ATOM 1322 C C . ASP A 1 183 ? 3.006 24.219 17.906 1 98.25 183 ASP A C 1
ATOM 1324 O O . ASP A 1 183 ? 3.25 23.016 17.859 1 98.25 183 ASP A O 1
ATOM 1328 N N . PRO A 1 184 ? 3.361 25.094 16.969 1 98.62 184 PRO A N 1
ATOM 1329 C CA . PRO A 1 184 ? 3.973 24.562 15.742 1 98.62 184 PRO A CA 1
ATOM 1330 C C . PRO A 1 184 ? 5.43 24.141 15.945 1 98.62 184 PRO A C 1
ATOM 1332 O O . PRO A 1 184 ? 6.035 23.547 15.047 1 98.62 184 PRO A O 1
ATOM 1335 N N . GLY A 1 185 ? 6 24.375 17.125 1 98.56 185 GLY A N 1
ATOM 1336 C CA . GLY A 1 185 ? 7.434 24.188 17.281 1 98.56 185 GLY A CA 1
ATOM 1337 C C . GLY A 1 185 ? 8.258 25.047 16.359 1 98.56 185 GLY A C 1
ATOM 1338 O O . GLY A 1 185 ? 8.055 26.266 16.297 1 98.56 185 GLY A O 1
ATOM 1339 N N . LYS A 1 186 ? 9.164 24.469 15.617 1 98.75 186 LYS A N 1
ATOM 1340 C CA . LYS A 1 186 ? 10.078 25.219 14.75 1 98.75 186 LYS A CA 1
ATOM 1341 C C . LYS A 1 186 ? 9.438 25.484 13.391 1 98.75 186 LYS A C 1
ATOM 1343 O O . LYS A 1 186 ? 10.031 26.156 12.547 1 98.75 186 LYS A O 1
ATOM 1348 N N . LEU A 1 187 ? 8.266 24.969 13.133 1 98.88 187 LEU A N 1
ATOM 1349 C CA . LEU A 1 187 ? 7.586 25.219 11.867 1 98.88 187 LEU A CA 1
ATOM 1350 C C . LEU A 1 187 ? 7.012 26.625 11.82 1 98.88 187 LEU A C 1
ATOM 1352 O O . LEU A 1 187 ? 6.77 27.234 12.859 1 98.88 187 LEU A O 1
ATOM 1356 N N . THR A 1 188 ? 6.82 27.109 10.641 1 98.94 188 THR A N 1
ATOM 1357 C CA . THR A 1 188 ? 6.129 28.375 10.406 1 98.94 188 THR A CA 1
ATOM 1358 C C . THR A 1 188 ? 4.648 28.125 10.125 1 98.94 188 THR A C 1
ATOM 1360 O O . THR A 1 188 ? 4.301 27.344 9.242 1 98.94 188 THR A O 1
ATOM 1363 N N . VAL A 1 189 ? 3.801 28.781 10.875 1 98.94 189 VAL A N 1
ATOM 1364 C CA . VAL A 1 189 ? 2.371 28.734 10.586 1 98.94 189 VAL A CA 1
ATOM 1365 C C . VAL A 1 189 ? 2.045 29.641 9.406 1 98.94 189 VAL A C 1
ATOM 1367 O O . VAL A 1 189 ? 2.447 30.797 9.375 1 98.94 189 VAL A O 1
ATOM 1370 N N . THR A 1 190 ? 1.293 29.109 8.43 1 98.94 190 THR A N 1
ATOM 1371 C CA . THR A 1 190 ? 1.026 29.906 7.23 1 98.94 190 THR A CA 1
ATOM 1372 C C .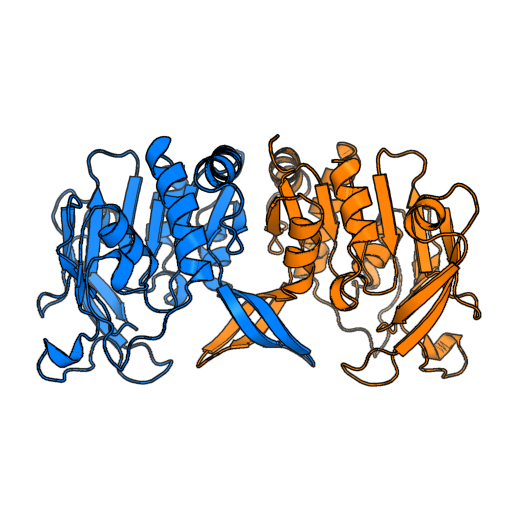 THR A 1 190 ? -0.452 29.844 6.859 1 98.94 190 THR A C 1
ATOM 1374 O O . THR A 1 190 ? -0.867 30.406 5.844 1 98.94 190 THR A O 1
ATOM 1377 N N . GLY A 1 191 ? -1.288 29.156 7.613 1 98.81 191 GLY A N 1
ATOM 1378 C CA . GLY A 1 191 ? -2.719 29.078 7.367 1 98.81 191 GLY A CA 1
ATOM 1379 C C . GLY A 1 191 ? -3.541 29.031 8.641 1 98.81 191 GLY A C 1
ATOM 1380 O O . GLY A 1 191 ? -3.135 28.391 9.625 1 98.81 191 GLY A O 1
ATOM 1381 N N . TRP A 1 192 ? -4.723 29.641 8.547 1 98.38 192 TRP A N 1
ATOM 1382 C CA . TRP A 1 192 ? -5.613 29.688 9.703 1 98.38 192 TRP A CA 1
ATOM 1383 C C . TRP A 1 192 ? -7.074 29.625 9.273 1 98.38 192 TRP A C 1
ATOM 1385 O O . TRP A 1 192 ? -7.453 30.188 8.242 1 98.38 192 TRP A O 1
ATOM 1395 N N . ALA A 1 193 ? -7.82 28.938 10.117 1 96.88 193 ALA A N 1
ATOM 1396 C CA . ALA A 1 193 ? -9.266 29.125 10.055 1 96.88 193 ALA A CA 1
ATOM 1397 C C . ALA A 1 193 ? -9.68 30.438 10.742 1 96.88 193 ALA A C 1
ATOM 1399 O O . ALA A 1 193 ? -8.852 31.094 11.367 1 96.88 193 ALA A O 1
ATOM 1400 N N . ASP A 1 194 ? -11.008 30.734 10.641 1 94 194 ASP A N 1
ATOM 1401 C CA . ASP A 1 194 ? -11.523 31.984 11.203 1 94 194 ASP A CA 1
ATOM 1402 C C . ASP A 1 194 ? -11.492 31.953 12.727 1 94 194 ASP A C 1
ATOM 1404 O O . ASP A 1 194 ? -11.422 33 13.375 1 94 194 ASP A O 1
ATOM 1408 N N . ASP A 1 195 ? -11.5 30.781 13.273 1 93.44 195 ASP A N 1
ATOM 1409 C CA . ASP A 1 195 ? -11.523 30.656 14.727 1 93.44 195 ASP A CA 1
ATOM 1410 C C . ASP A 1 195 ? -10.109 30.547 15.297 1 93.44 195 ASP A C 1
ATOM 1412 O O . ASP A 1 195 ? -9.93 30.266 16.484 1 93.44 195 ASP A O 1
ATOM 1416 N N . GLY A 1 196 ? -9.078 30.656 14.438 1 95.12 196 GLY A N 1
ATOM 1417 C CA . GLY A 1 196 ? -7.699 30.688 14.898 1 95.12 196 GLY A CA 1
ATOM 1418 C C . GLY A 1 196 ? -7.008 29.328 14.805 1 95.12 196 GLY A C 1
ATOM 1419 O O . GLY A 1 196 ? -5.797 29.234 15.008 1 95.12 196 GLY A O 1
ATOM 1420 N N . VAL A 1 197 ? -7.727 28.297 14.539 1 96.94 197 VAL A N 1
ATOM 1421 C CA . VAL A 1 197 ? -7.137 26.969 14.406 1 96.94 197 VAL A CA 1
ATOM 1422 C C . VAL A 1 197 ? -6.098 26.984 13.289 1 96.94 197 VAL A C 1
ATOM 1424 O O . VAL A 1 197 ? -6.344 27.516 12.211 1 96.94 197 VAL A O 1
ATOM 1427 N N . ILE A 1 198 ? -4.914 26.469 13.555 1 98.56 198 ILE A N 1
ATOM 1428 C CA . ILE A 1 198 ? -3.846 26.375 12.562 1 98.56 198 ILE A CA 1
ATOM 1429 C C . ILE A 1 198 ? -4.227 25.375 11.484 1 98.56 198 ILE A C 1
ATOM 1431 O O . ILE A 1 198 ? -4.547 24.219 11.789 1 98.56 198 ILE A O 1
ATOM 1435 N N . GLU A 1 199 ? -4.184 25.875 10.203 1 98.62 199 GLU A N 1
ATOM 1436 C CA . GLU A 1 199 ? -4.633 25.016 9.109 1 98.62 199 GLU A CA 1
ATOM 1437 C C . GLU A 1 199 ? -3.479 24.672 8.164 1 98.62 199 GLU A C 1
ATOM 1439 O O . GLU A 1 199 ? -3.584 23.75 7.359 1 98.62 199 GLU A O 1
ATOM 1444 N N . ALA A 1 200 ? -2.383 25.359 8.297 1 98.94 200 ALA A N 1
ATOM 1445 C CA . ALA A 1 200 ? -1.23 25.047 7.449 1 98.94 200 ALA A CA 1
ATOM 1446 C C . ALA A 1 200 ? 0.074 25.422 8.148 1 98.94 200 ALA A C 1
ATOM 1448 O O . ALA A 1 200 ? 0.137 26.438 8.852 1 98.94 200 ALA A O 1
ATOM 1449 N N . VAL A 1 201 ? 1.099 24.625 7.965 1 98.94 201 VAL A N 1
ATOM 1450 C CA . VAL A 1 201 ? 2.445 24.891 8.469 1 98.94 201 VAL A CA 1
ATOM 1451 C C . VAL A 1 201 ? 3.471 24.547 7.387 1 98.94 201 VAL A C 1
ATOM 1453 O O . VAL A 1 201 ? 3.199 23.75 6.488 1 98.94 201 VAL A O 1
ATOM 1456 N N . GLU A 1 202 ? 4.617 25.156 7.43 1 98.88 202 GLU A N 1
ATOM 1457 C CA . GLU A 1 202 ? 5.691 24.875 6.484 1 98.88 202 GLU A CA 1
ATOM 1458 C C . GLU A 1 202 ? 7.059 25.125 7.113 1 98.88 202 GLU A C 1
ATOM 1460 O O . GLU A 1 202 ? 7.152 25.703 8.195 1 98.88 202 GLU A O 1
ATOM 1465 N N . ASP A 1 203 ? 8.094 24.594 6.598 1 98.88 203 ASP A N 1
ATOM 1466 C CA . ASP A 1 203 ? 9.477 24.938 6.914 1 98.88 203 ASP A CA 1
ATOM 1467 C C . ASP A 1 203 ? 10.164 25.609 5.73 1 98.88 203 ASP A C 1
ATOM 1469 O O . ASP A 1 203 ? 10.656 24.938 4.82 1 98.88 203 ASP A O 1
ATOM 1473 N N . PRO A 1 204 ? 10.234 26.938 5.738 1 97.62 204 PRO A N 1
ATOM 1474 C CA . PRO A 1 204 ? 10.82 27.672 4.602 1 97.62 204 PRO A CA 1
ATOM 1475 C C . PRO A 1 204 ? 12.312 27.406 4.441 1 97.62 204 PRO A C 1
ATOM 1477 O O . PRO A 1 204 ? 12.898 27.766 3.412 1 97.62 204 PRO A O 1
ATOM 1480 N N . GLY A 1 205 ? 12.906 26.797 5.395 1 97.94 205 GLY A N 1
ATOM 1481 C CA . GLY A 1 205 ? 14.328 26.516 5.324 1 97.94 205 GLY A CA 1
ATOM 1482 C C . GLY A 1 205 ? 14.648 25.219 4.594 1 97.94 205 GLY A C 1
ATOM 1483 O O . GLY A 1 205 ? 15.812 24.906 4.348 1 97.94 205 GLY A O 1
ATOM 1484 N N . ARG A 1 206 ? 13.633 24.5 4.258 1 98.38 206 ARG A N 1
ATOM 1485 C CA . ARG A 1 206 ? 13.797 23.234 3.559 1 98.38 206 ARG A CA 1
ATOM 1486 C C . ARG A 1 206 ? 13.273 23.328 2.129 1 98.38 206 ARG A C 1
ATOM 1488 O O . ARG A 1 206 ? 12.602 24.297 1.771 1 98.38 206 ARG A O 1
ATOM 1495 N N . ARG A 1 207 ? 13.656 22.359 1.308 1 98.19 207 ARG A N 1
ATOM 1496 C CA . ARG A 1 207 ? 13.234 22.297 -0.088 1 98.19 207 ARG A CA 1
ATOM 1497 C C . ARG A 1 207 ? 11.719 22.344 -0.201 1 98.19 207 ARG A C 1
ATOM 1499 O O . ARG A 1 207 ? 11.172 23.156 -0.955 1 98.19 207 ARG A O 1
ATOM 1506 N N . PHE A 1 208 ? 11.078 21.484 0.597 1 98.94 208 PHE A N 1
ATOM 1507 C CA . PHE A 1 208 ? 9.625 21.438 0.61 1 98.94 208 PHE A CA 1
ATOM 1508 C C . PHE A 1 208 ? 9.117 20.672 1.823 1 98.94 208 PHE A C 1
ATOM 1510 O O . PHE A 1 208 ? 9.195 19.438 1.86 1 98.94 208 PHE A O 1
ATOM 1517 N N . VAL A 1 209 ? 8.633 21.328 2.732 1 98.94 209 VAL A N 1
ATOM 1518 C CA . VAL A 1 209 ? 7.902 20.797 3.875 1 98.94 209 VAL A CA 1
ATOM 1519 C C . VAL A 1 209 ? 6.602 21.562 4.074 1 98.94 209 VAL A C 1
ATOM 1521 O O . VAL A 1 209 ? 6.621 22.766 4.371 1 98.94 209 VAL A O 1
ATOM 1524 N N . PHE A 1 210 ? 5.547 20.906 3.789 1 98.94 210 PHE A N 1
ATOM 1525 C CA . PHE A 1 210 ? 4.238 21.547 3.773 1 98.94 210 PHE A CA 1
ATOM 1526 C C . PHE A 1 210 ? 3.189 20.656 4.43 1 98.94 210 PHE A C 1
ATOM 1528 O O . PHE A 1 210 ? 3.133 19.453 4.16 1 98.94 210 PHE A O 1
ATOM 1535 N N . GLY A 1 211 ? 2.436 21.172 5.391 1 98.94 211 GLY A N 1
ATOM 1536 C CA . GLY A 1 211 ? 1.361 20.453 6.062 1 98.94 211 GLY A CA 1
ATOM 1537 C C . GLY A 1 211 ? 0.036 21.188 6.02 1 98.94 211 GLY A C 1
ATOM 1538 O O . GLY A 1 211 ? -0.006 22.406 6.16 1 98.94 211 GLY A O 1
ATOM 1539 N N . VAL A 1 212 ? -1.021 20.453 5.758 1 98.94 212 VAL A N 1
ATOM 1540 C CA . VAL A 1 212 ? -2.371 21 5.797 1 98.94 212 VAL A CA 1
ATOM 1541 C C . VAL A 1 212 ? -3.24 20.188 6.742 1 98.94 212 VAL A C 1
ATOM 1543 O O . VAL A 1 212 ? -3.115 18.953 6.801 1 98.94 212 VAL A O 1
ATOM 1546 N N . GLN A 1 213 ? -4.184 20.859 7.414 1 98.56 213 GLN A N 1
ATOM 1547 C CA . GLN A 1 213 ? -5.008 20.188 8.422 1 98.56 213 GLN A CA 1
ATOM 1548 C C . GLN A 1 213 ? -6.254 19.578 7.797 1 98.56 213 GLN A C 1
ATOM 1550 O O . GLN A 1 213 ? -6.93 18.75 8.422 1 98.56 213 GLN A O 1
ATOM 1555 N N . TRP A 1 214 ? -6.613 20.016 6.609 1 98.12 214 TRP A N 1
ATOM 1556 C CA . TRP A 1 214 ? -7.789 19.484 5.93 1 98.12 214 TRP A CA 1
ATOM 1557 C C . TRP A 1 214 ? -7.414 18.328 5.012 1 98.12 214 TRP A C 1
ATOM 1559 O O . TRP A 1 214 ? -6.352 17.734 5.172 1 98.12 214 TRP A O 1
ATOM 1569 N N . HIS A 1 215 ? -8.312 17.891 4.188 1 98.56 215 HIS A N 1
ATOM 1570 C CA . HIS A 1 215 ? -8.133 16.703 3.363 1 98.56 215 HIS A CA 1
ATOM 1571 C C . HIS A 1 215 ? -8.297 17.031 1.882 1 98.56 215 HIS A C 1
ATOM 1573 O O . HIS A 1 215 ? -9.32 16.703 1.279 1 98.56 215 HIS A O 1
ATOM 1579 N N . PRO A 1 216 ? -7.234 17.578 1.307 1 98.69 216 PRO A N 1
ATOM 1580 C CA . PRO A 1 216 ? -7.344 17.875 -0.122 1 98.69 216 PRO A CA 1
ATOM 1581 C C . PRO A 1 216 ? -7.586 16.625 -0.973 1 98.69 216 PRO A C 1
ATOM 1583 O O . PRO A 1 216 ? -8.266 16.703 -1.998 1 98.69 216 PRO A O 1
ATOM 1586 N N . GLU A 1 217 ? -7.066 15.461 -0.523 1 98.62 217 GLU A N 1
ATOM 1587 C CA . GLU A 1 217 ? -7.238 14.234 -1.294 1 98.62 217 GLU A CA 1
ATOM 1588 C C . GLU A 1 217 ? -8.711 13.828 -1.366 1 98.62 217 GLU A C 1
ATOM 1590 O O . GLU A 1 217 ? -9.172 13.32 -2.389 1 98.62 217 GLU A O 1
ATOM 1595 N N . MET A 1 218 ? -9.453 14.023 -0.296 1 97.38 218 MET A N 1
ATOM 1596 C CA . MET A 1 218 ? -10.875 13.68 -0.256 1 97.38 218 MET A CA 1
ATOM 1597 C C . MET A 1 218 ? -11.703 14.688 -1.044 1 97.38 218 MET A C 1
ATOM 1599 O O . MET A 1 218 ? -12.789 14.367 -1.522 1 97.38 218 MET A O 1
ATOM 1603 N N . ALA A 1 219 ? -11.172 15.883 -1.157 1 97.56 219 ALA A N 1
ATOM 1604 C CA . ALA A 1 219 ? -11.852 16.938 -1.918 1 97.56 219 ALA A CA 1
ATOM 1605 C C . ALA A 1 219 ? -11.492 16.844 -3.4 1 97.56 219 ALA A C 1
ATOM 1607 O O . ALA A 1 219 ? -11.992 17.641 -4.207 1 97.56 219 ALA A O 1
ATOM 1608 N N . GLY A 1 220 ? -10.609 15.977 -3.812 1 97.94 220 GLY A N 1
ATOM 1609 C CA . GLY A 1 220 ? -10.164 15.891 -5.191 1 97.94 220 GLY A CA 1
ATOM 1610 C C . GLY A 1 220 ? -9.336 17.094 -5.625 1 97.94 220 GLY A C 1
ATOM 1611 O O . GLY A 1 220 ? -9.383 17.5 -6.785 1 97.94 220 GLY A O 1
ATOM 1612 N N . ASP A 1 221 ? -8.664 17.734 -4.688 1 98.38 221 ASP A N 1
ATOM 1613 C CA . ASP A 1 221 ? -7.828 18.906 -4.965 1 98.38 221 ASP A CA 1
ATOM 1614 C C . ASP A 1 221 ? -6.375 18.484 -5.176 1 98.38 221 ASP A C 1
ATOM 1616 O O . ASP A 1 221 ? -5.637 18.266 -4.211 1 98.38 221 ASP A O 1
ATOM 1620 N N . PRO A 1 222 ? -5.871 18.516 -6.367 1 98.44 222 PRO A N 1
ATOM 1621 C CA . PRO A 1 222 ? -4.523 18.016 -6.633 1 98.44 222 PRO A CA 1
ATOM 1622 C C . PRO A 1 222 ? -3.439 19.047 -6.336 1 98.44 222 PRO A C 1
ATOM 1624 O O . PRO A 1 222 ? -2.248 18.719 -6.371 1 98.44 222 PRO A O 1
ATOM 1627 N N . ARG A 1 223 ? -3.727 20.25 -5.98 1 98.69 223 ARG A N 1
ATOM 1628 C CA . ARG A 1 223 ? -2.793 21.375 -5.973 1 98.69 223 ARG A CA 1
ATOM 1629 C C . ARG A 1 223 ? -1.646 21.125 -5 1 98.69 223 ARG A C 1
ATOM 1631 O O . ARG A 1 223 ? -0.477 21.297 -5.355 1 98.69 223 ARG A O 1
ATOM 1638 N N . PRO A 1 224 ? -1.961 20.672 -3.775 1 98.88 224 PRO A N 1
ATOM 1639 C CA . PRO A 1 224 ? -0.811 20.469 -2.895 1 98.88 224 PRO A CA 1
ATOM 1640 C C . PRO A 1 224 ? 0.053 19.281 -3.32 1 98.88 224 PRO A C 1
ATOM 1642 O O . PRO A 1 224 ? 1.262 19.266 -3.074 1 98.88 224 PRO A O 1
ATOM 1645 N N . PHE A 1 225 ? -0.528 18.328 -3.98 1 98.94 225 PHE A N 1
ATOM 1646 C CA . PHE A 1 225 ? 0.222 17.188 -4.484 1 98.94 225 PHE A CA 1
ATOM 1647 C C . PHE A 1 225 ? 1.077 17.578 -5.68 1 98.94 225 PHE A C 1
ATOM 1649 O O . PHE A 1 225 ? 2.195 17.094 -5.844 1 98.94 225 PHE A O 1
ATOM 1656 N N . ARG A 1 226 ? 0.539 18.469 -6.531 1 98.88 226 ARG A N 1
ATOM 1657 C CA . ARG A 1 226 ? 1.332 19 -7.633 1 98.88 226 ARG A CA 1
ATOM 1658 C C . ARG A 1 226 ? 2.545 19.766 -7.117 1 98.88 226 ARG A C 1
ATOM 1660 O O . ARG A 1 226 ? 3.643 19.641 -7.664 1 98.88 226 ARG A O 1
ATOM 1667 N N . ALA A 1 227 ? 2.332 20.531 -6.066 1 98.94 227 ALA A N 1
ATOM 1668 C CA . ALA A 1 227 ? 3.445 21.266 -5.461 1 98.94 227 ALA A CA 1
ATOM 1669 C C . ALA A 1 227 ? 4.512 20.297 -4.945 1 98.94 227 ALA A C 1
ATOM 1671 O O . ALA A 1 227 ? 5.711 20.547 -5.121 1 98.94 227 ALA A O 1
ATOM 1672 N N . LEU A 1 228 ? 4.102 19.188 -4.301 1 98.94 228 LEU A N 1
ATOM 1673 C CA . LEU A 1 228 ? 5.023 18.172 -3.807 1 98.94 228 LEU A CA 1
ATOM 1674 C C . LEU A 1 228 ? 5.809 17.547 -4.953 1 98.94 228 LEU A C 1
ATOM 1676 O O . LEU A 1 228 ? 7.035 17.438 -4.883 1 98.94 228 LEU A O 1
ATOM 1680 N N . VAL A 1 229 ? 5.078 17.141 -6.023 1 98.81 229 VAL A N 1
ATOM 1681 C CA . VAL A 1 229 ? 5.691 16.438 -7.141 1 98.81 229 VAL A CA 1
ATOM 1682 C C . VAL A 1 229 ? 6.664 17.375 -7.867 1 98.81 229 VAL A C 1
ATOM 1684 O O . VAL A 1 229 ? 7.727 16.938 -8.32 1 98.81 229 VAL A O 1
ATOM 1687 N N . GLU A 1 230 ? 6.316 18.672 -7.969 1 98.5 230 GLU A N 1
ATOM 1688 C CA . GLU A 1 230 ? 7.215 19.656 -8.57 1 98.5 230 GLU A CA 1
ATOM 1689 C C . GLU A 1 230 ? 8.5 19.781 -7.766 1 98.5 230 GLU A C 1
ATOM 1691 O O . GLU A 1 230 ? 9.578 19.969 -8.336 1 98.5 230 GLU A O 1
ATOM 1696 N N . ALA A 1 231 ? 8.383 19.672 -6.469 1 98.56 231 ALA A N 1
ATOM 1697 C CA . ALA A 1 231 ? 9.547 19.797 -5.594 1 98.56 231 ALA A CA 1
ATOM 1698 C C . ALA A 1 231 ? 10.375 18.516 -5.609 1 98.56 231 ALA A C 1
ATOM 1700 O O . ALA A 1 231 ? 11.539 18.516 -5.184 1 98.56 231 ALA A O 1
ATOM 1701 N N . ALA A 1 232 ? 9.781 17.406 -5.973 1 97.75 232 ALA A N 1
ATOM 1702 C CA . ALA A 1 232 ? 10.414 16.094 -5.969 1 97.75 232 ALA A CA 1
ATOM 1703 C C . ALA A 1 232 ? 11.281 15.898 -7.207 1 97.75 232 ALA A C 1
ATOM 1705 O O . ALA A 1 232 ? 12.367 15.328 -7.121 1 97.75 232 ALA A O 1
ATOM 1706 N N . MET B 1 1 ? 23.109 -4.809 7.781 1 62.5 1 MET B N 1
ATOM 1707 C CA . MET B 1 1 ? 22.844 -5.074 6.367 1 62.5 1 MET B CA 1
ATOM 1708 C C . MET B 1 1 ? 21.516 -4.484 5.938 1 62.5 1 MET B C 1
ATOM 1710 O O . MET B 1 1 ? 20.562 -4.422 6.73 1 62.5 1 MET B O 1
ATOM 1714 N N . THR B 1 2 ? 21.344 -3.795 4.73 1 86.94 2 THR B N 1
ATOM 1715 C CA . THR B 1 2 ? 20.141 -3.143 4.215 1 86.94 2 THR B CA 1
ATOM 1716 C C . THR B 1 2 ? 19.062 -4.168 3.914 1 86.94 2 THR B C 1
ATOM 1718 O O . THR B 1 2 ? 19.359 -5.293 3.506 1 86.94 2 THR B O 1
ATOM 1721 N N . ARG B 1 3 ? 17.953 -3.969 4.406 1 95.25 3 ARG B N 1
ATOM 1722 C CA . ARG B 1 3 ? 16.812 -4.82 4.102 1 95.25 3 ARG B CA 1
ATOM 1723 C C . ARG B 1 3 ? 16.375 -4.648 2.652 1 95.25 3 ARG B C 1
ATOM 1725 O O . ARG B 1 3 ? 16.047 -3.537 2.223 1 95.25 3 ARG B O 1
ATOM 1732 N N . PRO B 1 4 ? 16.375 -5.77 1.822 1 98.06 4 PRO B N 1
ATOM 1733 C CA . PRO B 1 4 ? 15.891 -5.641 0.449 1 98.06 4 PRO B CA 1
ATOM 1734 C C . PRO B 1 4 ? 14.492 -5.035 0.378 1 98.06 4 PRO B C 1
ATOM 1736 O O . PRO B 1 4 ? 13.617 -5.383 1.18 1 98.06 4 PRO B O 1
ATOM 1739 N N . LEU B 1 5 ? 14.289 -4.078 -0.549 1 98.5 5 LEU B N 1
ATOM 1740 C CA . LEU B 1 5 ? 12.992 -3.449 -0.75 1 98.5 5 LEU B CA 1
ATOM 1741 C C . LEU B 1 5 ? 12.102 -4.316 -1.635 1 98.5 5 LEU B C 1
ATOM 1743 O O . LEU B 1 5 ? 12.367 -4.473 -2.828 1 98.5 5 LEU B O 1
ATOM 1747 N N . ILE B 1 6 ? 11.039 -4.863 -1.094 1 98.88 6 ILE B N 1
ATOM 1748 C CA . ILE B 1 6 ? 10.156 -5.805 -1.772 1 98.88 6 ILE B CA 1
ATOM 1749 C C . ILE B 1 6 ? 8.82 -5.133 -2.076 1 98.88 6 ILE B C 1
ATOM 1751 O O . ILE B 1 6 ? 8.109 -4.711 -1.162 1 98.88 6 ILE B O 1
ATOM 1755 N N . GLY B 1 7 ? 8.5 -4.98 -3.352 1 98.94 7 GLY B N 1
ATOM 1756 C CA . GLY B 1 7 ? 7.184 -4.508 -3.734 1 98.94 7 GLY B CA 1
ATOM 1757 C C . GLY B 1 7 ? 6.113 -5.578 -3.635 1 98.94 7 GLY B C 1
ATOM 1758 O O . GLY B 1 7 ? 6.34 -6.73 -4.012 1 98.94 7 GLY B O 1
ATOM 1759 N N . ILE B 1 8 ? 5.016 -5.25 -3.062 1 98.94 8 ILE B N 1
ATOM 1760 C CA . ILE B 1 8 ? 3.842 -6.117 -3.004 1 98.94 8 ILE B CA 1
ATOM 1761 C C . ILE B 1 8 ? 2.693 -5.48 -3.789 1 98.94 8 ILE B C 1
ATOM 1763 O O . ILE B 1 8 ? 2.24 -4.383 -3.459 1 98.94 8 ILE B O 1
ATOM 1767 N N . THR B 1 9 ? 2.205 -6.137 -4.828 1 98.81 9 THR B N 1
ATOM 1768 C CA . THR B 1 9 ? 1.079 -5.59 -5.574 1 98.81 9 THR B CA 1
ATOM 1769 C C . THR B 1 9 ? -0.183 -5.574 -4.719 1 98.81 9 THR B C 1
ATOM 1771 O O . THR B 1 9 ? -0.416 -6.496 -3.934 1 98.81 9 THR B O 1
ATOM 1774 N N . ALA B 1 10 ? -0.938 -4.52 -4.902 1 98.06 10 ALA B N 1
ATOM 1775 C CA . ALA B 1 10 ? -2.125 -4.324 -4.074 1 98.06 10 ALA B CA 1
ATOM 1776 C C . ALA B 1 10 ? -3.387 -4.258 -4.934 1 98.06 10 ALA B C 1
ATOM 1778 O O . ALA B 1 10 ? -3.322 -4.398 -6.156 1 98.06 10 ALA B O 1
ATOM 1779 N N . TYR B 1 11 ? -4.5 -4.164 -4.152 1 94.25 11 TYR B N 1
ATOM 1780 C CA . TYR B 1 11 ? -5.848 -4.023 -4.691 1 94.25 11 TYR B CA 1
ATOM 1781 C C . TYR B 1 11 ? -6.395 -2.625 -4.43 1 94.25 11 TYR B C 1
ATOM 1783 O O . TYR B 1 11 ? -5.91 -1.916 -3.543 1 94.25 11 TYR B O 1
ATOM 1791 N N . VAL B 1 12 ? -7.309 -2.281 -5.336 1 98.06 12 VAL B N 1
ATOM 1792 C CA . VAL B 1 12 ? -8.211 -1.178 -5.02 1 98.06 12 VAL B CA 1
ATOM 1793 C C . VAL B 1 12 ? -9.648 -1.687 -4.941 1 98.06 12 VAL B C 1
ATOM 1795 O O . VAL B 1 12 ? -10.188 -2.189 -5.93 1 98.06 12 VAL B O 1
ATOM 1798 N N . GLU B 1 13 ? -10.234 -1.626 -3.783 1 98.12 13 GLU B N 1
ATOM 1799 C CA . GLU B 1 13 ? -11.57 -2.16 -3.533 1 98.12 13 GLU B CA 1
ATOM 1800 C C . GLU B 1 13 ? -12.383 -1.228 -2.635 1 98.12 13 GLU B C 1
ATOM 1802 O O . GLU B 1 13 ? -11.812 -0.488 -1.828 1 98.12 13 GLU B O 1
ATOM 1807 N N . PRO B 1 14 ? -13.781 -1.225 -2.836 1 98.19 14 PRO B N 1
ATOM 1808 C CA . PRO B 1 14 ? -14.555 -0.693 -1.716 1 98.19 14 PRO B CA 1
ATOM 1809 C C . PRO B 1 14 ? -14.266 -1.413 -0.401 1 98.19 14 PRO B C 1
ATOM 1811 O O . PRO B 1 14 ? -14.258 -2.646 -0.357 1 98.19 14 PRO B O 1
ATOM 1814 N N . ALA B 1 15 ? -13.93 -0.672 0.602 1 98.25 15 ALA B N 1
ATOM 1815 C CA . ALA B 1 15 ? -13.539 -1.261 1.881 1 98.25 15 ALA B CA 1
ATOM 1816 C C . ALA B 1 15 ? -14.133 -0.475 3.047 1 98.25 15 ALA B C 1
ATOM 1818 O O . ALA B 1 15 ? -14.5 0.692 2.895 1 98.25 15 ALA B O 1
ATOM 1819 N N . ALA B 1 16 ? -14.281 -1.136 4.141 1 98.38 16 ALA B N 1
ATOM 1820 C CA . ALA B 1 16 ? -14.727 -0.512 5.383 1 98.38 16 ALA B CA 1
ATOM 1821 C C . ALA B 1 16 ? -13.695 -0.704 6.492 1 98.38 16 ALA B C 1
ATOM 1823 O O . ALA B 1 16 ? -13.117 -1.782 6.629 1 98.38 16 ALA B O 1
ATOM 1824 N N . TRP B 1 17 ? -13.383 0.3 7.246 1 97.12 17 TRP B N 1
ATOM 1825 C CA . TRP B 1 17 ? -12.531 0.265 8.43 1 97.12 17 TRP B CA 1
ATOM 1826 C C . TRP B 1 17 ? -12.859 1.413 9.375 1 97.12 17 TRP B C 1
ATOM 1828 O O . TRP B 1 17 ? -13.062 2.549 8.938 1 97.12 17 TRP B O 1
ATOM 1838 N N . GLY B 1 18 ? -12.945 1.12 10.633 1 94.25 18 GLY B N 1
ATOM 1839 C CA . GLY B 1 18 ? -13.438 2.143 11.539 1 94.25 18 GLY B CA 1
ATOM 1840 C C . GLY B 1 18 ? -14.781 2.711 11.133 1 94.25 18 GLY B C 1
ATOM 1841 O O . GLY B 1 18 ? -15.75 1.968 10.953 1 94.25 18 GLY B O 1
ATOM 1842 N N . VAL B 1 19 ? -14.797 4.039 10.828 1 93.62 19 VAL B N 1
ATOM 1843 C CA . VAL B 1 19 ? -16.047 4.707 10.477 1 93.62 19 VAL B CA 1
ATOM 1844 C C . VAL B 1 19 ? -16.109 4.922 8.961 1 93.62 19 VAL B C 1
ATOM 1846 O O . VAL B 1 19 ? -17.062 5.516 8.453 1 93.62 19 VAL B O 1
ATOM 1849 N N . TRP B 1 20 ? -15.102 4.453 8.305 1 95.5 20 TRP B N 1
ATOM 1850 C CA . TRP B 1 20 ? -14.953 4.797 6.895 1 95.5 20 TRP B CA 1
ATOM 1851 C C . TRP B 1 20 ? -15.477 3.672 6.004 1 95.5 20 TRP B C 1
ATOM 1853 O O . TRP B 1 20 ? -15.305 2.492 6.32 1 95.5 20 TRP B O 1
ATOM 1863 N N . GLU B 1 21 ? -16.125 4 4.961 1 97.12 21 GLU B N 1
ATOM 1864 C CA . GLU B 1 21 ? -16.531 3.145 3.85 1 97.12 21 GLU B CA 1
ATOM 1865 C C . GLU B 1 21 ? -16.266 3.824 2.508 1 97.12 21 GLU B C 1
ATOM 1867 O O . GLU B 1 21 ? -17.031 4.707 2.098 1 97.12 21 GLU B O 1
ATOM 1872 N N . MET B 1 22 ? -15.203 3.434 1.857 1 97.75 22 MET B N 1
ATOM 1873 C CA . MET B 1 22 ? -14.781 4.043 0.601 1 97.75 22 MET B CA 1
ATOM 1874 C C . MET B 1 22 ? -13.781 3.148 -0.127 1 97.75 22 MET B C 1
ATOM 1876 O O . MET B 1 22 ? -13.398 2.096 0.384 1 97.75 22 MET B O 1
ATOM 1880 N N . ARG B 1 23 ? -13.383 3.549 -1.342 1 98.31 23 ARG B N 1
ATOM 1881 C CA . ARG B 1 23 ? -12.352 2.814 -2.064 1 98.31 23 ARG B CA 1
ATOM 1882 C C . ARG B 1 23 ? -10.984 3.012 -1.418 1 98.31 23 ARG B C 1
ATOM 1884 O O . ARG B 1 23 ? -10.648 4.121 -0.996 1 98.31 23 ARG B O 1
ATOM 1891 N N . ALA B 1 24 ? -10.273 1.929 -1.241 1 98.62 24 ALA B N 1
ATOM 1892 C CA . ALA B 1 24 ? -8.945 1.943 -0.626 1 98.62 24 ALA B CA 1
ATOM 1893 C C . ALA B 1 24 ? -7.969 1.077 -1.414 1 98.62 24 ALA B C 1
ATOM 1895 O O . ALA B 1 24 ? -8.367 0.085 -2.031 1 98.62 24 ALA B O 1
ATOM 1896 N N . VAL B 1 25 ? -6.785 1.536 -1.492 1 98.69 25 VAL B N 1
ATOM 1897 C CA . VAL B 1 25 ? -5.684 0.631 -1.811 1 98.69 25 VAL B CA 1
ATOM 1898 C C . VAL B 1 25 ? -5.379 -0.252 -0.604 1 98.69 25 VAL B C 1
ATOM 1900 O O . VAL B 1 25 ? -5.184 0.248 0.507 1 98.69 25 VAL B O 1
ATOM 1903 N N . LEU B 1 26 ? -5.352 -1.583 -0.809 1 98.56 26 LEU B N 1
ATOM 1904 C CA . LEU B 1 26 ? -5.152 -2.398 0.384 1 98.56 26 LEU B CA 1
ATOM 1905 C C . LEU B 1 26 ? -4.59 -3.768 0.019 1 98.56 26 LEU B C 1
ATOM 1907 O O . LEU B 1 26 ? -4.672 -4.191 -1.137 1 98.56 26 LEU B O 1
ATOM 1911 N N . VAL B 1 27 ? -3.926 -4.387 0.858 1 98.69 27 VAL B N 1
ATOM 1912 C CA . VAL B 1 27 ? -3.459 -5.77 0.834 1 98.69 27 VAL B CA 1
ATOM 1913 C C . VAL B 1 27 ? -3.514 -6.359 2.242 1 98.69 27 VAL B C 1
ATOM 1915 O O . VAL B 1 27 ? -3.342 -5.641 3.229 1 98.69 27 VAL B O 1
ATOM 1918 N N . PRO B 1 28 ? -3.846 -7.664 2.398 1 98.62 28 PRO B N 1
ATOM 1919 C CA . PRO B 1 28 ? -3.775 -8.258 3.736 1 98.62 28 PRO B CA 1
ATOM 1920 C C . PRO B 1 28 ? -2.439 -7.992 4.426 1 98.62 28 PRO B C 1
ATOM 1922 O O . PRO B 1 28 ? -1.383 -8.102 3.799 1 98.62 28 PRO B O 1
ATOM 1925 N N . GLU B 1 29 ? -2.502 -7.613 5.695 1 98.69 29 GLU B N 1
ATOM 1926 C CA . GLU B 1 29 ? -1.296 -7.32 6.465 1 98.69 29 GLU B CA 1
ATOM 1927 C C . GLU B 1 29 ? -0.336 -8.508 6.453 1 98.69 29 GLU B C 1
ATOM 1929 O O . GLU B 1 29 ? 0.877 -8.336 6.578 1 98.69 29 GLU B O 1
ATOM 1934 N N . SER B 1 30 ? -0.856 -9.703 6.273 1 98.69 30 SER B N 1
ATOM 1935 C CA . SER B 1 30 ? -0.061 -10.922 6.344 1 98.69 30 SER B CA 1
ATOM 1936 C C . SER B 1 30 ? 1.069 -10.906 5.32 1 98.69 30 SER B C 1
ATOM 1938 O O . SER B 1 30 ? 2.158 -11.422 5.582 1 98.69 30 SER B O 1
ATOM 1940 N N . TYR B 1 31 ? 0.845 -10.32 4.117 1 98.81 31 TYR B N 1
ATOM 1941 C CA . TYR B 1 31 ? 1.919 -10.211 3.137 1 98.81 31 TYR B CA 1
ATOM 1942 C C . TYR B 1 31 ? 3.088 -9.406 3.697 1 98.81 31 TYR B C 1
ATOM 1944 O O . TYR B 1 31 ? 4.246 -9.812 3.568 1 98.81 31 TYR B O 1
ATOM 1952 N N . VAL B 1 32 ? 2.771 -8.266 4.301 1 98.69 32 VAL B N 1
ATOM 1953 C CA . VAL B 1 32 ? 3.777 -7.359 4.84 1 98.69 32 VAL B CA 1
ATOM 1954 C C . VAL B 1 32 ? 4.527 -8.039 5.98 1 98.69 32 VAL B C 1
ATOM 1956 O O . VAL B 1 32 ? 5.758 -7.957 6.062 1 98.69 32 VAL B O 1
ATOM 1959 N N . LEU B 1 33 ? 3.799 -8.727 6.824 1 98.44 33 LEU B N 1
ATOM 1960 C CA . LEU B 1 33 ? 4.41 -9.43 7.949 1 98.44 33 LEU B CA 1
ATOM 1961 C C . LEU B 1 33 ? 5.367 -10.508 7.465 1 98.44 33 LEU B C 1
ATOM 1963 O O . LEU B 1 33 ? 6.445 -10.695 8.031 1 98.44 33 LEU B O 1
ATOM 1967 N N . MET B 1 34 ? 5.02 -11.242 6.422 1 98.75 34 MET B N 1
ATOM 1968 C CA . MET B 1 34 ? 5.863 -12.305 5.895 1 98.75 34 MET B CA 1
ATOM 1969 C C . MET B 1 34 ? 7.148 -11.742 5.297 1 98.75 34 MET B C 1
ATOM 1971 O O . MET B 1 34 ? 8.227 -12.289 5.504 1 98.75 34 MET B O 1
ATOM 1975 N N . VAL B 1 35 ? 7.039 -10.648 4.555 1 98.69 35 VAL B N 1
ATOM 1976 C CA . VAL B 1 35 ? 8.219 -10.016 3.969 1 98.69 35 VAL B CA 1
ATOM 1977 C C . VAL B 1 35 ? 9.141 -9.516 5.078 1 98.69 35 VAL B C 1
ATOM 1979 O O . VAL B 1 35 ? 10.352 -9.727 5.027 1 98.69 35 VAL B O 1
ATOM 1982 N N . THR B 1 36 ? 8.516 -8.883 6.098 1 97.5 36 THR B N 1
ATOM 1983 C CA . THR B 1 36 ? 9.281 -8.336 7.211 1 97.5 36 THR B CA 1
ATOM 1984 C C . THR B 1 36 ? 9.984 -9.453 7.984 1 97.5 36 THR B C 1
ATOM 1986 O O . THR B 1 36 ? 11.164 -9.344 8.312 1 97.5 36 THR B O 1
ATOM 1989 N N . GLU B 1 37 ? 9.258 -10.484 8.234 1 97.5 37 GLU B N 1
ATOM 1990 C CA . GLU B 1 37 ? 9.828 -11.633 8.938 1 97.5 37 GLU B CA 1
ATOM 1991 C C . GLU B 1 37 ? 10.977 -12.258 8.148 1 97.5 37 GLU B C 1
ATOM 1993 O O . GLU B 1 37 ? 11.938 -12.758 8.734 1 97.5 37 GLU B O 1
ATOM 1998 N N . ALA B 1 38 ? 10.891 -12.211 6.871 1 98.31 38 ALA B N 1
ATOM 1999 C CA . ALA B 1 38 ? 11.906 -12.781 5.984 1 98.31 38 ALA B CA 1
ATOM 2000 C C . ALA B 1 38 ? 13.125 -11.875 5.891 1 98.31 38 ALA B C 1
ATOM 2002 O O . ALA B 1 38 ? 14.125 -12.227 5.258 1 98.31 38 ALA B O 1
ATOM 2003 N N . GLY B 1 39 ? 13.062 -10.688 6.477 1 97.62 39 GLY B N 1
ATOM 2004 C CA . GLY B 1 39 ? 14.195 -9.773 6.492 1 97.62 39 GLY B CA 1
ATOM 2005 C C . GLY B 1 39 ? 14.117 -8.711 5.418 1 97.62 39 GLY B C 1
ATOM 2006 O O . GLY B 1 39 ? 15.102 -8.008 5.164 1 97.62 39 GLY B O 1
ATOM 2007 N N . GLY B 1 40 ? 12.945 -8.586 4.758 1 98.19 40 GLY B N 1
ATOM 2008 C CA . GLY B 1 40 ? 12.75 -7.57 3.736 1 98.19 40 GLY B CA 1
ATOM 2009 C C . GLY B 1 40 ? 12 -6.348 4.238 1 98.19 40 GLY B C 1
ATOM 2010 O O . GLY B 1 40 ? 11.445 -6.363 5.34 1 98.19 40 GLY B O 1
ATOM 2011 N N . ARG B 1 41 ? 12.078 -5.273 3.49 1 98.12 41 ARG B N 1
ATOM 2012 C CA . ARG B 1 41 ? 11.258 -4.082 3.66 1 98.12 41 ARG B CA 1
ATOM 2013 C C . ARG B 1 41 ? 10.141 -4.031 2.621 1 98.12 41 ARG B C 1
ATOM 2015 O O . ARG B 1 41 ? 10.414 -3.961 1.419 1 98.12 41 ARG B O 1
ATOM 2022 N N . ALA B 1 42 ? 8.953 -4.02 3.111 1 98.31 42 ALA B N 1
ATOM 2023 C CA . ALA B 1 42 ? 7.816 -4.078 2.195 1 98.31 42 ALA B CA 1
ATOM 2024 C C . ALA B 1 42 ? 7.375 -2.678 1.778 1 98.31 42 ALA B C 1
ATOM 2026 O O . ALA B 1 42 ? 7.352 -1.757 2.598 1 98.31 42 ALA B O 1
ATOM 2027 N N . VAL B 1 43 ? 7.062 -2.506 0.535 1 98.75 43 VAL B N 1
ATOM 2028 C CA . VAL B 1 43 ? 6.246 -1.407 0.033 1 98.75 43 VAL B CA 1
ATOM 2029 C C . VAL B 1 43 ? 5.082 -1.962 -0.788 1 98.75 43 VAL B C 1
ATOM 2031 O O . VAL B 1 43 ? 5.211 -3.006 -1.432 1 98.75 43 VAL B O 1
ATOM 2034 N N . VAL B 1 44 ? 3.984 -1.298 -0.715 1 98.88 44 VAL B N 1
ATOM 2035 C CA . VAL B 1 44 ? 2.764 -1.735 -1.384 1 98.88 44 VAL B CA 1
ATOM 2036 C C . VAL B 1 44 ? 2.578 -0.955 -2.682 1 98.88 44 VAL B C 1
ATOM 2038 O O . VAL B 1 44 ? 2.709 0.272 -2.701 1 98.88 44 VAL B O 1
ATOM 2041 N N . LEU B 1 45 ? 2.295 -1.685 -3.764 1 98.81 45 LEU B N 1
ATOM 2042 C CA . LEU B 1 45 ? 2.219 -1.097 -5.098 1 98.81 45 LEU B CA 1
ATOM 2043 C C . LEU B 1 45 ? 0.772 -0.999 -5.566 1 98.81 45 LEU B C 1
ATOM 2045 O O . LEU B 1 45 ? 0.182 -1.997 -5.988 1 98.81 45 LEU B O 1
ATOM 2049 N N . PRO B 1 46 ? 0.217 0.237 -5.566 1 98.5 46 PRO B N 1
ATOM 2050 C CA . PRO B 1 46 ? -1.112 0.371 -6.168 1 98.5 46 PRO B CA 1
ATOM 2051 C C . PRO B 1 46 ? -1.111 0.088 -7.668 1 98.5 46 PRO B C 1
ATOM 2053 O O . PRO B 1 46 ? -0.091 0.277 -8.336 1 98.5 46 PRO B O 1
ATOM 2056 N N . PRO B 1 47 ? -2.289 -0.411 -8.172 1 96.88 47 PRO B N 1
ATOM 2057 C CA . PRO B 1 47 ? -2.391 -0.545 -9.625 1 96.88 47 PRO B CA 1
ATOM 2058 C C . PRO B 1 47 ? -2.115 0.765 -10.359 1 96.88 47 PRO B C 1
ATOM 2060 O O . PRO B 1 47 ? -2.689 1.802 -10.016 1 96.88 47 PRO B O 1
ATOM 2063 N N . ASP B 1 48 ? -1.247 0.71 -11.219 1 95.69 48 ASP B N 1
ATOM 2064 C CA . ASP B 1 48 ? -0.844 1.863 -12.023 1 95.69 48 ASP B CA 1
ATOM 2065 C C . ASP B 1 48 ? -0.221 1.423 -13.344 1 95.69 48 ASP B C 1
ATOM 2067 O O . ASP B 1 48 ? 0.889 0.886 -13.367 1 95.69 48 ASP B O 1
ATOM 2071 N N . SER B 1 49 ? -0.893 1.688 -14.406 1 89.12 49 SER B N 1
ATOM 2072 C CA . SER B 1 49 ? -0.376 1.297 -15.711 1 89.12 49 SER B CA 1
ATOM 2073 C C . SER B 1 49 ? 0.037 2.516 -16.531 1 89.12 49 SER B C 1
ATOM 2075 O O . SER B 1 49 ? 0.265 2.412 -17.734 1 89.12 49 SER B O 1
ATOM 2077 N N . ILE B 1 50 ? 0.053 3.592 -15.844 1 90.06 50 ILE B N 1
ATOM 2078 C CA . ILE B 1 50 ? 0.442 4.82 -16.516 1 90.06 50 ILE B CA 1
ATOM 2079 C C . ILE B 1 50 ? 1.887 4.711 -17 1 90.06 50 ILE B C 1
ATOM 2081 O O . ILE B 1 50 ? 2.77 4.293 -16.25 1 90.06 50 ILE B O 1
ATOM 2085 N N . GLY B 1 51 ? 2.166 5.031 -18.234 1 89.31 51 GLY B N 1
ATOM 2086 C CA . GLY B 1 51 ? 3.488 4.949 -18.828 1 89.31 51 GLY B CA 1
ATOM 2087 C C . GLY B 1 51 ? 3.812 3.572 -19.375 1 89.31 51 GLY B C 1
ATOM 2088 O O . GLY B 1 51 ? 4.871 3.369 -19.969 1 89.31 51 GLY B O 1
ATOM 2089 N N . GLY B 1 52 ? 2.908 2.604 -19.141 1 88.94 52 GLY B N 1
ATOM 2090 C CA . GLY B 1 52 ? 3.111 1.268 -19.688 1 88.94 52 GLY B CA 1
ATOM 2091 C C . GLY B 1 52 ? 4.391 0.615 -19.188 1 88.94 52 GLY B C 1
ATOM 2092 O O . GLY B 1 52 ? 4.719 0.689 -18 1 88.94 52 GLY B O 1
ATOM 2093 N N . ALA B 1 53 ? 5.02 -0.007 -20.078 1 89.5 53 ALA B N 1
ATOM 2094 C CA . ALA B 1 53 ? 6.25 -0.732 -19.781 1 89.5 53 ALA B CA 1
ATOM 2095 C C . ALA B 1 53 ? 7.324 0.208 -19.234 1 89.5 53 ALA B C 1
ATOM 2097 O O . ALA B 1 53 ? 8.023 -0.126 -18.281 1 89.5 53 ALA B O 1
ATOM 2098 N N . ALA B 1 54 ? 7.391 1.391 -19.797 1 89.88 54 ALA B N 1
ATOM 2099 C CA . ALA B 1 54 ? 8.414 2.346 -19.391 1 89.88 54 ALA B CA 1
ATOM 2100 C C . ALA B 1 54 ? 8.164 2.848 -17.969 1 89.88 54 ALA B C 1
ATOM 2102 O O . ALA B 1 54 ? 9.094 2.961 -17.172 1 89.88 54 ALA B O 1
ATOM 2103 N N . GLY B 1 55 ? 6.918 3.104 -17.688 1 90.94 55 GLY B N 1
ATOM 2104 C CA . GLY B 1 55 ? 6.57 3.518 -16.328 1 90.94 55 GLY B CA 1
ATOM 2105 C C . GLY B 1 55 ? 6.844 2.449 -15.297 1 90.94 55 GLY B C 1
ATOM 2106 O O . GLY B 1 55 ? 7.32 2.752 -14.195 1 90.94 55 GLY B O 1
ATOM 2107 N N . ALA B 1 56 ? 6.582 1.275 -15.633 1 96.06 56 ALA B N 1
ATOM 2108 C CA . ALA B 1 56 ? 6.809 0.153 -14.727 1 96.06 56 ALA B CA 1
ATOM 2109 C C . ALA B 1 56 ? 8.297 -0.102 -14.523 1 96.06 56 ALA B C 1
ATOM 2111 O O . ALA B 1 56 ? 8.734 -0.485 -13.438 1 96.06 56 ALA B O 1
ATOM 2112 N N . ALA B 1 57 ? 9.07 0.119 -15.594 1 96.75 57 ALA B N 1
ATOM 2113 C CA . ALA B 1 57 ? 10.516 -0.103 -15.523 1 96.75 57 ALA B CA 1
ATOM 2114 C C . ALA B 1 57 ? 11.156 0.815 -14.484 1 96.75 57 ALA B C 1
ATOM 2116 O O . ALA B 1 57 ? 12.047 0.395 -13.742 1 96.75 57 ALA B O 1
ATOM 2117 N N . ASP B 1 58 ? 10.75 2.047 -14.43 1 95.56 58 ASP B N 1
ATOM 2118 C CA . ASP B 1 58 ? 11.273 3.012 -13.469 1 95.56 58 ASP B CA 1
ATOM 2119 C C . ASP B 1 58 ? 11.008 2.561 -12.031 1 95.56 58 ASP B C 1
ATOM 2121 O O . ASP B 1 58 ? 11.883 2.682 -11.172 1 95.56 58 ASP B O 1
ATOM 2125 N N . LEU B 1 59 ? 9.867 2.049 -11.773 1 97.12 59 LEU B N 1
ATOM 2126 C CA . LEU B 1 59 ? 9.508 1.545 -10.453 1 97.12 59 LEU B CA 1
ATOM 2127 C C . LEU B 1 59 ? 10.344 0.317 -10.094 1 97.12 59 LEU B C 1
ATOM 2129 O O . LEU B 1 59 ? 10.891 0.233 -8.992 1 97.12 59 LEU B O 1
ATOM 2133 N N . VAL B 1 60 ? 10.438 -0.574 -11.016 1 97.94 60 VAL B N 1
ATOM 2134 C CA . VAL B 1 60 ? 11.07 -1.868 -10.789 1 97.94 60 VAL B CA 1
ATOM 2135 C C . VAL B 1 60 ? 12.562 -1.671 -10.508 1 97.94 60 VAL B C 1
ATOM 2137 O O . VAL B 1 60 ? 13.148 -2.395 -9.695 1 97.94 60 VAL B O 1
ATOM 2140 N N . ARG B 1 61 ? 13.109 -0.626 -11.047 1 96.56 61 ARG B N 1
ATOM 2141 C CA . ARG B 1 61 ? 14.523 -0.333 -10.836 1 96.56 61 ARG B CA 1
ATOM 2142 C C . ARG B 1 61 ? 14.781 0.081 -9.391 1 96.56 61 ARG B C 1
ATOM 2144 O O . ARG B 1 61 ? 15.922 0.022 -8.922 1 96.56 61 ARG B O 1
ATOM 2151 N N . ARG B 1 62 ? 13.766 0.434 -8.727 1 97.06 62 ARG B N 1
ATOM 2152 C CA . ARG B 1 62 ? 13.898 0.871 -7.344 1 97.06 62 ARG B CA 1
ATOM 2153 C C . ARG B 1 62 ? 13.656 -0.286 -6.379 1 97.06 62 ARG B C 1
ATOM 2155 O O . ARG B 1 62 ? 13.805 -0.131 -5.164 1 97.06 62 ARG B O 1
ATOM 2162 N N . LEU B 1 63 ? 13.297 -1.43 -6.863 1 98.56 63 LEU B N 1
ATOM 2163 C CA . LEU B 1 63 ? 12.938 -2.574 -6.031 1 98.56 63 LEU B CA 1
ATOM 2164 C C . LEU B 1 63 ? 14.023 -3.639 -6.07 1 98.56 63 LEU B C 1
ATOM 2166 O O . LEU B 1 63 ? 14.844 -3.664 -6.992 1 98.56 63 LEU B O 1
ATOM 2170 N N . ASP B 1 64 ? 13.977 -4.535 -5.055 1 98.75 64 ASP B N 1
ATOM 2171 C CA . ASP B 1 64 ? 14.898 -5.668 -4.996 1 98.75 64 ASP B CA 1
ATOM 2172 C C . ASP B 1 64 ? 14.164 -6.988 -5.219 1 98.75 64 ASP B C 1
ATOM 2174 O O . ASP B 1 64 ? 14.789 -8.016 -5.484 1 98.75 64 ASP B O 1
ATOM 2178 N N . GLY B 1 65 ? 12.898 -7.012 -5.176 1 98.94 65 GLY B N 1
ATOM 2179 C CA . GLY B 1 65 ? 12.031 -8.164 -5.391 1 98.94 65 GLY B CA 1
ATOM 2180 C C . GLY B 1 65 ? 10.562 -7.789 -5.504 1 98.94 65 GLY B C 1
ATOM 2181 O O . GLY B 1 65 ? 10.188 -6.645 -5.238 1 98.94 65 GLY B O 1
ATOM 2182 N N . LEU B 1 66 ? 9.773 -8.703 -5.91 1 98.94 66 LEU B N 1
ATOM 2183 C CA . LEU B 1 66 ? 8.359 -8.453 -6.191 1 98.94 66 LEU B CA 1
ATOM 2184 C C . LEU B 1 66 ? 7.492 -9.609 -5.707 1 98.94 66 LEU B C 1
ATOM 2186 O O . LEU B 1 66 ? 7.797 -10.773 -5.977 1 98.94 66 LEU B O 1
ATOM 2190 N N . VAL B 1 67 ? 6.496 -9.289 -4.953 1 99 67 VAL B N 1
ATOM 2191 C CA . VAL B 1 67 ? 5.438 -10.227 -4.613 1 99 67 VAL B CA 1
ATOM 2192 C C . VAL B 1 67 ? 4.16 -9.875 -5.375 1 99 67 VAL B C 1
ATOM 2194 O O . VAL B 1 67 ? 3.656 -8.75 -5.262 1 99 67 VAL B O 1
ATOM 2197 N N . LEU B 1 68 ? 3.707 -10.773 -6.184 1 98.94 68 LEU B N 1
ATOM 2198 C CA . LEU B 1 68 ? 2.377 -10.672 -6.773 1 98.94 68 LEU B CA 1
ATOM 2199 C C . LEU B 1 68 ? 1.328 -11.297 -5.863 1 98.94 68 LEU B C 1
ATOM 2201 O O . LEU B 1 68 ? 1.258 -12.523 -5.738 1 98.94 68 LEU B O 1
ATOM 2205 N N . ALA B 1 69 ? 0.478 -10.469 -5.27 1 98.75 69 ALA B N 1
ATOM 2206 C CA . ALA B 1 69 ? -0.48 -10.906 -4.258 1 98.75 69 ALA B CA 1
ATOM 2207 C C . ALA B 1 69 ? -1.672 -11.609 -4.898 1 98.75 69 ALA B C 1
ATOM 2209 O O . ALA B 1 69 ? -1.913 -11.469 -6.102 1 98.75 69 ALA B O 1
ATOM 2210 N N . GLY B 1 70 ? -2.391 -12.367 -4.082 1 98.12 70 GLY B N 1
ATOM 2211 C CA . GLY B 1 70 ? -3.627 -12.992 -4.52 1 98.12 70 GLY B CA 1
ATOM 2212 C C . GLY B 1 70 ? -4.754 -12 -4.742 1 98.12 70 GLY B C 1
ATOM 2213 O O . GLY B 1 70 ? -4.555 -10.789 -4.617 1 98.12 70 GLY B O 1
ATOM 2214 N N . GLY B 1 71 ? -5.906 -12.531 -5.168 1 95.81 71 GLY B N 1
ATOM 2215 C CA . GLY B 1 71 ? -7.023 -11.625 -5.359 1 95.81 71 GLY B CA 1
ATOM 2216 C C . GLY B 1 71 ? -7.953 -12.047 -6.48 1 95.81 71 GLY B C 1
ATOM 2217 O O . GLY B 1 71 ? -8.094 -13.242 -6.754 1 95.81 71 GLY B O 1
ATOM 2218 N N . ALA B 1 72 ? -8.594 -11.094 -7.113 1 95.56 72 ALA B N 1
ATOM 2219 C CA . ALA B 1 72 ? -9.641 -11.312 -8.109 1 95.56 72 ALA B CA 1
ATOM 2220 C C . ALA B 1 72 ? -9.078 -12.008 -9.344 1 95.56 72 ALA B C 1
ATOM 2222 O O . ALA B 1 72 ? -7.867 -12.023 -9.562 1 95.56 72 ALA B O 1
ATOM 2223 N N . ASP B 1 73 ? -9.938 -12.477 -10.102 1 97.31 73 ASP B N 1
ATOM 2224 C CA . ASP B 1 73 ? -9.586 -13.25 -11.289 1 97.31 73 ASP B CA 1
ATOM 2225 C C . ASP B 1 73 ? -8.883 -12.375 -12.328 1 97.31 73 ASP B C 1
ATOM 2227 O O . ASP B 1 73 ? -9.133 -11.172 -12.398 1 97.31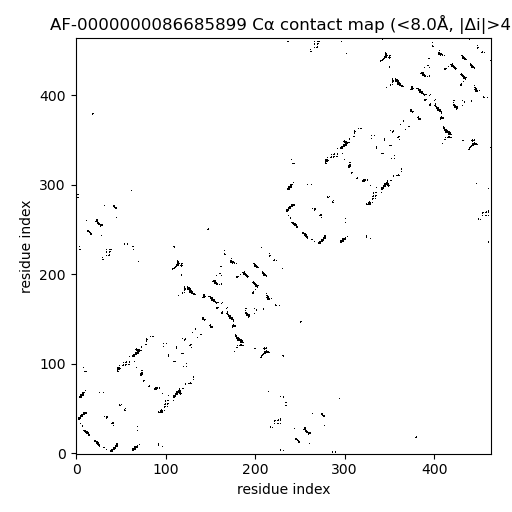 73 ASP B O 1
ATOM 2231 N N . ILE B 1 74 ? -8.039 -13.008 -13.062 1 97.62 74 ILE B N 1
ATOM 2232 C CA . ILE B 1 74 ? -7.41 -12.344 -14.195 1 97.62 74 ILE B CA 1
ATOM 2233 C C . ILE B 1 74 ? -8.391 -12.281 -15.367 1 97.62 74 ILE B C 1
ATOM 2235 O O . ILE B 1 74 ? -9.117 -13.234 -15.625 1 97.62 74 ILE B O 1
ATOM 2239 N N . GLU B 1 75 ? -8.375 -11.195 -16.047 1 97.31 75 GLU B N 1
ATOM 2240 C CA . GLU B 1 75 ? -9.219 -11.062 -17.234 1 97.31 75 GLU B CA 1
ATOM 2241 C C . GLU B 1 75 ? -8.922 -12.172 -18.234 1 97.31 75 GLU B C 1
ATOM 2243 O O . GLU B 1 75 ? -7.793 -12.305 -18.719 1 97.31 75 GLU B O 1
ATOM 2248 N N . PRO B 1 76 ? -9.992 -12.938 -18.656 1 97.81 76 PRO B N 1
ATOM 2249 C CA . PRO B 1 76 ? -9.773 -14.086 -19.547 1 97.81 76 PRO B CA 1
ATOM 2250 C C . PRO B 1 76 ? -9.203 -13.672 -20.891 1 97.81 76 PRO B C 1
ATOM 2252 O O . PRO B 1 76 ? -8.43 -14.43 -21.484 1 97.81 76 PRO B O 1
ATOM 2255 N N . ALA B 1 77 ? -9.477 -12.516 -21.406 1 97.19 77 ALA B N 1
ATOM 2256 C CA . ALA B 1 77 ? -8.969 -12.039 -22.703 1 97.19 77 ALA B CA 1
ATOM 2257 C C . ALA B 1 77 ? -7.441 -12.016 -22.719 1 97.19 77 ALA B C 1
ATOM 2259 O O . ALA B 1 77 ? -6.824 -12.141 -23.766 1 97.19 77 ALA B O 1
ATOM 2260 N N . ARG B 1 78 ? -6.82 -11.906 -21.578 1 96.81 78 ARG B N 1
ATOM 2261 C CA . ARG B 1 78 ? -5.371 -11.805 -21.469 1 96.81 78 ARG B CA 1
ATOM 2262 C C . ARG B 1 78 ? -4.707 -13.156 -21.719 1 96.81 78 ARG B C 1
ATOM 2264 O O . ARG B 1 78 ? -3.494 -13.227 -21.938 1 96.81 78 ARG B O 1
ATOM 2271 N N . TYR B 1 79 ? -5.5 -14.156 -21.656 1 97.06 79 TYR B N 1
ATOM 2272 C CA . TYR B 1 79 ? -4.941 -15.461 -21.984 1 97.06 79 TYR B CA 1
ATOM 2273 C C . TYR B 1 79 ? -5.805 -16.172 -23.031 1 97.06 79 TYR B C 1
ATOM 2275 O O . TYR B 1 79 ? -5.887 -17.406 -23.047 1 97.06 79 TYR B O 1
ATOM 2283 N N . GLY B 1 80 ? -6.539 -15.422 -23.828 1 96.06 80 GLY B N 1
ATOM 2284 C CA . GLY B 1 80 ? -7.211 -15.883 -25.031 1 96.06 80 GLY B CA 1
ATOM 2285 C C . GLY B 1 80 ? -8.477 -16.672 -24.75 1 96.06 80 GLY B C 1
ATOM 2286 O O . GLY B 1 80 ? -8.875 -17.531 -25.531 1 96.06 80 GLY B O 1
ATOM 2287 N N . ALA B 1 81 ? -9.109 -16.453 -23.672 1 96.44 81 ALA B N 1
ATOM 2288 C CA . ALA B 1 81 ? -10.305 -17.188 -23.297 1 96.44 81 ALA B CA 1
ATOM 2289 C C . ALA B 1 81 ? -11.531 -16.281 -23.234 1 96.44 81 ALA B C 1
ATOM 2291 O O . ALA B 1 81 ? -11.398 -15.078 -23 1 96.44 81 ALA B O 1
ATOM 2292 N N . GLU B 1 82 ? -12.75 -16.859 -23.5 1 96.69 82 GLU B N 1
ATOM 2293 C CA . GLU B 1 82 ? -14.008 -16.188 -23.234 1 96.69 82 GLU B CA 1
ATOM 2294 C C . GLU B 1 82 ? -14.359 -16.219 -21.75 1 96.69 82 GLU B C 1
ATOM 2296 O O . GLU B 1 82 ? -14.172 -17.25 -21.094 1 96.69 82 GLU B O 1
ATOM 2301 N N . PRO B 1 83 ? -14.852 -15.133 -21.25 1 96.19 83 PRO B N 1
ATOM 2302 C CA . PRO B 1 83 ? -15.133 -15.07 -19.812 1 96.19 83 PRO B CA 1
ATOM 2303 C C . PRO B 1 83 ? -16.156 -16.109 -19.359 1 96.19 83 PRO B C 1
ATOM 2305 O O . PRO B 1 83 ? -17.188 -16.281 -20.016 1 96.19 83 PRO B O 1
ATOM 2308 N N . HIS B 1 84 ? -15.828 -16.812 -18.328 1 95.19 84 HIS B N 1
ATOM 2309 C CA . HIS B 1 84 ? -16.766 -17.656 -17.609 1 95.19 84 HIS B CA 1
ATOM 2310 C C . HIS B 1 84 ? -17.734 -16.812 -16.781 1 95.19 84 HIS B C 1
ATOM 2312 O O . HIS B 1 84 ? -17.391 -15.734 -16.312 1 95.19 84 HIS B O 1
ATOM 2318 N N . GLU B 1 85 ? -18.953 -17.25 -16.516 1 95.06 85 GLU B N 1
ATOM 2319 C CA . GLU B 1 85 ? -20 -16.5 -15.82 1 95.06 85 GLU B CA 1
ATOM 2320 C C . GLU B 1 85 ? -19.594 -16.188 -14.383 1 95.06 85 GLU B C 1
ATOM 2322 O O . GLU B 1 85 ? -20.031 -15.195 -13.812 1 95.06 85 GLU B O 1
ATOM 2327 N N . LEU B 1 86 ? -18.656 -16.953 -13.859 1 93.12 86 LEU B N 1
ATOM 2328 C CA . LEU B 1 86 ? -18.312 -16.812 -12.445 1 93.12 86 LEU B CA 1
ATOM 2329 C C . LEU B 1 86 ? -17 -16.031 -12.297 1 93.12 86 LEU B C 1
ATOM 2331 O O . LEU B 1 86 ? -16.516 -15.852 -11.18 1 93.12 86 LEU B O 1
ATOM 2335 N N . THR B 1 87 ? -16.469 -15.586 -13.375 1 94.69 87 THR B N 1
ATOM 2336 C CA . THR B 1 87 ? -15.219 -14.828 -13.336 1 94.69 87 THR B CA 1
ATOM 2337 C C . THR B 1 87 ? -15.469 -13.398 -12.875 1 94.69 87 THR B C 1
ATOM 2339 O O . THR B 1 87 ? -16.359 -12.719 -13.391 1 94.69 87 THR B O 1
ATOM 2342 N N . VAL B 1 88 ? -14.781 -12.945 -11.875 1 94.75 88 VAL B N 1
ATOM 2343 C CA . VAL B 1 88 ? -14.82 -11.586 -11.359 1 94.75 88 VAL B CA 1
ATOM 2344 C C . VAL B 1 88 ? -13.445 -10.93 -11.508 1 94.75 88 VAL B C 1
ATOM 2346 O O . VAL B 1 88 ? -12.5 -11.312 -10.82 1 94.75 88 VAL B O 1
ATOM 2349 N N . THR B 1 89 ? -13.367 -9.922 -12.344 1 96.56 89 THR B N 1
ATOM 2350 C CA . THR B 1 89 ? -12.07 -9.383 -12.719 1 96.56 89 THR B CA 1
ATOM 2351 C C . THR B 1 89 ? -11.906 -7.957 -12.203 1 96.56 89 THR B C 1
ATOM 2353 O O . THR B 1 89 ? -12.859 -7.355 -11.711 1 96.56 89 THR B O 1
ATOM 2356 N N . ARG B 1 90 ? -10.703 -7.48 -12.18 1 97.25 90 ARG B N 1
ATOM 2357 C CA . ARG B 1 90 ? -10.266 -6.105 -11.945 1 97.25 90 ARG B CA 1
ATOM 2358 C C . ARG B 1 90 ? -9.305 -5.645 -13.031 1 97.25 90 ARG B C 1
ATOM 2360 O O . ARG B 1 90 ? -8.086 -5.738 -12.875 1 97.25 90 ARG B O 1
ATOM 2367 N N . PRO B 1 91 ? -9.852 -5.121 -14.109 1 95.62 91 PRO B N 1
ATOM 2368 C CA . PRO B 1 91 ? -9.016 -4.797 -15.273 1 95.62 91 PRO B CA 1
ATOM 2369 C C . PRO B 1 91 ? -7.887 -3.828 -14.93 1 95.62 91 PRO B C 1
ATOM 2371 O O . PRO B 1 91 ? -6.797 -3.926 -15.5 1 95.62 91 PRO B O 1
ATOM 2374 N N . ASP B 1 92 ? -8.125 -2.873 -14.031 1 94.19 92 ASP B N 1
ATOM 2375 C CA . ASP B 1 92 ? -7.09 -1.92 -13.641 1 94.19 92 ASP B CA 1
ATOM 2376 C C . ASP B 1 92 ? -5.93 -2.623 -12.945 1 94.19 92 ASP B C 1
ATOM 2378 O O . ASP B 1 92 ? -4.762 -2.324 -13.203 1 94.19 92 ASP B O 1
ATOM 2382 N N . ARG B 1 93 ? -6.277 -3.512 -12.07 1 97 93 ARG B N 1
ATOM 2383 C CA . ARG B 1 93 ? -5.242 -4.273 -11.383 1 97 93 ARG B CA 1
ATOM 2384 C C . ARG B 1 93 ? -4.434 -5.109 -12.367 1 97 93 ARG B C 1
ATOM 2386 O O . ARG B 1 93 ? -3.203 -5.145 -12.297 1 97 93 ARG B O 1
ATOM 2393 N N . ASP B 1 94 ? -5.188 -5.789 -13.312 1 97.56 94 ASP B N 1
ATOM 2394 C CA . ASP B 1 94 ? -4.504 -6.602 -14.32 1 97.56 94 ASP B CA 1
ATOM 2395 C C . ASP B 1 94 ? -3.494 -5.77 -15.102 1 97.56 94 ASP B C 1
ATOM 2397 O O . ASP B 1 94 ? -2.336 -6.164 -15.25 1 97.56 94 ASP B O 1
ATOM 2401 N N . ALA B 1 95 ? -3.906 -4.652 -15.578 1 96.69 95 ALA B N 1
ATOM 2402 C CA . ALA B 1 95 ? -3.057 -3.811 -16.422 1 96.69 95 ALA B CA 1
ATOM 2403 C C . ALA B 1 95 ? -1.796 -3.385 -15.672 1 96.69 95 ALA B C 1
ATOM 2405 O O . ALA B 1 95 ? -0.692 -3.445 -16.219 1 96.69 95 ALA B O 1
ATOM 2406 N N . GLY B 1 96 ? -1.942 -2.932 -14.445 1 96.94 96 GLY B N 1
ATOM 2407 C CA . GLY B 1 96 ? -0.802 -2.52 -13.641 1 96.94 96 GLY B CA 1
ATOM 2408 C C . GLY B 1 96 ? 0.161 -3.652 -13.352 1 96.94 96 GLY B C 1
ATOM 2409 O O . GLY B 1 96 ? 1.378 -3.484 -13.453 1 96.94 96 GLY B O 1
ATOM 2410 N N . GLU B 1 97 ? -0.385 -4.785 -13.031 1 97.88 97 GLU B N 1
ATOM 2411 C CA . GLU B 1 97 ? 0.447 -5.918 -12.641 1 97.88 97 GLU B CA 1
ATOM 2412 C C . GLU B 1 97 ? 1.175 -6.516 -13.844 1 97.88 97 GLU B C 1
ATOM 2414 O O . GLU B 1 97 ? 2.312 -6.973 -13.719 1 97.88 97 GLU B O 1
ATOM 2419 N N . VAL B 1 98 ? 0.485 -6.531 -14.984 1 97.38 98 VAL B N 1
ATOM 2420 C CA . VAL B 1 98 ? 1.134 -7.012 -16.203 1 97.38 98 VAL B CA 1
ATOM 2421 C C . VAL B 1 98 ? 2.336 -6.133 -16.531 1 97.38 98 VAL B C 1
ATOM 2423 O O . VAL B 1 98 ? 3.412 -6.637 -16.859 1 97.38 98 VAL B O 1
ATOM 2426 N N . ALA B 1 99 ? 2.184 -4.816 -16.406 1 97.31 99 ALA B N 1
ATOM 2427 C CA . ALA B 1 99 ? 3.27 -3.877 -16.688 1 97.31 99 ALA B CA 1
ATOM 2428 C C . ALA B 1 99 ? 4.43 -4.082 -15.719 1 97.31 99 ALA B C 1
ATOM 2430 O O . ALA B 1 99 ? 5.59 -4.16 -16.125 1 97.31 99 ALA B O 1
ATOM 2431 N N . VAL B 1 100 ? 4.133 -4.246 -14.43 1 98.31 100 VAL B N 1
ATOM 2432 C CA . VAL B 1 100 ? 5.164 -4.359 -13.406 1 98.31 100 VAL B CA 1
ATOM 2433 C C . VAL B 1 100 ? 5.863 -5.711 -13.523 1 98.31 100 VAL B C 1
ATOM 2435 O O . VAL B 1 100 ? 7.09 -5.793 -13.406 1 98.31 100 VAL B O 1
ATOM 2438 N N . LEU B 1 101 ? 5.082 -6.754 -13.742 1 98.69 101 LEU B N 1
ATOM 2439 C CA . LEU B 1 101 ? 5.672 -8.078 -13.906 1 98.69 101 LEU B CA 1
ATOM 2440 C C . LEU B 1 101 ? 6.582 -8.125 -15.125 1 98.69 101 LEU B C 1
ATOM 2442 O O . LEU B 1 101 ? 7.699 -8.648 -15.055 1 98.69 101 LEU B O 1
ATOM 2446 N N . GLY B 1 102 ? 6.09 -7.598 -16.234 1 98.25 102 GLY B N 1
ATOM 2447 C CA . GLY B 1 102 ? 6.926 -7.543 -17.422 1 98.25 102 GLY B CA 1
ATOM 2448 C C . GLY B 1 102 ? 8.25 -6.836 -17.188 1 98.25 102 GLY B C 1
ATOM 2449 O O . GLY B 1 102 ? 9.305 -7.344 -17.578 1 98.25 102 GLY B O 1
ATOM 2450 N N . ALA B 1 103 ? 8.219 -5.66 -16.578 1 98.31 103 ALA B N 1
ATOM 2451 C CA . ALA B 1 103 ? 9.422 -4.895 -16.266 1 98.31 103 ALA B CA 1
ATOM 2452 C C . ALA B 1 103 ? 10.344 -5.684 -15.328 1 98.31 103 ALA B C 1
ATOM 2454 O O . ALA B 1 103 ? 11.562 -5.645 -15.477 1 98.31 103 ALA B O 1
ATOM 2455 N N . ALA B 1 104 ? 9.75 -6.379 -14.352 1 98.75 104 ALA B N 1
ATOM 2456 C CA . ALA B 1 104 ? 10.523 -7.176 -13.406 1 98.75 104 ALA B CA 1
ATOM 2457 C C . ALA B 1 104 ? 11.273 -8.297 -14.117 1 98.75 104 ALA B C 1
ATOM 2459 O O . ALA B 1 104 ? 12.461 -8.523 -13.859 1 98.75 104 ALA B O 1
ATOM 2460 N N . LEU B 1 105 ? 10.57 -8.984 -14.977 1 98.5 105 LEU B N 1
ATOM 2461 C CA . LEU B 1 105 ? 11.18 -10.086 -15.711 1 98.5 105 LEU B CA 1
ATOM 2462 C C . LEU B 1 105 ? 12.281 -9.578 -16.641 1 98.5 105 LEU B C 1
ATOM 2464 O O . LEU B 1 105 ? 13.305 -10.25 -16.812 1 98.5 105 LEU B O 1
ATOM 2468 N N . ASP B 1 106 ? 12.109 -8.398 -17.203 1 97.81 106 ASP B N 1
ATOM 2469 C CA . ASP B 1 106 ? 13.086 -7.816 -18.109 1 97.81 106 ASP B CA 1
ATOM 2470 C C . ASP B 1 106 ? 14.438 -7.617 -17.422 1 97.81 106 ASP B C 1
ATOM 2472 O O . ASP B 1 106 ? 15.484 -7.711 -18.078 1 97.81 106 ASP B O 1
ATOM 2476 N N . VAL B 1 107 ? 14.445 -7.363 -16.141 1 98 107 VAL B N 1
ATOM 2477 C CA . VAL B 1 107 ? 15.695 -7.074 -15.453 1 98 107 VAL B CA 1
ATOM 2478 C C . VAL B 1 107 ? 16.062 -8.234 -14.531 1 98 107 VAL B C 1
ATOM 2480 O O . VAL B 1 107 ? 16.906 -8.094 -13.648 1 98 107 VAL B O 1
ATOM 2483 N N . ASP B 1 108 ? 15.336 -9.305 -14.586 1 98.69 108 ASP B N 1
ATOM 2484 C CA . ASP B 1 108 ? 15.555 -10.523 -13.82 1 98.69 108 ASP B CA 1
ATOM 2485 C C . ASP B 1 108 ? 15.414 -10.266 -12.32 1 98.69 108 ASP B C 1
ATOM 2487 O O . ASP B 1 108 ? 16.203 -10.758 -11.523 1 98.69 108 ASP B O 1
ATOM 2491 N N . LEU B 1 109 ? 14.445 -9.383 -11.977 1 98.88 109 LEU B N 1
ATOM 2492 C CA . LEU B 1 109 ? 14.094 -9.156 -10.578 1 98.88 109 LEU B CA 1
ATOM 2493 C C . LEU B 1 109 ? 13.477 -10.406 -9.969 1 98.88 109 LEU B C 1
ATOM 2495 O O . LEU B 1 109 ? 12.633 -11.062 -10.594 1 98.88 109 LEU B O 1
ATOM 2499 N N . PRO B 1 110 ? 13.859 -10.859 -8.758 1 98.94 110 PRO B N 1
ATOM 2500 C CA . PRO B 1 110 ? 13.188 -11.977 -8.102 1 98.94 110 PRO B CA 1
ATOM 2501 C C . PRO B 1 110 ? 11.688 -11.742 -7.926 1 98.94 110 PRO B C 1
ATOM 2503 O O . PRO B 1 110 ? 11.273 -10.664 -7.5 1 98.94 110 PRO B O 1
ATOM 2506 N N . VAL B 1 111 ? 10.875 -12.781 -8.258 1 98.94 111 VAL B N 1
ATOM 2507 C CA . VAL B 1 111 ? 9.43 -12.641 -8.227 1 98.94 111 VAL B CA 1
ATOM 2508 C C . VAL B 1 111 ? 8.805 -13.844 -7.523 1 98.94 111 VAL B C 1
ATOM 2510 O O . VAL B 1 111 ? 9.156 -14.992 -7.812 1 98.94 111 VAL B O 1
ATOM 2513 N N . LEU B 1 112 ? 7.957 -13.57 -6.562 1 99 112 LEU B N 1
ATOM 2514 C CA . LEU B 1 112 ? 7.098 -14.57 -5.934 1 99 112 LEU B CA 1
ATOM 2515 C C . LEU B 1 112 ? 5.629 -14.289 -6.242 1 99 112 LEU B C 1
ATOM 2517 O O . LEU B 1 112 ? 5.129 -13.195 -5.961 1 99 112 LEU B O 1
ATOM 2521 N N . GLY B 1 113 ? 4.961 -15.195 -6.867 1 98.94 113 GLY B N 1
ATOM 2522 C CA . GLY B 1 113 ? 3.527 -15.102 -7.086 1 98.94 113 GLY B CA 1
ATOM 2523 C C . GLY B 1 113 ? 2.723 -15.961 -6.125 1 98.94 113 GLY B C 1
ATOM 2524 O O . GLY B 1 113 ? 3.035 -17.141 -5.922 1 98.94 113 GLY B O 1
ATOM 2525 N N . VAL B 1 114 ? 1.689 -15.422 -5.555 1 98.88 114 VAL B N 1
ATOM 2526 C CA . VAL B 1 114 ? 0.837 -16.125 -4.602 1 98.88 114 VAL B CA 1
ATOM 2527 C C . VAL B 1 114 ? -0.591 -16.188 -5.137 1 98.88 114 VAL B C 1
ATOM 2529 O O . VAL B 1 114 ? -1.204 -15.156 -5.422 1 98.88 114 VAL B O 1
ATOM 2532 N N . CYS B 1 115 ? -1.136 -17.422 -5.254 1 98.38 115 CYS B N 1
ATOM 2533 C CA . CYS B 1 115 ? -2.492 -17.672 -5.727 1 98.38 115 CYS B CA 1
ATOM 2534 C C . CYS B 1 115 ? -2.736 -17 -7.07 1 98.38 115 CYS B C 1
ATOM 2536 O O . CYS B 1 115 ? -2.176 -17.406 -8.086 1 98.38 115 CYS B O 1
ATOM 2538 N N . ARG B 1 116 ? -3.48 -15.891 -7.109 1 98.19 116 ARG B N 1
ATOM 2539 C CA . ARG B 1 116 ? -3.678 -15.125 -8.336 1 98.19 116 ARG B CA 1
ATOM 2540 C C . ARG B 1 116 ? -2.342 -14.688 -8.922 1 98.19 116 ARG B C 1
ATOM 2542 O O . ARG B 1 116 ? -2.189 -14.625 -10.148 1 98.19 116 ARG B O 1
ATOM 2549 N N . GLY B 1 117 ? -1.383 -14.352 -8.062 1 98.75 117 GLY B N 1
ATOM 2550 C CA . GLY B 1 117 ? -0.055 -13.969 -8.523 1 98.75 117 GLY B CA 1
ATOM 2551 C C . GLY B 1 117 ? 0.631 -15.055 -9.328 1 98.75 117 GLY B C 1
ATOM 2552 O O . GLY B 1 117 ? 1.333 -14.766 -10.297 1 98.75 117 GLY B O 1
ATOM 2553 N N . MET B 1 118 ? 0.494 -16.281 -8.922 1 98.81 118 MET B N 1
ATOM 2554 C CA . MET B 1 118 ? 1.008 -17.406 -9.711 1 98.81 118 MET B CA 1
ATOM 2555 C C . MET B 1 118 ? 0.293 -17.484 -11.062 1 98.81 118 MET B C 1
ATOM 2557 O O . MET B 1 118 ? 0.92 -17.766 -12.086 1 98.81 118 MET B O 1
ATOM 2561 N N . GLU B 1 119 ? -1.024 -17.328 -11.023 1 98.75 119 GLU B N 1
ATOM 2562 C CA . GLU B 1 119 ? -1.813 -17.359 -12.25 1 98.75 119 GLU B CA 1
ATOM 2563 C C . GLU B 1 119 ? -1.368 -16.266 -13.219 1 98.75 119 GLU B C 1
ATOM 2565 O O . GLU B 1 119 ? -1.272 -16.5 -14.422 1 98.75 119 GLU B O 1
ATOM 2570 N N . LEU B 1 120 ? -1.082 -15.086 -12.695 1 98.75 120 LEU B N 1
ATOM 2571 C CA . LEU B 1 120 ? -0.569 -13.992 -13.523 1 98.75 120 LEU B CA 1
ATOM 2572 C C . LEU B 1 120 ? 0.776 -14.359 -14.141 1 98.75 120 LEU B C 1
ATOM 2574 O O . LEU B 1 120 ? 1.046 -14.031 -15.297 1 98.75 120 LEU B O 1
ATOM 2578 N N . LEU B 1 121 ? 1.638 -15.008 -13.344 1 98.81 121 LEU B N 1
ATOM 2579 C CA . LEU B 1 121 ? 2.904 -15.508 -13.859 1 98.81 121 LEU B CA 1
ATOM 2580 C C . LEU B 1 121 ? 2.674 -16.422 -15.062 1 98.81 121 LEU B C 1
ATOM 2582 O O . LEU B 1 121 ? 3.307 -16.25 -16.109 1 98.81 121 LEU B O 1
ATOM 2586 N N . ALA B 1 122 ? 1.748 -17.375 -14.906 1 98.81 122 ALA B N 1
ATOM 2587 C CA . ALA B 1 122 ? 1.465 -18.312 -15.992 1 98.81 122 ALA B CA 1
ATOM 2588 C C . ALA B 1 122 ? 1.005 -17.562 -17.25 1 98.81 122 ALA B C 1
ATOM 2590 O O . ALA B 1 122 ? 1.482 -17.859 -18.344 1 98.81 122 ALA B O 1
ATOM 2591 N N . VAL B 1 123 ? 0.132 -16.625 -17.062 1 98.62 123 VAL B N 1
ATOM 2592 C CA . VAL B 1 123 ? -0.396 -15.859 -18.188 1 98.62 123 VAL B CA 1
ATOM 2593 C C . VAL B 1 123 ? 0.734 -15.078 -18.859 1 98.62 123 VAL B C 1
ATOM 2595 O O . VAL B 1 123 ? 0.813 -15.023 -20.078 1 98.62 123 VAL B O 1
ATOM 2598 N N . ALA B 1 124 ? 1.638 -14.484 -18.094 1 98.12 124 ALA B N 1
ATOM 2599 C CA . ALA B 1 124 ? 2.77 -13.719 -18.625 1 98.12 124 ALA B CA 1
ATOM 2600 C C . ALA B 1 124 ? 3.713 -14.617 -19.406 1 98.12 124 ALA B C 1
ATOM 2602 O O . ALA B 1 124 ? 4.465 -14.141 -20.266 1 98.12 124 ALA B O 1
ATOM 2603 N N . TYR B 1 125 ? 3.717 -15.883 -19.125 1 98.38 125 TYR B N 1
ATOM 2604 C CA . TYR B 1 125 ? 4.574 -16.859 -19.781 1 98.38 125 TYR B CA 1
ATOM 2605 C C . TYR B 1 125 ? 3.811 -17.609 -20.875 1 98.38 125 TYR B C 1
ATOM 2607 O O . TYR B 1 125 ? 4.191 -18.719 -21.266 1 98.38 125 TYR B O 1
ATOM 2615 N N . ASP B 1 126 ? 2.646 -17.062 -21.312 1 98.31 126 ASP B N 1
ATOM 2616 C CA . ASP B 1 126 ? 1.833 -17.547 -22.422 1 98.31 126 ASP B CA 1
ATOM 2617 C C . ASP B 1 126 ? 1.053 -18.797 -22.031 1 98.31 126 ASP B C 1
ATOM 2619 O O . ASP B 1 126 ? 0.816 -19.688 -22.859 1 98.31 126 ASP B O 1
ATOM 2623 N N . GLY B 1 127 ? 0.787 -18.922 -20.734 1 98.69 127 GLY B N 1
ATOM 2624 C CA . GLY B 1 127 ? -0.04 -20 -20.234 1 98.69 127 GLY B CA 1
ATOM 2625 C C . GLY B 1 127 ? -1.523 -19.688 -20.266 1 98.69 127 GLY B C 1
ATOM 2626 O O . GLY B 1 127 ? -1.937 -18.688 -20.859 1 98.69 127 GLY B O 1
ATOM 2627 N N . GLN B 1 128 ? -2.307 -20.641 -19.703 1 98.25 128 GLN B N 1
ATOM 2628 C CA . GLN B 1 128 ? -3.762 -20.547 -19.641 1 98.25 128 GLN B CA 1
ATOM 2629 C C . GLN B 1 128 ? -4.277 -20.969 -18.266 1 98.25 128 GLN B C 1
ATOM 2631 O O . GLN B 1 128 ? -3.545 -21.562 -17.469 1 98.25 128 GLN B O 1
ATOM 2636 N N . LEU B 1 129 ? -5.535 -20.562 -18.031 1 98.25 129 LEU B N 1
ATOM 2637 C CA . LEU B 1 129 ? -6.141 -20.875 -16.734 1 98.25 129 LEU B CA 1
ATOM 2638 C C . LEU B 1 129 ? -7.434 -21.656 -16.922 1 98.25 129 LEU B C 1
ATOM 2640 O O . LEU B 1 129 ? -8.164 -21.453 -17.891 1 98.25 129 LEU B O 1
ATOM 2644 N N . HIS B 1 130 ? -7.645 -22.578 -15.961 1 96.25 130 HIS B N 1
ATOM 2645 C CA . HIS B 1 130 ? -9.031 -22.938 -15.688 1 96.25 130 HIS B CA 1
ATOM 2646 C C . HIS B 1 130 ? -9.773 -21.797 -14.992 1 96.25 130 HIS B C 1
ATOM 2648 O O . HIS B 1 130 ? -9.336 -21.328 -13.945 1 96.25 130 HIS B O 1
ATOM 2654 N N . GLN B 1 131 ? -10.844 -21.406 -15.531 1 95.62 131 GLN B N 1
ATOM 2655 C CA . GLN B 1 131 ? -11.555 -20.266 -14.961 1 95.62 131 GLN B CA 1
ATOM 2656 C C . GLN B 1 131 ? -12.414 -20.688 -13.773 1 95.62 131 GLN B C 1
ATOM 2658 O O . GLN B 1 131 ? -12.766 -19.859 -12.93 1 95.62 131 GLN B O 1
ATOM 2663 N N . HIS B 1 132 ? -12.836 -21.938 -13.758 1 94.31 132 HIS B N 1
ATOM 2664 C CA . HIS B 1 132 ? -13.641 -22.484 -12.664 1 94.31 132 HIS B CA 1
ATOM 2665 C C . HIS B 1 132 ? -13.344 -23.953 -12.438 1 94.31 132 HIS B C 1
ATOM 2667 O O . HIS B 1 132 ? -13.953 -24.812 -13.07 1 94.31 132 HIS B O 1
ATOM 2673 N N . LEU B 1 133 ? -12.578 -24.219 -11.414 1 90.81 133 LEU B N 1
ATOM 2674 C CA . LEU B 1 133 ? -12 -25.531 -11.148 1 90.81 133 LEU B CA 1
ATOM 2675 C C . LEU B 1 133 ? -13.086 -26.562 -10.914 1 90.81 133 LEU B C 1
ATOM 2677 O O . LEU B 1 133 ? -12.984 -27.703 -11.383 1 90.81 133 LEU B O 1
ATOM 2681 N N . PRO B 1 134 ? -14.117 -26.234 -10.148 1 88.25 134 PRO B N 1
ATOM 2682 C CA . PRO B 1 134 ? -15.141 -27.25 -9.906 1 88.25 134 PRO B CA 1
ATOM 2683 C C . PRO B 1 134 ? -15.734 -27.812 -11.203 1 88.25 134 PRO B C 1
ATOM 2685 O O . PRO B 1 134 ? -16.203 -28.953 -11.227 1 88.25 134 PRO B O 1
ATOM 2688 N N . ASP B 1 135 ? -15.703 -27.016 -12.25 1 87.88 135 ASP B N 1
ATOM 2689 C CA . ASP B 1 135 ? -16.203 -27.484 -13.539 1 87.88 135 ASP B CA 1
ATOM 2690 C C . ASP B 1 135 ? -15.344 -28.625 -14.086 1 87.88 135 ASP B C 1
ATOM 2692 O O . ASP B 1 135 ? -15.828 -29.469 -14.844 1 87.88 135 ASP B O 1
ATOM 2696 N N . VAL B 1 136 ? -14.016 -28.672 -13.672 1 86.88 136 VAL B N 1
ATOM 2697 C CA . VAL B 1 136 ? -13.102 -29.641 -14.258 1 86.88 136 VAL B CA 1
ATOM 2698 C C . VAL B 1 136 ? -12.805 -30.75 -13.25 1 86.88 136 VAL B C 1
ATOM 2700 O O . VAL B 1 136 ? -12.266 -31.797 -13.609 1 86.88 136 VAL B O 1
ATOM 2703 N N . LEU B 1 137 ? -13.219 -30.562 -11.969 1 86.62 137 LEU B N 1
ATOM 2704 C CA . LEU B 1 137 ? -12.961 -31.547 -10.922 1 86.62 137 LEU B CA 1
ATOM 2705 C C . LEU B 1 137 ? -14.242 -32.25 -10.523 1 86.62 137 LEU B C 1
ATOM 2707 O O . LEU B 1 137 ? -14.328 -32.812 -9.43 1 86.62 137 LEU B O 1
ATOM 2711 N N . GLY B 1 138 ? -15.188 -32.156 -11.273 1 82.12 138 GLY B N 1
ATOM 2712 C CA . GLY B 1 138 ? -16.422 -32.875 -11.016 1 82.12 138 GLY B CA 1
ATOM 2713 C C . GLY B 1 138 ? -17.219 -32.281 -9.859 1 82.12 138 GLY B C 1
ATOM 2714 O O . GLY B 1 138 ? -17.781 -33.031 -9.055 1 82.12 138 GLY B O 1
ATOM 2715 N N . GLY B 1 139 ? -17.062 -31.031 -9.641 1 77.88 139 GLY B N 1
ATOM 2716 C CA . GLY B 1 139 ? -17.859 -30.359 -8.625 1 77.88 139 GLY B CA 1
ATOM 2717 C C . GLY B 1 139 ? -17.156 -30.25 -7.289 1 77.88 139 GLY B C 1
ATOM 2718 O O . GLY B 1 139 ? -17.672 -29.625 -6.359 1 77.88 139 GLY B O 1
ATOM 2719 N N . ALA B 1 140 ? -16.031 -30.828 -7.227 1 73.31 140 ALA B N 1
ATOM 2720 C CA . ALA B 1 140 ? -15.289 -30.781 -5.965 1 73.31 140 ALA B CA 1
ATOM 2721 C C . ALA B 1 140 ? -14.906 -29.344 -5.605 1 73.31 140 ALA B C 1
ATOM 2723 O O . ALA B 1 140 ? -14.539 -28.562 -6.48 1 73.31 140 ALA B O 1
ATOM 2724 N N . ASN B 1 141 ? -15.141 -29.047 -4.25 1 78.31 141 ASN B N 1
ATOM 2725 C CA . ASN B 1 141 ? -14.852 -27.703 -3.762 1 78.31 141 ASN B CA 1
ATOM 2726 C C . ASN B 1 141 ? -13.703 -27.703 -2.762 1 78.31 141 ASN B C 1
ATOM 2728 O O . ASN B 1 141 ? -13.594 -26.812 -1.926 1 78.31 141 ASN B O 1
ATOM 2732 N N . LYS B 1 142 ? -12.898 -28.656 -2.953 1 79.94 142 LYS B N 1
ATOM 2733 C CA . LYS B 1 142 ? -11.797 -28.844 -2.012 1 79.94 142 LYS B CA 1
ATOM 2734 C C . LYS B 1 142 ? -10.867 -27.625 -2.006 1 79.94 142 LYS B C 1
ATOM 2736 O O . LYS B 1 142 ? -10.281 -27.297 -0.974 1 79.94 142 LYS B O 1
ATOM 2741 N N . HIS B 1 143 ? -10.773 -27.016 -3.064 1 85.88 143 HIS B N 1
ATOM 2742 C CA . HIS B 1 143 ? -9.805 -25.938 -3.217 1 85.88 143 HIS B CA 1
ATOM 2743 C C . HIS B 1 143 ? -10.391 -24.609 -2.758 1 85.88 143 HIS B C 1
ATOM 2745 O O . HIS B 1 143 ? -9.656 -23.641 -2.574 1 85.88 143 HIS B O 1
ATOM 2751 N N . ALA B 1 144 ? -11.75 -24.5 -2.588 1 82.19 144 ALA B N 1
ATOM 2752 C CA . ALA B 1 144 ? -12.477 -23.375 -2.002 1 82.19 144 ALA B CA 1
ATOM 2753 C C . ALA B 1 144 ? -13.805 -23.828 -1.395 1 82.19 144 ALA B C 1
ATOM 2755 O O . ALA B 1 144 ? -14.852 -23.75 -2.037 1 82.19 144 ALA B O 1
ATOM 2756 N N . PRO B 1 145 ? -13.75 -24.219 -0.14 1 81.44 145 PRO B N 1
ATOM 2757 C CA . PRO B 1 145 ? -14.914 -24.875 0.452 1 81.44 145 PRO B CA 1
ATOM 2758 C C . PRO B 1 145 ? -16.125 -23.953 0.583 1 81.44 145 PRO B C 1
ATOM 2760 O O . PRO B 1 145 ? -17.266 -24.375 0.405 1 81.44 145 PRO B O 1
ATOM 2763 N N . ALA B 1 146 ? -15.883 -22.703 1.021 1 82.56 146 ALA B N 1
ATOM 2764 C CA . ALA B 1 146 ? -16.906 -21.656 1.176 1 82.56 146 ALA B CA 1
ATOM 2765 C C . ALA B 1 146 ? -16.281 -20.266 1.096 1 82.56 146 ALA B C 1
ATOM 2767 O O . ALA B 1 146 ? -15.062 -20.109 1.19 1 82.56 146 ALA B O 1
ATOM 2768 N N . PRO B 1 147 ? -17.172 -19.359 0.761 1 82 147 PRO B N 1
ATOM 2769 C CA . PRO B 1 147 ? -16.625 -18 0.723 1 82 147 PRO B CA 1
ATOM 2770 C C . PRO B 1 147 ? -15.867 -17.625 1.996 1 82 147 PRO B C 1
ATOM 2772 O O . PRO B 1 147 ? -16.422 -17.719 3.096 1 82 147 PRO B O 1
ATOM 2775 N N . GLY B 1 148 ? -14.578 -17.234 1.794 1 84.94 148 GLY B N 1
ATOM 2776 C CA . GLY B 1 148 ? -13.766 -16.766 2.906 1 84.94 148 GLY B CA 1
ATOM 2777 C C . GLY B 1 148 ? -13.266 -17.891 3.795 1 84.94 148 GLY B C 1
ATOM 2778 O O . GLY B 1 148 ? -12.664 -17.641 4.844 1 84.94 148 GLY B O 1
ATOM 2779 N N . VAL B 1 149 ? -13.445 -19.125 3.395 1 86.69 149 VAL B N 1
ATOM 2780 C CA . VAL B 1 149 ? -13.031 -20.281 4.188 1 86.69 149 VAL B CA 1
ATOM 2781 C C . VAL B 1 149 ? -11.945 -21.047 3.449 1 86.69 149 VAL B C 1
ATOM 2783 O O . VAL B 1 149 ? -12.164 -21.531 2.334 1 86.69 149 VAL B O 1
ATOM 2786 N N . TYR B 1 150 ? -10.852 -21.141 4.129 1 91.56 150 TYR B N 1
ATOM 2787 C CA . TYR B 1 150 ? -9.734 -21.859 3.523 1 91.56 150 TYR B CA 1
ATOM 2788 C C . TYR B 1 150 ? -9.891 -23.375 3.713 1 91.56 150 TYR B C 1
ATOM 2790 O O . TYR B 1 150 ? -10.227 -23.828 4.805 1 91.56 150 TYR B O 1
ATOM 2798 N N . GLY B 1 151 ? -9.68 -24.109 2.672 1 91.69 151 GLY B N 1
ATOM 2799 C CA . GLY B 1 151 ? -9.477 -25.547 2.764 1 91.69 151 GLY B CA 1
ATOM 2800 C C . GLY B 1 151 ? -8.031 -25.922 3.006 1 91.69 151 GLY B C 1
ATOM 2801 O O . GLY B 1 151 ? -7.199 -25.078 3.338 1 91.69 151 GLY B O 1
ATOM 2802 N N . SER B 1 152 ? -7.797 -27.188 2.951 1 94 152 SER B N 1
ATOM 2803 C CA . SER B 1 152 ? -6.441 -27.719 3.064 1 94 152 SER B CA 1
ATOM 2804 C C . SER B 1 152 ? -6.27 -28.984 2.252 1 94 152 SER B C 1
ATOM 2806 O O . SER B 1 152 ? -7.219 -29.766 2.092 1 94 152 SER B O 1
ATOM 2808 N N . HIS B 1 153 ? -5.09 -29.141 1.7 1 94.69 153 HIS B N 1
ATOM 2809 C CA . HIS B 1 153 ? -4.746 -30.375 0.993 1 94.69 153 HIS B CA 1
ATOM 2810 C C . HIS B 1 153 ? -3.234 -30.562 0.915 1 94.69 153 HIS B C 1
ATOM 2812 O O . HIS B 1 153 ? -2.475 -29.625 1.158 1 94.69 153 HIS B O 1
ATOM 2818 N N . ARG B 1 154 ? -2.883 -31.734 0.578 1 96.81 154 ARG B N 1
ATOM 2819 C CA . ARG B 1 154 ? -1.47 -32.062 0.41 1 96.81 154 ARG B CA 1
ATOM 2820 C C . ARG B 1 154 ? -0.982 -31.672 -0.982 1 96.81 154 ARG B C 1
ATOM 2822 O O . ARG B 1 154 ? -1.692 -31.859 -1.971 1 96.81 154 ARG B O 1
ATOM 2829 N N . ALA B 1 155 ? 0.185 -31.078 -1.048 1 98.19 155 ALA B N 1
ATOM 2830 C CA . ALA B 1 155 ? 0.893 -30.812 -2.299 1 98.19 155 ALA B CA 1
ATOM 2831 C C . ALA B 1 155 ? 2.248 -31.516 -2.316 1 98.19 155 ALA B C 1
ATOM 2833 O O . ALA B 1 155 ? 2.938 -31.578 -1.295 1 98.19 155 ALA B O 1
ATOM 2834 N N . THR B 1 156 ? 2.623 -32.031 -3.477 1 98.81 156 THR B N 1
ATOM 2835 C CA . THR B 1 156 ? 3.93 -32.656 -3.68 1 98.81 156 THR B CA 1
ATOM 2836 C C . THR B 1 156 ? 4.773 -31.844 -4.648 1 98.81 156 THR B C 1
ATOM 2838 O O . THR B 1 156 ? 4.234 -31.125 -5.492 1 98.81 156 THR B O 1
ATOM 2841 N N . PHE B 1 157 ? 6.105 -31.938 -4.492 1 98.88 157 PHE B N 1
ATOM 2842 C CA . PHE B 1 157 ? 6.977 -31.031 -5.215 1 98.88 157 PHE B CA 1
ATOM 2843 C C . PHE B 1 157 ? 8.078 -31.781 -5.945 1 98.88 157 PHE B C 1
ATOM 2845 O O . PHE B 1 157 ? 8.578 -32.781 -5.449 1 98.88 157 PHE B O 1
ATOM 2852 N N . ALA B 1 158 ? 8.469 -31.328 -7.086 1 98.81 158 ALA B N 1
ATOM 2853 C CA . ALA B 1 158 ? 9.508 -31.953 -7.906 1 98.81 158 ALA B CA 1
ATOM 2854 C C . ALA B 1 158 ? 10.875 -31.812 -7.242 1 98.81 158 ALA B C 1
ATOM 2856 O O . ALA B 1 158 ? 11.266 -30.719 -6.824 1 98.81 158 ALA B O 1
ATOM 2857 N N . PRO B 1 159 ? 11.68 -32.969 -7.211 1 98.5 159 PRO B N 1
ATOM 2858 C CA . PRO B 1 159 ? 13.039 -32.875 -6.688 1 98.5 159 PRO B CA 1
ATOM 2859 C C . PRO B 1 159 ? 13.883 -31.844 -7.445 1 98.5 159 PRO B C 1
ATOM 2861 O O . PRO B 1 159 ? 13.797 -31.75 -8.672 1 98.5 159 PRO B O 1
ATOM 2864 N N . GLY B 1 160 ? 14.625 -31.031 -6.684 1 98.38 160 GLY B N 1
ATOM 2865 C CA . GLY B 1 160 ? 15.531 -30.062 -7.293 1 98.38 160 GLY B CA 1
ATOM 2866 C C . GLY B 1 160 ? 14.883 -28.734 -7.574 1 98.38 160 GLY B C 1
ATOM 2867 O O . GLY B 1 160 ? 15.555 -27.781 -7.992 1 98.38 160 GLY B O 1
ATOM 2868 N N . SER B 1 161 ? 13.625 -28.594 -7.305 1 98.75 161 SER B N 1
ATOM 2869 C CA . SER B 1 161 ? 12.891 -27.359 -7.555 1 98.75 161 SER B CA 1
ATOM 2870 C C . SER B 1 161 ? 13.031 -26.391 -6.387 1 98.75 161 SER B C 1
ATOM 2872 O O . 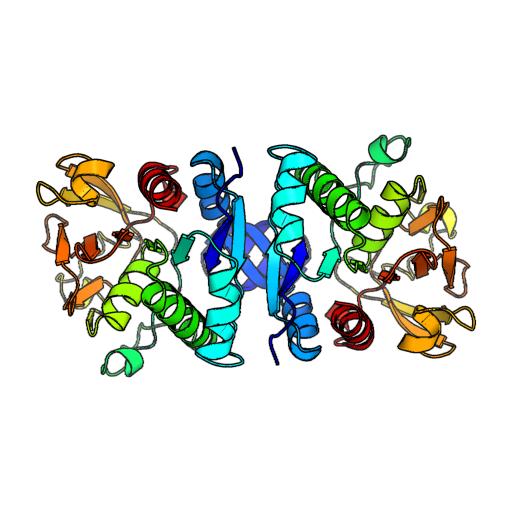SER B 1 161 ? 13.5 -26.766 -5.312 1 98.75 161 SER B O 1
ATOM 2874 N N . ILE B 1 162 ? 12.703 -25.141 -6.633 1 98.81 162 ILE B N 1
ATOM 2875 C CA . ILE B 1 162 ? 12.578 -24.172 -5.555 1 98.81 162 ILE B CA 1
ATOM 2876 C C . ILE B 1 162 ? 11.555 -24.656 -4.531 1 98.81 162 ILE B C 1
ATOM 2878 O O . ILE B 1 162 ? 11.805 -24.609 -3.324 1 98.81 162 ILE B O 1
ATOM 2882 N N . ALA B 1 163 ? 10.422 -25.188 -5.016 1 98.88 163 ALA B N 1
ATOM 2883 C CA . ALA B 1 163 ? 9.359 -25.656 -4.133 1 98.88 163 ALA B CA 1
ATOM 2884 C C . ALA B 1 163 ? 9.867 -26.719 -3.182 1 98.88 163 ALA B C 1
ATOM 2886 O O . ALA B 1 163 ? 9.625 -26.656 -1.974 1 98.88 163 ALA B O 1
ATOM 2887 N N . ALA B 1 164 ? 10.594 -27.688 -3.699 1 98.81 164 ALA B N 1
ATOM 2888 C CA . ALA B 1 164 ? 11.117 -28.766 -2.869 1 98.81 164 ALA B CA 1
ATOM 2889 C C . ALA B 1 164 ? 12.156 -28.25 -1.88 1 98.81 164 ALA B C 1
ATOM 2891 O O . ALA B 1 164 ? 12.25 -28.734 -0.75 1 98.81 164 ALA B O 1
ATOM 2892 N N . ALA B 1 165 ? 12.977 -27.328 -2.322 1 98.69 165 ALA B N 1
ATOM 2893 C CA . ALA B 1 165 ? 13.977 -26.75 -1.438 1 98.69 165 ALA B CA 1
ATOM 2894 C C . ALA B 1 165 ? 13.32 -25.969 -0.295 1 98.69 165 ALA B C 1
ATOM 2896 O O . ALA B 1 165 ? 13.828 -25.969 0.831 1 98.69 165 ALA B O 1
ATOM 2897 N N . VAL B 1 166 ? 12.188 -25.344 -0.619 1 98.69 166 VAL B N 1
ATOM 2898 C CA . VAL B 1 166 ? 11.508 -24.469 0.332 1 98.69 166 VAL B CA 1
ATOM 2899 C C . VAL B 1 166 ? 10.648 -25.297 1.276 1 98.69 166 VAL B C 1
ATOM 2901 O O . VAL B 1 166 ? 10.609 -25.047 2.482 1 98.69 166 VAL B O 1
ATOM 2904 N N . PHE B 1 167 ? 9.961 -26.359 0.756 1 98.56 167 PHE B N 1
ATOM 2905 C CA . PHE B 1 167 ? 8.898 -26.984 1.528 1 98.56 167 PHE B CA 1
ATOM 2906 C C . PHE B 1 167 ? 9.219 -28.453 1.806 1 98.56 167 PHE B C 1
ATOM 2908 O O . PHE B 1 167 ? 8.508 -29.109 2.561 1 98.56 167 PHE B O 1
ATOM 2915 N N . GLY B 1 168 ? 10.328 -29.016 1.278 1 98.38 168 GLY B N 1
ATOM 2916 C CA . GLY B 1 168 ? 10.523 -30.453 1.261 1 98.38 168 GLY B CA 1
ATOM 2917 C C . GLY B 1 168 ? 9.789 -31.156 0.133 1 98.38 168 GLY B C 1
ATOM 2918 O O . GLY B 1 168 ? 9.305 -30.5 -0.796 1 98.38 168 GLY B O 1
ATOM 2919 N N . PRO B 1 169 ? 9.773 -32.469 0.175 1 98.44 169 PRO B N 1
ATOM 2920 C CA . PRO B 1 169 ? 9.164 -33.188 -0.936 1 98.44 169 PRO B CA 1
ATOM 2921 C C . PRO B 1 169 ? 7.648 -33 -1.012 1 98.44 169 PRO B C 1
ATOM 2923 O O . PRO B 1 169 ? 7.051 -33.219 -2.072 1 98.44 169 PRO B O 1
ATOM 2926 N N . ALA B 1 170 ? 7.059 -32.688 0.183 1 98.5 170 ALA B N 1
ATOM 2927 C CA . ALA B 1 170 ? 5.617 -32.469 0.261 1 98.5 170 ALA B CA 1
ATOM 2928 C C . ALA B 1 170 ? 5.266 -31.578 1.443 1 98.5 170 ALA B C 1
ATOM 2930 O O . ALA B 1 170 ? 6.082 -31.391 2.35 1 98.5 170 ALA B O 1
ATOM 2931 N N . ALA B 1 171 ? 4.105 -30.953 1.349 1 98.19 171 ALA B N 1
ATOM 2932 C CA . ALA B 1 171 ? 3.611 -30.125 2.441 1 98.19 171 ALA B CA 1
ATOM 2933 C C . ALA B 1 171 ? 2.086 -30.047 2.436 1 98.19 171 ALA B C 1
ATOM 2935 O O . ALA B 1 171 ? 1.457 -30.188 1.384 1 98.19 171 ALA B O 1
ATOM 2936 N N . GLU B 1 172 ? 1.492 -29.922 3.621 1 97.56 172 GLU B N 1
ATOM 2937 C CA . GLU B 1 172 ? 0.091 -29.531 3.721 1 97.56 172 GLU B CA 1
ATOM 2938 C C . GLU B 1 172 ? -0.08 -28.031 3.477 1 97.56 172 GLU B C 1
ATOM 2940 O O . GLU B 1 172 ? 0.578 -27.219 4.125 1 97.56 172 GLU B O 1
ATOM 2945 N N . VAL B 1 173 ? -0.925 -27.688 2.518 1 97.12 173 VAL B N 1
ATOM 2946 C CA . VAL B 1 173 ? -1.074 -26.266 2.162 1 97.12 173 VAL B CA 1
ATOM 2947 C C . VAL B 1 173 ? -2.541 -25.859 2.281 1 97.12 173 VAL B C 1
ATOM 2949 O O . VAL B 1 173 ? -3.439 -26.688 2.139 1 97.12 173 VAL B O 1
ATOM 2952 N N . ASN B 1 174 ? -2.793 -24.562 2.621 1 96.5 174 ASN B N 1
ATOM 2953 C CA . ASN B 1 174 ? -4.152 -24.031 2.596 1 96.5 174 ASN B CA 1
ATOM 2954 C C . ASN B 1 174 ? -4.633 -23.781 1.168 1 96.5 174 ASN B C 1
ATOM 2956 O O . ASN B 1 174 ? -3.869 -23.953 0.215 1 96.5 174 ASN B O 1
ATOM 2960 N N . SER B 1 175 ? -5.918 -23.531 1.029 1 93.31 175 SER B N 1
ATOM 2961 C CA . SER B 1 175 ? -6.43 -23.359 -0.328 1 93.31 175 SER B CA 1
ATOM 2962 C C . SER B 1 175 ? -7.688 -22.5 -0.341 1 93.31 175 SER B C 1
ATOM 2964 O O . SER B 1 175 ? -8.602 -22.719 0.456 1 93.31 175 SER B O 1
ATOM 2966 N N . TYR B 1 176 ? -7.637 -21.531 -1.205 1 93.69 176 TYR B N 1
ATOM 2967 C CA . TYR B 1 176 ? -8.805 -20.703 -1.486 1 93.69 176 TYR B CA 1
ATOM 2968 C C . TYR B 1 176 ? -8.742 -20.141 -2.898 1 93.69 176 TYR B C 1
ATOM 2970 O O . TYR B 1 176 ? -8.422 -18.969 -3.086 1 93.69 176 TYR B O 1
ATOM 2978 N N . HIS B 1 177 ? -9.141 -20.969 -3.838 1 92.19 177 HIS B N 1
ATOM 2979 C CA . HIS B 1 177 ? -9.156 -20.562 -5.234 1 92.19 177 HIS B CA 1
ATOM 2980 C C . HIS B 1 177 ? -10.109 -21.422 -6.055 1 92.19 177 HIS B C 1
ATOM 2982 O O . HIS B 1 177 ? -10.258 -22.625 -5.785 1 92.19 177 HIS B O 1
ATOM 2988 N N . HIS B 1 178 ? -10.711 -20.734 -7.039 1 92.38 178 HIS B N 1
ATOM 2989 C CA . HIS B 1 178 ? -11.555 -21.5 -7.941 1 92.38 178 HIS B CA 1
ATOM 2990 C C . HIS B 1 178 ? -10.977 -21.531 -9.352 1 92.38 178 HIS B C 1
ATOM 2992 O O . HIS B 1 178 ? -11.477 -22.25 -10.219 1 92.38 178 HIS B O 1
ATOM 2998 N N . GLN B 1 179 ? -9.953 -20.703 -9.633 1 94.69 179 GLN B N 1
ATOM 2999 C CA . GLN B 1 179 ? -9.148 -20.797 -10.852 1 94.69 179 GLN B CA 1
ATOM 3000 C C . GLN B 1 179 ? -7.844 -21.547 -10.586 1 94.69 179 GLN B C 1
ATOM 3002 O O . GLN B 1 179 ? -7.477 -21.781 -9.438 1 94.69 179 GLN B O 1
ATOM 3007 N N . ALA B 1 180 ? -7.223 -22.016 -11.656 1 96.81 180 ALA B N 1
ATOM 3008 C CA . ALA B 1 180 ? -5.926 -22.688 -11.578 1 96.81 180 ALA B CA 1
ATOM 3009 C C . ALA B 1 180 ? -5.215 -22.672 -12.93 1 96.81 180 ALA B C 1
ATOM 3011 O O . ALA B 1 180 ? -5.855 -22.531 -13.969 1 96.81 180 ALA B O 1
ATOM 3012 N N . VAL B 1 181 ? -3.951 -22.781 -12.859 1 98.5 181 VAL B N 1
ATOM 3013 C CA . VAL B 1 181 ? -3.176 -22.906 -14.086 1 98.5 181 VAL B CA 1
ATOM 3014 C C . VAL B 1 181 ? -3.537 -24.188 -14.812 1 98.5 181 VAL B C 1
ATOM 3016 O O . VAL B 1 181 ? -3.508 -25.281 -14.219 1 98.5 181 VAL B O 1
ATOM 3019 N N . SER B 1 182 ? -3.986 -24.094 -16.047 1 98.06 182 SER B N 1
ATOM 3020 C CA . SER B 1 182 ? -4.273 -25.266 -16.875 1 98.06 182 SER B CA 1
ATOM 3021 C C . SER B 1 182 ? -3.107 -25.594 -17.797 1 98.06 182 SER B C 1
ATOM 3023 O O . SER B 1 182 ? -2.793 -26.766 -18.016 1 98.06 182 SER B O 1
ATOM 3025 N N . ASP B 1 183 ? -2.508 -24.594 -18.328 1 98.25 183 ASP B N 1
ATOM 3026 C CA . ASP B 1 183 ? -1.293 -24.609 -19.141 1 98.25 183 ASP B CA 1
ATOM 3027 C C . ASP B 1 183 ? -0.254 -23.641 -18.578 1 98.25 183 ASP B C 1
ATOM 3029 O O . ASP B 1 183 ? -0.492 -22.422 -18.531 1 98.25 183 ASP B O 1
ATOM 3033 N N . PRO B 1 184 ? 0.895 -24.172 -18.188 1 98.56 184 PRO B N 1
ATOM 3034 C CA . PRO B 1 184 ? 1.889 -23.312 -17.562 1 98.56 184 PRO B CA 1
ATOM 3035 C C . PRO B 1 184 ? 2.625 -22.422 -18.562 1 98.56 184 PRO B C 1
ATOM 3037 O O . PRO B 1 184 ? 3.389 -21.531 -18.172 1 98.56 184 PRO B O 1
ATOM 3040 N N . GLY B 1 185 ? 2.359 -22.578 -19.859 1 98.56 185 GLY B N 1
ATOM 3041 C CA . GLY B 1 185 ? 3.188 -21.906 -20.844 1 98.56 185 GLY B CA 1
ATOM 3042 C C . GLY B 1 185 ? 4.652 -22.281 -20.75 1 98.56 185 GLY B C 1
ATOM 3043 O O . GLY B 1 185 ? 4.988 -23.469 -20.734 1 98.56 185 GLY B O 1
ATOM 3044 N N . LYS B 1 186 ? 5.539 -21.328 -20.672 1 98.75 186 LYS B N 1
ATOM 3045 C CA . LYS B 1 186 ? 6.977 -21.594 -20.672 1 98.75 186 LYS B CA 1
ATOM 3046 C C . LYS B 1 186 ? 7.477 -21.875 -19.266 1 98.75 186 LYS B C 1
ATOM 3048 O O . LYS B 1 186 ? 8.656 -22.188 -19.062 1 98.75 186 LYS B O 1
ATOM 3053 N N . LEU B 1 187 ? 6.641 -21.797 -18.281 1 98.88 187 LEU B N 1
ATOM 3054 C CA . LEU B 1 187 ? 7.043 -22.109 -16.906 1 98.88 187 LEU B CA 1
ATOM 3055 C C . LEU B 1 187 ? 7.18 -23.609 -16.703 1 98.88 187 LEU B C 1
ATOM 3057 O O . LEU B 1 187 ? 6.582 -24.391 -17.438 1 98.88 187 LEU B O 1
ATOM 3061 N N . THR B 1 188 ? 7.949 -23.969 -15.727 1 98.94 188 THR B N 1
ATOM 3062 C CA . THR B 1 188 ? 8.062 -25.344 -15.281 1 98.94 188 THR B CA 1
ATOM 3063 C C . THR B 1 188 ? 7.125 -25.625 -14.109 1 98.94 188 THR B C 1
ATOM 3065 O O . THR B 1 188 ? 7.141 -24.891 -13.117 1 98.94 188 THR B O 1
ATOM 3068 N N . VAL B 1 189 ? 6.297 -26.625 -14.266 1 98.94 189 VAL B N 1
ATOM 3069 C CA . VAL B 1 189 ? 5.461 -27.047 -13.148 1 98.94 189 VAL B CA 1
ATOM 3070 C C . VAL B 1 189 ? 6.297 -27.859 -12.148 1 98.94 189 VAL B C 1
ATOM 3072 O O . VAL B 1 189 ? 7.012 -28.781 -12.539 1 98.94 189 VAL B O 1
ATOM 3075 N N . THR B 1 190 ? 6.199 -27.5 -10.852 1 98.94 190 THR B N 1
ATOM 3076 C CA . THR B 1 190 ? 7.043 -28.172 -9.867 1 98.94 190 THR B CA 1
ATOM 3077 C C . THR B 1 190 ? 6.223 -28.594 -8.648 1 98.94 190 THR B C 1
ATOM 3079 O O . THR B 1 190 ? 6.766 -29.141 -7.688 1 98.94 190 THR B O 1
ATOM 3082 N N . GLY B 1 191 ? 4.922 -28.359 -8.617 1 98.81 191 GLY B N 1
ATOM 3083 C CA . GLY B 1 191 ? 4.055 -28.781 -7.527 1 98.81 191 GLY B CA 1
ATOM 3084 C C . GLY B 1 191 ? 2.672 -29.203 -7.992 1 98.81 191 GLY B C 1
ATOM 3085 O O . GLY B 1 191 ? 2.119 -28.594 -8.922 1 98.81 191 GLY B O 1
ATOM 3086 N N . TRP B 1 192 ? 2.137 -30.172 -7.27 1 98.38 192 TRP B N 1
ATOM 3087 C CA . TRP B 1 192 ? 0.818 -30.688 -7.617 1 98.38 192 TRP B CA 1
ATOM 3088 C C . TRP B 1 192 ? 0.044 -31.094 -6.367 1 98.38 192 TRP B C 1
ATOM 3090 O O . TRP B 1 192 ? 0.622 -31.625 -5.414 1 98.38 192 TRP B O 1
ATOM 3100 N N . ALA B 1 193 ? -1.257 -30.844 -6.469 1 96.88 193 ALA B N 1
ATOM 3101 C CA . ALA B 1 193 ? -2.154 -31.531 -5.547 1 96.88 193 ALA B CA 1
ATOM 3102 C C . ALA B 1 193 ? -2.396 -32.969 -5.988 1 96.88 193 ALA B C 1
ATOM 3104 O O . ALA B 1 193 ? -1.975 -33.375 -7.074 1 96.88 193 ALA B O 1
ATOM 3105 N N . ASP B 1 194 ? -3.141 -33.719 -5.113 1 93.88 194 ASP B N 1
ATOM 3106 C CA . ASP B 1 194 ? -3.4 -35.125 -5.395 1 93.88 194 ASP B CA 1
ATOM 3107 C C . ASP B 1 194 ? -4.34 -35.281 -6.586 1 93.88 194 ASP B C 1
ATOM 3109 O O . ASP B 1 194 ? -4.328 -36.312 -7.262 1 93.88 194 ASP B O 1
ATOM 3113 N N . ASP B 1 195 ? -5.109 -34.281 -6.863 1 93.25 195 ASP B N 1
ATOM 3114 C CA . ASP B 1 195 ? -6.078 -34.344 -7.953 1 93.25 195 ASP B CA 1
ATOM 3115 C C . ASP B 1 195 ? -5.48 -33.844 -9.258 1 93.25 195 ASP B C 1
ATOM 3117 O O . ASP B 1 195 ? -6.195 -33.656 -10.242 1 93.25 195 ASP B O 1
ATOM 3121 N N . GLY B 1 196 ? -4.199 -33.469 -9.242 1 95.06 196 GLY B N 1
ATOM 3122 C CA . GLY B 1 196 ? -3.512 -33.062 -10.453 1 95.06 196 GLY B CA 1
ATOM 3123 C C . GLY B 1 196 ? -3.455 -31.547 -10.641 1 95.06 196 GLY B C 1
ATOM 3124 O O . GLY B 1 196 ? -2.777 -31.047 -11.539 1 95.06 196 GLY B O 1
ATOM 3125 N N . VAL B 1 197 ? -4.168 -30.812 -9.852 1 96.94 197 VAL B N 1
ATOM 3126 C CA . VAL B 1 197 ? -4.156 -29.359 -9.938 1 96.94 197 VAL B CA 1
ATOM 3127 C C . VAL B 1 197 ? -2.736 -28.844 -9.727 1 96.94 197 VAL B C 1
ATOM 3129 O O . VAL B 1 197 ? -2.039 -29.281 -8.805 1 96.94 197 VAL B O 1
ATOM 3132 N N . ILE B 1 198 ? -2.252 -27.984 -10.602 1 98.5 198 ILE B N 1
ATOM 3133 C CA . ILE B 1 198 ? -0.925 -27.391 -10.492 1 98.5 198 ILE B CA 1
ATOM 3134 C C . ILE B 1 198 ? -0.883 -26.453 -9.289 1 98.5 198 ILE B C 1
ATOM 3136 O O . ILE B 1 198 ? -1.713 -25.547 -9.172 1 98.5 198 ILE B O 1
ATOM 3140 N N . GLU B 1 199 ? 0.12 -26.719 -8.391 1 98.62 199 GLU B N 1
ATOM 3141 C CA . GLU B 1 199 ? 0.185 -25.938 -7.152 1 98.62 199 GLU B CA 1
ATOM 3142 C C . GLU B 1 199 ? 1.445 -25.078 -7.098 1 98.62 199 GLU B C 1
ATOM 3144 O O . GLU B 1 199 ? 1.541 -24.156 -6.285 1 98.62 199 GLU B O 1
ATOM 3149 N N . ALA B 1 200 ? 2.371 -25.344 -7.969 1 98.94 200 ALA B N 1
ATOM 3150 C CA . ALA B 1 200 ? 3.588 -24.531 -7.996 1 98.94 200 ALA B CA 1
ATOM 3151 C C . ALA B 1 200 ? 4.199 -24.5 -9.391 1 98.94 200 ALA B C 1
ATOM 3153 O O . ALA B 1 200 ? 4.168 -25.5 -10.109 1 98.94 200 ALA B O 1
ATOM 3154 N N . VAL B 1 201 ? 4.73 -23.359 -9.781 1 98.94 201 VAL B N 1
ATOM 3155 C CA . VAL B 1 201 ? 5.449 -23.188 -11.039 1 98.94 201 VAL B CA 1
ATOM 3156 C C . VAL B 1 201 ? 6.719 -22.375 -10.797 1 98.94 201 VAL B C 1
ATOM 3158 O O . VAL B 1 201 ? 6.801 -21.609 -9.828 1 98.94 201 VAL B O 1
ATOM 3161 N N . GLU B 1 202 ? 7.703 -22.531 -11.633 1 98.88 202 GLU B N 1
ATOM 3162 C CA . GLU B 1 202 ? 8.945 -21.766 -11.539 1 98.88 202 GLU B CA 1
ATOM 3163 C C . GLU B 1 202 ? 9.594 -21.594 -12.906 1 98.88 202 GLU B C 1
ATOM 3165 O O . GLU B 1 202 ? 9.188 -22.234 -13.875 1 98.88 202 GLU B O 1
ATOM 3170 N N . ASP B 1 203 ? 10.445 -20.656 -13.078 1 98.88 203 ASP B N 1
ATOM 3171 C CA . ASP B 1 203 ? 11.328 -20.5 -14.227 1 98.88 203 ASP B CA 1
ATOM 3172 C C . ASP B 1 203 ? 12.789 -20.734 -13.836 1 98.88 203 ASP B C 1
ATOM 3174 O O . ASP B 1 203 ? 13.453 -19.812 -13.352 1 98.88 203 ASP B O 1
ATOM 3178 N N . PRO B 1 204 ? 13.312 -21.938 -14.062 1 97.69 204 PRO B N 1
ATOM 3179 C CA . PRO B 1 204 ? 14.68 -22.25 -13.648 1 97.69 204 PRO B CA 1
ATOM 3180 C C . PRO B 1 204 ? 15.727 -21.453 -14.422 1 97.69 204 PRO B C 1
ATOM 3182 O O . PRO B 1 204 ? 16.906 -21.438 -14.039 1 97.69 204 PRO B O 1
ATOM 3185 N N . GLY B 1 205 ? 15.32 -20.797 -15.438 1 97.94 205 GLY B N 1
ATOM 3186 C CA . GLY B 1 205 ? 16.25 -20.016 -16.234 1 97.94 205 GLY B CA 1
ATOM 3187 C C . GLY B 1 205 ? 16.453 -18.609 -15.695 1 97.94 205 GLY B C 1
ATOM 3188 O O . GLY B 1 205 ? 17.297 -17.875 -16.188 1 97.94 205 GLY B O 1
ATOM 3189 N N . ARG B 1 206 ? 15.719 -18.266 -14.711 1 98.38 206 ARG B N 1
ATOM 3190 C CA . ARG B 1 206 ? 15.812 -16.953 -14.102 1 98.38 206 ARG B CA 1
ATOM 3191 C C . ARG B 1 206 ? 16.375 -17.031 -12.688 1 98.38 206 ARG B C 1
ATOM 3193 O O . ARG B 1 206 ? 16.453 -18.125 -12.117 1 98.38 206 ARG B O 1
ATOM 3200 N N . ARG B 1 207 ? 16.812 -15.891 -12.164 1 98.19 207 ARG B N 1
ATOM 3201 C CA . ARG B 1 207 ? 17.344 -15.805 -10.812 1 98.19 207 ARG B CA 1
ATOM 3202 C C . ARG B 1 207 ? 16.375 -16.375 -9.789 1 98.19 207 ARG B C 1
ATOM 3204 O O . ARG B 1 207 ? 16.75 -17.219 -8.977 1 98.19 207 ARG B O 1
ATOM 3211 N N . PHE B 1 208 ? 15.133 -15.93 -9.898 1 98.94 208 PHE B N 1
ATOM 3212 C CA . PHE B 1 208 ? 14.094 -16.406 -8.992 1 98.94 208 PHE B CA 1
ATOM 3213 C C . PHE B 1 208 ? 12.711 -16.031 -9.516 1 98.94 208 PHE B C 1
ATOM 3215 O O . PHE B 1 208 ? 12.305 -14.867 -9.43 1 98.94 208 PHE B O 1
ATOM 3222 N N . VAL B 1 209 ? 12.047 -16.922 -10.016 1 98.94 209 VAL B N 1
ATOM 3223 C CA . VAL B 1 209 ? 10.633 -16.828 -10.375 1 98.94 209 VAL B CA 1
ATOM 3224 C C . VAL B 1 209 ? 9.883 -18.031 -9.82 1 98.94 209 VAL B C 1
ATOM 3226 O O . VAL B 1 209 ? 10.141 -19.172 -10.219 1 98.94 209 VAL B O 1
ATOM 3229 N N . PHE B 1 210 ? 9.094 -17.797 -8.828 1 98.94 210 PHE B N 1
ATOM 3230 C CA . PHE B 1 210 ? 8.422 -18.859 -8.094 1 98.94 210 PHE B CA 1
ATOM 3231 C C . PHE B 1 210 ? 6.965 -18.5 -7.828 1 98.94 210 PHE B C 1
ATOM 3233 O O . PHE B 1 210 ? 6.66 -17.375 -7.418 1 98.94 210 PHE B O 1
ATOM 3240 N N . GLY B 1 211 ? 6.023 -19.359 -8.172 1 98.94 211 GLY B N 1
ATOM 3241 C CA . GLY B 1 211 ? 4.602 -19.172 -7.926 1 98.94 211 GLY B CA 1
ATOM 3242 C C . GLY B 1 211 ? 3.967 -20.312 -7.172 1 98.94 211 GLY B C 1
ATOM 3243 O O . GLY B 1 211 ? 4.281 -21.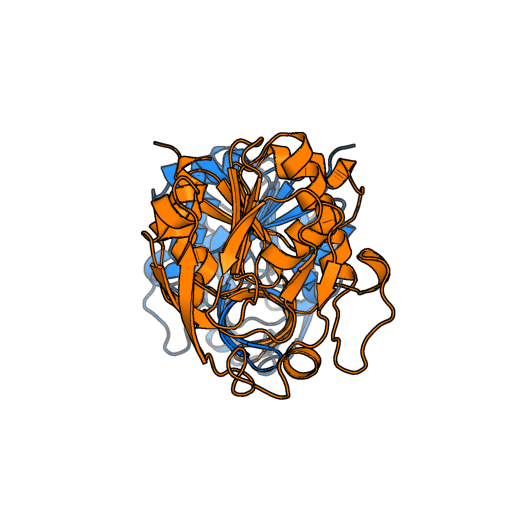484 -7.422 1 98.94 211 GLY B O 1
ATOM 3244 N N . VAL B 1 212 ? 3.135 -20 -6.207 1 98.94 212 VAL B N 1
ATOM 3245 C CA . VAL B 1 212 ? 2.371 -21 -5.473 1 98.94 212 VAL B CA 1
ATOM 3246 C C . VAL B 1 212 ? 0.88 -20.672 -5.555 1 98.94 212 VAL B C 1
ATOM 3248 O O . VAL B 1 212 ? 0.49 -19.5 -5.52 1 98.94 212 VAL B O 1
ATOM 3251 N N . GLN B 1 213 ? 0.046 -21.703 -5.582 1 98.56 213 GLN B N 1
ATOM 3252 C CA . GLN B 1 213 ? -1.393 -21.531 -5.754 1 98.56 213 GLN B CA 1
ATOM 3253 C C . GLN B 1 213 ? -2.088 -21.328 -4.414 1 98.56 213 GLN B C 1
ATOM 3255 O O . GLN B 1 213 ? -3.246 -20.906 -4.367 1 98.56 213 GLN B O 1
ATOM 3260 N N . TRP B 1 214 ? -1.442 -21.703 -3.33 1 98.12 214 TRP B N 1
ATOM 3261 C CA . TRP B 1 214 ? -2.023 -21.547 -2 1 98.12 214 TRP B CA 1
ATOM 3262 C C . TRP B 1 214 ? -1.605 -20.219 -1.378 1 98.12 214 TRP B C 1
ATOM 3264 O O . TRP B 1 214 ? -1.168 -19.297 -2.084 1 98.12 214 TRP B O 1
ATOM 3274 N N . HIS B 1 215 ? -1.88 -20.016 -0.133 1 98.5 215 HIS B N 1
ATOM 3275 C CA . HIS B 1 215 ? -1.67 -18.734 0.548 1 98.5 215 HIS B CA 1
ATOM 3276 C C . HIS B 1 215 ? -0.746 -18.906 1.75 1 98.5 215 HIS B C 1
ATOM 3278 O O . HIS B 1 215 ? -1.202 -18.891 2.896 1 98.5 215 HIS B O 1
ATOM 3284 N N . PRO B 1 216 ? 0.55 -18.953 1.462 1 98.69 216 PRO B N 1
ATOM 3285 C CA . PRO B 1 216 ? 1.473 -19.094 2.592 1 98.69 216 PRO B CA 1
ATOM 3286 C C . PRO B 1 216 ? 1.384 -17.922 3.564 1 98.69 216 PRO B C 1
ATOM 3288 O O . PRO B 1 216 ? 1.573 -18.094 4.77 1 98.69 216 PRO B O 1
ATOM 3291 N N . GLU B 1 217 ? 1.046 -16.719 3.051 1 98.62 217 GLU B N 1
ATOM 3292 C CA . GLU B 1 217 ? 0.963 -15.547 3.916 1 98.62 217 GLU B CA 1
ATOM 3293 C C . GLU B 1 217 ? -0.162 -15.688 4.938 1 98.62 217 GLU B C 1
ATOM 3295 O O . GLU B 1 217 ? -0.029 -15.25 6.082 1 98.62 217 GLU B O 1
ATOM 3300 N N . MET B 1 218 ? -1.272 -16.266 4.547 1 97.38 218 MET B N 1
ATOM 3301 C CA . MET B 1 218 ? -2.41 -16.469 5.441 1 97.38 218 MET B CA 1
ATOM 3302 C C . MET B 1 218 ? -2.135 -17.594 6.43 1 97.38 218 MET B C 1
ATOM 3304 O O . MET B 1 218 ? -2.713 -17.625 7.52 1 97.38 218 MET B O 1
ATOM 3308 N N . ALA B 1 219 ? -1.253 -18.5 6.039 1 97.56 219 ALA B N 1
ATOM 3309 C CA . ALA B 1 219 ? -0.879 -19.609 6.914 1 97.56 219 ALA B CA 1
ATOM 3310 C C . ALA B 1 219 ? 0.258 -19.203 7.848 1 97.56 219 ALA B C 1
ATOM 3312 O O . ALA B 1 219 ? 0.694 -20 8.68 1 97.56 219 ALA B O 1
ATOM 3313 N N . GLY B 1 220 ? 0.807 -18.031 7.723 1 97.94 220 GLY B N 1
ATOM 3314 C CA . GLY B 1 220 ? 1.948 -17.609 8.523 1 97.94 220 GLY B CA 1
ATOM 3315 C C . GLY B 1 220 ? 3.221 -18.359 8.18 1 97.94 220 GLY B C 1
ATOM 3316 O O . GLY B 1 220 ? 4.055 -18.609 9.055 1 97.94 220 GLY B O 1
ATOM 3317 N N . ASP B 1 221 ? 3.354 -18.844 6.965 1 98.31 221 ASP B N 1
ATOM 3318 C CA . ASP B 1 221 ? 4.523 -19.594 6.5 1 98.31 221 ASP B CA 1
ATOM 3319 C C . ASP B 1 221 ? 5.523 -18.656 5.812 1 98.31 221 ASP B C 1
ATOM 3321 O O . ASP B 1 221 ? 5.352 -18.312 4.641 1 98.31 221 ASP B O 1
ATOM 3325 N N . PRO B 1 222 ? 6.613 -18.312 6.422 1 98.38 222 PRO B N 1
ATOM 3326 C CA . PRO B 1 222 ? 7.539 -17.328 5.859 1 98.38 222 PRO B CA 1
ATOM 3327 C C . PRO B 1 222 ? 8.484 -17.938 4.82 1 98.38 222 PRO B C 1
ATOM 3329 O O . PRO B 1 222 ? 9.242 -17.219 4.176 1 98.38 222 PRO B O 1
ATOM 3332 N N . ARG B 1 223 ? 8.477 -19.266 4.586 1 98.69 223 ARG B N 1
ATOM 3333 C CA . ARG B 1 223 ? 9.508 -19.969 3.842 1 98.69 223 ARG B CA 1
ATOM 3334 C C . ARG B 1 223 ? 9.617 -19.453 2.414 1 98.69 223 ARG B C 1
ATOM 3336 O O . ARG B 1 223 ? 10.711 -19.141 1.938 1 98.69 223 ARG B O 1
ATOM 3343 N N . PRO B 1 224 ? 8.5 -19.25 1.71 1 98.94 224 PRO B N 1
ATOM 3344 C CA . PRO B 1 224 ? 8.68 -18.766 0.34 1 98.94 224 PRO B CA 1
ATOM 3345 C C . PRO B 1 224 ? 9.117 -17.297 0.287 1 98.94 224 PRO B C 1
ATOM 3347 O O . PRO B 1 224 ? 9.797 -16.891 -0.658 1 98.94 224 PRO B O 1
ATOM 3350 N N . PHE B 1 225 ? 8.766 -16.562 1.263 1 98.94 225 PHE B N 1
ATOM 3351 C CA . PHE B 1 225 ? 9.195 -15.172 1.339 1 98.94 225 PHE B CA 1
ATOM 3352 C C . PHE B 1 225 ? 10.68 -15.078 1.676 1 98.94 225 PHE B C 1
ATOM 3354 O O . PHE B 1 225 ? 11.383 -14.195 1.171 1 98.94 225 PHE B O 1
ATOM 3361 N N . ARG B 1 226 ? 11.148 -15.984 2.541 1 98.88 226 ARG B N 1
ATOM 3362 C CA . ARG B 1 226 ? 12.578 -16.047 2.83 1 98.88 226 ARG B CA 1
ATOM 3363 C C . ARG B 1 226 ? 13.375 -16.391 1.575 1 98.88 226 ARG B C 1
ATOM 3365 O O . ARG B 1 226 ? 14.438 -15.812 1.33 1 98.88 226 ARG B O 1
ATOM 3372 N N . ALA B 1 227 ? 12.859 -17.312 0.802 1 98.94 227 ALA B N 1
ATOM 3373 C CA . ALA B 1 227 ? 13.516 -17.656 -0.452 1 98.94 227 ALA B CA 1
ATOM 3374 C C . ALA B 1 227 ? 13.594 -16.453 -1.389 1 98.94 227 ALA B C 1
ATOM 3376 O O . ALA B 1 227 ? 14.625 -16.234 -2.027 1 98.94 227 ALA B O 1
ATOM 3377 N N . LEU B 1 228 ? 12.516 -15.664 -1.479 1 98.94 228 LEU B N 1
ATOM 3378 C CA . LEU B 1 228 ? 12.484 -14.453 -2.299 1 98.94 228 LEU B CA 1
ATOM 3379 C C . LEU B 1 228 ? 13.523 -13.445 -1.815 1 98.94 228 LEU B C 1
ATOM 3381 O O . LEU B 1 228 ? 14.289 -12.906 -2.615 1 98.94 228 LEU B O 1
ATOM 3385 N N . VAL B 1 229 ? 13.531 -13.195 -0.486 1 98.81 229 VAL B N 1
ATOM 3386 C CA . VAL B 1 229 ? 14.406 -12.172 0.09 1 98.81 229 VAL B CA 1
ATOM 3387 C C . VAL B 1 229 ? 15.859 -12.586 -0.077 1 98.81 229 VAL B C 1
ATOM 3389 O O . VAL B 1 229 ? 16.734 -11.742 -0.332 1 98.81 229 VAL B O 1
ATOM 3392 N N . GLU B 1 230 ? 16.156 -13.906 0.037 1 98.5 230 GLU B N 1
ATOM 3393 C CA . GLU B 1 230 ? 17.5 -14.414 -0.187 1 98.5 230 GLU B CA 1
ATOM 3394 C C . GLU B 1 230 ? 17.953 -14.18 -1.627 1 98.5 230 GLU B C 1
ATOM 3396 O O . GLU B 1 230 ? 19.109 -13.883 -1.881 1 98.5 230 GLU B O 1
ATOM 3401 N N . ALA B 1 231 ? 17.016 -14.289 -2.529 1 98.56 231 ALA B N 1
ATOM 3402 C CA . ALA B 1 231 ? 17.312 -14.094 -3.945 1 98.56 231 ALA B CA 1
ATOM 3403 C C . ALA B 1 231 ? 17.453 -12.617 -4.281 1 98.56 231 ALA B C 1
ATOM 3405 O O . ALA B 1 231 ? 17.984 -12.25 -5.332 1 98.56 231 ALA B O 1
ATOM 3406 N N . ALA B 1 232 ? 16.875 -11.75 -3.479 1 97.69 232 ALA B N 1
ATOM 3407 C CA . ALA B 1 232 ? 16.844 -10.305 -3.701 1 97.69 232 ALA B CA 1
ATOM 3408 C C . ALA B 1 232 ? 18.141 -9.648 -3.26 1 97.69 232 ALA B C 1
ATOM 3410 O O . ALA B 1 232 ? 18.641 -8.734 -3.922 1 97.69 232 ALA B O 1
#

Secondary structure (DSSP, 8-state):
-PPPEEEEE-EEEEEEETTEEEEEEEEEHHHHHHHHHTTPEEEEE----TTHHHHHHHHHTT-SEEEE---SBPPGGGGT-PPPTT--B-HHHHHHHHHHHHHHHHTT--EEEETHHHHHHHHHTT-EEES-GGGTTTT--TT--BTTB-EEEEEEE-TTSHHHHHH-SEEEEEE--S-EEEE-TTSEEEEEETT--EEEEE-TTSS-EEEESS-TTTTT--HHHHHHHHH-/-PPPEEEEE-EEEEEEETTEEEEEEEEEHHHHHHHHHTTPEEEEE----TTHHHHHHHHHTT-SEEEE---SBPPGGGGT-PPPTT--B-HHHHHHHHHHHHHHHHTT--EEEETHHHHHHHHHTT-EEES-GGGTTTT--TT--BTTB-EEEEEEE-TTSHHHHHH-SEEEEEE--S-EEEE-TTSEEEEEETTS-EEEEE-TTSS-EEEESS-TTTTT--HHHHHHHHH-

Foldseek 3Di:
DDAFEEEEEWDWDQDDDDPDTDTDTDDPCLVQVLLVVLRHHYDYDYQDCPPFLVVLLVVLVNGQAYEYEDDFADDQVLLPDDDDPPHDYDVSSNNRVLSNVVSCVVVLRAYEYEANGLVSQQSNLNFHKDRFQCVVLVNDCQQAPDVVDKHKFKKAFAPPDPCCVQANRIDIFIHHDGMATPGSRPWAQTMATPSGTGAKTWDPVGLHDIYGNGCCSVVSNSRVSSVSSVSD/DDAFEEEEEWDWDQDDDDPDTGTDTDDPCLVQVLLVVLRHHYDYDYQDCPPFLNVLLVVLVNGQAYEYEDDFADDQVLLPDDDDPPHDYDVSSNNRVLSNVVSCVVVLRAYEYEANGLVSQLSNLNFHKDRFQCVVLVNDCQQAPDVPDKHKFKKAFAPPDPCCVQANRIDIFIHHDGMATPTSRPWAQTMATPSGTGAKTWDPVGLHDIYGNGCCSVVSNSRVSSVSSVSD

Nearest PDB structures (foldseek):
  3fij-assembly1_G  TM=8.863E-01  e=8.699E-21  Listeria innocua
  7d50-assembly1_A  TM=8.788E-01  e=8.699E-21  Pseudomonas aeruginosa PAO1
  7d53-assembly1_B  TM=8.713E-01  e=8.699E-21  Pseudomonas aeruginosa PAO1
  6vtv-assembly1_A  TM=8.691E-01  e=1.508E-20  Escherichia coli K-12
  3fij-assembly1_H  TM=8.891E-01  e=1.282E-19  Listeria innocua

Sequence (464 aa):
MTRPLIGITAYVEPAAWGVWEMRAVLVPESYVLMVTEAGGRAVVLPPDSIGGAAGAADLVRRLDGLVLAGGADIEPARYGAEPHELTVTRPDRDAGEVAVLGAALDVDLPVLGVCRGMELLAVAYDGQLHQHLPDVLGGANKHAPAPGVYGSHRATFAPGSIAAAVFGPAAEVNSYHHQAVSDPGKLTVTGWADDGVIEAVEDPGRRFVFGVQWHPEMAGDPRPFRALVEAAMTRPLIGITAYVEPAAWGVWEMRAVLVPESYVLMVTEAGGRAVVLPPDSIGGAAGAADLVRRLDGLVLAGGADIEPARYGAEPHELTVTRPDRDAGEVAVLGAALDVDLPVLGVCRGMELLAVAYDGQLHQHLPDVLGGANKHAPAPGVYGSHRATFAPGSIAAAVFGPAAEVNSYHHQAVSDPGKLTVTGWADDGVIEAVEDPGRRFVFGVQWHPEMAGDPRPFRALVEAA

pLDDT: mean 96.16, std 4.93, range [61.28, 99.0]

Organism: NCBI:txid175570

InterPro domains:
  IPR011697 Peptidase C26 [PF07722] (4-217)
  IPR029062 Class I glutamine amidotransferase-like [G3DSA:3.40.50.880] (1-232)
  IPR029062 Class I glutamine amidotransferase-like [SSF52317] (29-231)
  IPR044668 Peptidase C26, gamma-glutamyl-gamma-aminobutyrate hydrolase PuuD-like [PTHR43235] (26-219)

Radius of gyration: 23.2 Å; Cα contacts (8 Å, |Δi|>4): 1163; chains: 2; bounding box: 43×71×54 Å